Protein AF-A0A8T4PS07-F1 (afdb_monomer)

Foldseek 3Di:
DWWKFFQWPLGTDIDDQQFWWWWDDPQATETFGNVLDDFQTKTKKKWWFLPDDDLVNLLVLCLVQPPLSVLLQVLQFDADPVRDTFGPLQLQLCVLQPDPDPCSNCQSNVVDDHDDPVRLLSSLVVLQVLQVVVCVVVVHDRDDSVLSSCSNVRVDSADPPLVSLVSCCVRGVVSVVVSCCVVVNDSNVVSVCVNVCLSVVVCCQNVVCPDPDDPVVVVVPDDDDDDDDNQSSVQSCCVVSVVSTDIDIDIIGGRDMDTDDPVCPVVVVVVVPDGDGTDMDRDRDPDDDPPGHYDYPLPPPCVVQQVVDDCVPDVPVSVVSLVVCCSVSVDDLVRSLVSVVVVLVVVLVVVVVVVVVVVVPPDPPDPVVVVVVQVVVCVVPVDRPVPDPPVPPPVVVVVVVVVVVVVVVVVVVVVVVVVVVSVVSSVVSSVVSVD

Sequence (435 aa):
MTLLNIITDCGSTFVGSTSTVYKRHGDFYIPIDAISVNVGDKVIYEKDWISRRSLEEIDLVLEARSDAYRNARNVLFERNDQGLYIPRLRTMLIRGIGPSSDTLENKVLRNNADFSPSEYRVMVDLAHGVVKQYAKEKDIQAPAWNTIANWIRGEVIAPEETRFLEALLAINPLFNSVYRSFQEGGEFKDAYVYFVSRRRGLMAYIANIKNKGSIRDAAHQWSPIRKGGLAEEISIILQEFGADVDSQYIDAQIKSIERVHKKNESRLSARRNTEPHLFRGIYTKEEPPQNKKIKSIDDVDISEVFWRHSPFNDPDAYLRTVKEFSLEYGVTLKQLRSLVDTHLNAVIREYKEVLEKTYTEGGFTRPELLREQMRIFEEATGVKYEEIPKERLSGWHVIADRKIRRQMSRIDHSKQDALDELGRKKARILHSLEQ

Radius of gyration: 40.83 Å; Cα contacts (8 Å, |Δi|>4): 464; chains: 1; bounding box: 65×57×133 Å

Nearest PDB structures (foldseek):
  5bkh-assembly1_A  TM=8.821E-01  e=1.602E+00  Pyrococcus horikoshii OT3
  2cw8-assembly1_A  TM=3.324E-01  e=5.980E-01  Thermococcus kodakarensis KOD1

Mean predicted aligned error: 18.79 Å

Secondary structure (DSSP, 8-state):
--EEEEEESS-EEEEETTSEEEEEETTEEEEEEGGG--TT-EEEEEEEEE-S--HHHHHHHHHHH-HHHHHHHHHHEEE-TTS-EEEHHHHHHHHHHS---TTHHHHHTTSSPPPPHHHHHHHHHHHHHHHHHHHHHTT-PPPPHHHHHHHHHT--SS-SSTTHHHHHTTT-TTHHHHHHHHHH--HHHHHHHHHHHHHHHHHHHHH----SS-HHHHTTS-----SS-THHHHHHHHHHHGGGEEEEEEEEEEEEEEEEPGGGHHHHHHGGGSS----EEE---SSPPTTS-B--GGGS--HHHHTTS-TTT-HHHHHHHHHHHHHHHT--HHHHHHHHHHHHHHHHHHHHHHHHHHHHT-S---HHHHHHHHHHHHHHHSS-GGGS-GGGSHHHHHHHHHHHHHHHHHHHHHHHHHHHHHHHHHHHHHHHTT-

pLDDT: mean 70.11, std 20.21, range [25.95, 96.81]

Solvent-accessible surface area (backbone atoms only — not comparable to full-atom values): 24881 Å² total; per-residue (Å²): 135,57,42,30,40,40,28,31,74,81,46,70,25,81,42,47,38,79,35,45,29,34,39,60,54,94,87,32,27,31,70,30,38,47,66,41,64,54,72,68,42,36,27,43,24,39,34,47,32,65,80,82,73,54,70,68,60,52,51,52,51,40,44,76,75,30,67,68,54,32,51,22,47,58,68,48,25,45,71,28,93,87,67,50,77,42,23,40,51,15,40,49,50,43,75,41,60,47,71,93,52,96,56,38,64,42,33,59,53,53,71,46,79,60,77,51,75,67,58,48,49,53,41,34,53,53,52,44,50,49,40,42,53,44,19,62,77,68,76,47,85,56,78,54,67,68,60,47,40,33,36,67,69,39,76,37,62,67,68,90,62,60,70,56,39,60,42,40,35,82,50,25,66,75,34,48,62,53,36,46,12,67,76,77,57,42,71,54,41,54,22,48,54,50,51,53,50,49,53,53,49,50,48,35,63,58,71,57,61,68,64,93,60,62,70,76,67,63,54,75,79,65,82,82,78,99,70,80,75,69,59,64,64,48,43,53,50,46,70,72,44,48,88,50,52,41,81,44,81,44,82,27,41,29,69,42,76,42,81,55,61,78,93,50,53,74,67,58,60,60,66,68,75,76,63,87,67,76,55,65,31,66,40,54,66,91,71,76,65,92,92,56,54,69,46,59,69,86,72,53,75,57,62,82,68,48,71,83,46,55,62,86,81,40,52,66,61,29,51,48,53,51,50,50,46,28,62,73,64,32,45,50,69,70,57,46,48,54,52,51,50,53,50,52,51,49,52,52,47,51,52,49,50,51,52,49,49,64,52,75,58,72,62,95,81,51,77,66,59,59,50,48,53,48,51,56,49,24,72,74,67,77,50,60,72,88,75,57,65,78,89,68,60,67,75,57,50,63,61,51,54,60,54,49,55,59,48,52,60,53,48,56,51,51,53,52,52,52,51,54,49,50,51,52,51,52,51,50,58,55,53,65,65,76,110

Structure (mmCIF, N/CA/C/O backbone):
data_AF-A0A8T4PS07-F1
#
_entry.id   AF-A0A8T4PS07-F1
#
loop_
_atom_site.group_PDB
_atom_site.id
_atom_site.type_symbol
_atom_site.label_atom_id
_atom_site.label_alt_id
_atom_site.label_comp_id
_atom_site.label_asym_id
_atom_site.label_entity_id
_atom_site.label_seq_id
_atom_site.pdbx_PDB_ins_code
_atom_site.Cartn_x
_atom_site.Cartn_y
_atom_site.Cartn_z
_atom_site.occupancy
_atom_site.B_iso_or_equiv
_atom_site.auth_seq_id
_atom_site.auth_comp_id
_atom_site.auth_asym_id
_atom_site.auth_atom_id
_atom_site.pdbx_PDB_model_num
ATOM 1 N N . MET A 1 1 ? 32.665 0.141 -22.031 1.00 61.38 1 MET A N 1
ATOM 2 C CA . MET A 1 1 ? 31.199 0.279 -21.980 1.00 61.38 1 MET A CA 1
ATOM 3 C C . MET A 1 1 ? 30.884 1.457 -21.071 1.00 61.38 1 MET A C 1
ATOM 5 O O . MET A 1 1 ? 31.485 1.521 -20.008 1.00 61.38 1 MET A O 1
ATOM 9 N N . THR A 1 2 ? 30.071 2.421 -21.505 1.00 77.06 2 THR A N 1
ATOM 10 C CA . THR A 1 2 ? 29.633 3.534 -20.643 1.00 77.06 2 THR A CA 1
ATOM 11 C C . THR A 1 2 ? 28.349 3.101 -19.952 1.00 77.06 2 THR A C 1
ATOM 13 O O . THR A 1 2 ? 27.421 2.665 -20.626 1.00 77.06 2 THR A O 1
ATOM 16 N N . LEU A 1 3 ? 28.290 3.188 -18.627 1.00 82.75 3 LEU A N 1
ATOM 17 C CA . LEU A 1 3 ? 27.094 2.843 -17.866 1.00 82.75 3 LEU A CA 1
ATOM 18 C C . LEU A 1 3 ? 26.239 4.099 -17.641 1.00 82.75 3 LEU A C 1
ATOM 20 O O . LEU A 1 3 ? 26.745 5.146 -17.228 1.00 82.75 3 LEU A O 1
ATOM 24 N N . LEU A 1 4 ? 24.945 3.995 -17.918 1.00 82.31 4 LEU A N 1
ATOM 25 C CA . LEU A 1 4 ? 23.950 5.035 -17.682 1.00 82.31 4 LEU A CA 1
ATOM 26 C C . LEU A 1 4 ? 23.128 4.660 -16.451 1.00 82.31 4 LEU A C 1
ATOM 28 O O . LEU A 1 4 ? 22.635 3.541 -16.353 1.00 82.31 4 LEU A O 1
ATOM 32 N N . ASN A 1 5 ? 22.968 5.589 -15.518 1.00 85.62 5 ASN A N 1
ATOM 33 C CA . ASN A 1 5 ? 21.964 5.515 -14.467 1.00 85.62 5 ASN A CA 1
ATOM 34 C C . ASN A 1 5 ? 20.711 6.239 -14.966 1.00 85.62 5 ASN A C 1
ATOM 36 O O . ASN A 1 5 ? 20.662 7.469 -14.959 1.00 85.62 5 ASN A O 1
ATOM 40 N N . ILE A 1 6 ? 19.723 5.481 -15.431 1.00 82.56 6 ILE A N 1
ATOM 41 C CA . ILE A 1 6 ? 18.450 6.033 -15.888 1.00 82.56 6 ILE A CA 1
ATOM 42 C C . ILE A 1 6 ? 17.473 5.982 -14.715 1.00 82.56 6 ILE A C 1
ATOM 44 O O . ILE A 1 6 ? 17.137 4.910 -14.208 1.00 82.56 6 ILE A O 1
ATOM 48 N N . ILE A 1 7 ? 17.026 7.151 -14.267 1.00 82.00 7 ILE A N 1
ATOM 49 C CA . ILE A 1 7 ? 16.074 7.312 -13.172 1.00 82.00 7 ILE A CA 1
ATOM 50 C C . ILE A 1 7 ? 14.699 7.551 -13.776 1.00 82.00 7 ILE A C 1
ATOM 52 O O . ILE A 1 7 ? 14.477 8.530 -14.484 1.00 82.00 7 ILE A O 1
ATOM 56 N N . THR A 1 8 ? 13.766 6.660 -13.471 1.00 83.31 8 THR A N 1
ATOM 57 C CA . THR A 1 8 ? 12.357 6.757 -13.858 1.00 83.31 8 THR A CA 1
ATOM 58 C C . THR A 1 8 ? 11.476 7.063 -12.647 1.00 83.31 8 THR A C 1
ATOM 60 O O . THR A 1 8 ? 11.933 7.025 -11.502 1.00 83.31 8 THR A O 1
ATOM 63 N N . ASP A 1 9 ? 10.192 7.326 -12.878 1.00 76.31 9 ASP A N 1
ATOM 64 C CA . ASP A 1 9 ? 9.174 7.372 -11.820 1.00 76.31 9 ASP A CA 1
ATOM 65 C C . ASP A 1 9 ? 9.015 6.043 -11.053 1.00 76.31 9 ASP A C 1
ATOM 67 O O . ASP A 1 9 ? 8.592 6.049 -9.896 1.00 76.31 9 ASP A O 1
ATOM 71 N N . CYS A 1 10 ? 9.417 4.918 -11.647 1.00 70.50 10 CYS A N 1
ATOM 72 C CA . CYS A 1 10 ? 9.377 3.592 -11.029 1.00 70.50 10 CYS A CA 1
ATOM 73 C C . CYS A 1 10 ? 10.676 3.257 -10.260 1.00 70.50 10 CYS A C 1
ATOM 75 O O . CYS A 1 10 ? 10.670 2.595 -9.210 1.00 70.50 10 CYS A O 1
ATOM 77 N N . GLY A 1 11 ? 11.822 3.767 -10.713 1.00 70.25 11 GLY A N 1
ATOM 78 C CA . GLY A 1 11 ? 13.106 3.583 -10.043 1.00 70.25 11 GLY A CA 1
ATOM 79 C C . GLY A 1 11 ? 14.323 3.877 -10.909 1.00 70.25 11 GLY A C 1
ATOM 80 O O . GLY A 1 11 ? 14.211 4.220 -12.081 1.00 70.25 11 GLY A O 1
ATOM 81 N N . SER A 1 12 ? 15.496 3.732 -10.297 1.00 78.00 12 SER A N 1
ATOM 82 C CA . SER A 1 12 ? 16.791 3.849 -10.966 1.00 78.00 12 SER A CA 1
ATOM 83 C C . SER A 1 12 ? 17.200 2.495 -11.541 1.00 78.00 12 SER A C 1
ATOM 85 O O . SER A 1 12 ? 17.056 1.461 -10.885 1.00 78.00 12 SER A O 1
ATOM 87 N N . THR A 1 13 ? 17.699 2.500 -12.772 1.00 80.44 13 THR A N 1
ATOM 88 C CA . THR A 1 13 ? 18.245 1.323 -13.445 1.00 80.44 13 THR A CA 1
ATOM 89 C C . THR A 1 13 ? 19.573 1.686 -14.077 1.00 80.44 13 THR A C 1
ATOM 91 O O . THR A 1 13 ? 19.672 2.647 -14.836 1.00 80.44 13 THR A O 1
ATOM 94 N N . PHE A 1 14 ? 20.595 0.889 -13.777 1.00 82.69 14 PHE A N 1
ATOM 95 C CA . PHE A 1 14 ? 21.870 0.977 -14.472 1.00 82.69 14 PHE A CA 1
ATOM 96 C C . PHE A 1 14 ? 21.806 0.146 -15.745 1.00 82.69 14 PHE A C 1
ATOM 98 O O . PHE A 1 14 ? 21.606 -1.068 -15.665 1.00 82.69 14 PHE A O 1
ATOM 105 N N . VAL A 1 15 ? 21.975 0.809 -16.883 1.00 82.75 15 VAL A N 1
ATOM 106 C CA . VAL A 1 15 ? 21.868 0.237 -18.224 1.00 82.75 15 VAL A CA 1
ATOM 107 C C . VAL A 1 15 ? 23.136 0.579 -19.001 1.00 82.75 15 VAL A C 1
ATOM 109 O O . VAL A 1 15 ? 23.669 1.684 -18.885 1.00 82.75 15 VAL A O 1
ATOM 112 N N . GLY A 1 16 ? 23.669 -0.372 -19.765 1.00 79.38 16 GLY A N 1
ATOM 113 C CA . GLY A 1 16 ? 24.800 -0.099 -20.645 1.00 79.38 16 GLY A CA 1
ATOM 114 C C . GLY A 1 16 ? 24.381 0.836 -21.776 1.00 79.38 16 GLY A C 1
ATOM 115 O O . GLY A 1 16 ? 23.283 0.707 -22.297 1.00 79.38 16 GLY A O 1
ATOM 116 N N . SER A 1 17 ? 25.239 1.766 -22.190 1.00 78.75 17 SER A N 1
ATOM 117 C CA . SER A 1 17 ? 24.896 2.766 -23.215 1.00 78.75 17 SER A CA 1
ATOM 118 C C . SER A 1 17 ? 24.415 2.173 -24.547 1.00 78.75 17 SER A C 1
ATOM 120 O O . SER A 1 17 ? 23.683 2.835 -25.268 1.00 78.75 17 SER A O 1
ATOM 122 N N . THR A 1 18 ? 24.831 0.947 -24.867 1.00 79.00 18 THR A N 1
ATOM 123 C CA . THR A 1 18 ? 24.469 0.206 -26.088 1.00 79.00 18 THR A CA 1
ATOM 124 C C . THR A 1 18 ? 23.432 -0.890 -25.836 1.00 79.00 18 THR A C 1
ATOM 126 O O . THR A 1 18 ? 23.232 -1.747 -26.686 1.00 79.00 18 THR A O 1
ATOM 129 N N . SER A 1 19 ? 22.847 -0.962 -24.638 1.00 80.94 19 SER A N 1
ATOM 130 C CA . SER A 1 19 ? 21.784 -1.926 -24.357 1.00 80.94 19 SER A CA 1
ATOM 131 C C . SER A 1 19 ? 20.497 -1.465 -25.031 1.00 80.94 19 SER A C 1
ATOM 133 O O . SER A 1 19 ? 20.152 -0.287 -24.945 1.00 80.94 19 SER A O 1
ATOM 135 N N . THR A 1 20 ? 19.774 -2.392 -25.650 1.00 82.94 20 THR A N 1
ATOM 136 C CA . THR A 1 20 ? 18.458 -2.109 -26.224 1.00 82.94 20 THR A CA 1
ATOM 137 C C . THR A 1 20 ? 17.463 -1.771 -25.117 1.00 82.94 20 THR A C 1
ATOM 139 O O . THR A 1 20 ? 17.412 -2.446 -24.092 1.00 82.94 20 THR A O 1
ATOM 142 N N . VAL A 1 21 ? 16.675 -0.721 -25.317 1.00 86.38 21 VAL A N 1
ATOM 143 C CA . VAL A 1 21 ? 15.562 -0.291 -24.468 1.00 86.38 21 VAL A CA 1
ATOM 144 C C . VAL A 1 21 ? 14.355 0.006 -25.349 1.00 86.38 21 VAL A C 1
ATOM 146 O O . VAL A 1 21 ? 14.494 0.385 -26.506 1.00 86.38 21 VAL A O 1
ATOM 149 N N . TYR A 1 22 ? 13.152 -0.150 -24.808 1.00 87.94 22 TYR A N 1
ATOM 150 C CA . TYR A 1 22 ? 11.922 -0.021 -25.589 1.00 87.94 22 TYR A CA 1
ATOM 151 C C . TYR A 1 22 ? 11.194 1.273 -25.228 1.00 87.94 22 TYR A C 1
ATOM 153 O O . TYR A 1 22 ? 10.583 1.359 -24.160 1.00 87.94 22 TYR A O 1
ATOM 161 N N . LYS A 1 23 ? 11.257 2.278 -26.108 1.00 87.88 23 LYS A N 1
ATOM 162 C CA . LYS A 1 23 ? 10.612 3.591 -25.938 1.00 87.88 23 LYS A CA 1
ATOM 163 C C . LYS A 1 23 ? 9.179 3.558 -26.468 1.00 87.88 23 LYS A C 1
ATOM 165 O O . LYS A 1 23 ? 8.939 3.074 -27.569 1.00 87.88 23 LYS A O 1
ATOM 170 N N . ARG A 1 24 ? 8.220 4.078 -25.698 1.00 84.88 24 ARG A N 1
ATOM 171 C CA . ARG A 1 24 ? 6.805 4.165 -26.084 1.00 84.88 24 ARG A CA 1
ATOM 172 C C . ARG A 1 24 ? 6.596 5.255 -27.134 1.00 84.88 24 ARG A C 1
ATOM 174 O O . ARG A 1 24 ? 7.017 6.392 -26.935 1.00 84.88 24 ARG A O 1
ATOM 181 N N . HIS A 1 25 ? 5.853 4.919 -28.179 1.00 73.62 25 HIS A N 1
ATOM 182 C CA . HIS A 1 25 ? 5.399 5.815 -29.231 1.00 73.62 25 HIS A CA 1
ATOM 183 C C . HIS A 1 25 ? 3.922 5.519 -29.546 1.00 73.62 25 HIS A C 1
ATOM 185 O O . HIS A 1 25 ? 3.579 4.445 -30.038 1.00 73.62 25 HIS A O 1
ATOM 191 N N . GLY A 1 26 ? 3.022 6.444 -29.197 1.00 76.38 26 GLY A N 1
ATOM 192 C CA . GLY A 1 26 ? 1.577 6.194 -29.233 1.00 76.38 26 GLY A CA 1
ATOM 193 C C . GLY A 1 26 ? 1.187 4.957 -28.408 1.00 76.38 26 GLY A C 1
ATOM 194 O O . GLY A 1 26 ? 1.384 4.916 -27.186 1.00 76.38 26 GLY A O 1
ATOM 195 N N . ASP A 1 27 ? 0.671 3.939 -29.095 1.00 74.94 27 ASP A N 1
ATOM 196 C CA . ASP A 1 27 ? 0.224 2.668 -28.509 1.00 74.94 27 ASP A CA 1
ATOM 197 C C . ASP A 1 27 ? 1.220 1.508 -28.673 1.00 74.94 27 ASP A C 1
ATOM 199 O O . ASP A 1 27 ? 0.908 0.372 -28.306 1.00 74.94 27 ASP A O 1
ATOM 203 N N . PHE A 1 28 ? 2.408 1.767 -29.224 1.00 79.19 28 PHE A N 1
ATOM 204 C CA . PHE A 1 28 ? 3.448 0.759 -29.438 1.00 79.19 28 PHE A CA 1
ATOM 205 C C . PHE A 1 28 ? 4.788 1.172 -28.818 1.00 79.19 28 PHE A C 1
ATOM 207 O O . PHE A 1 28 ? 4.937 2.284 -28.311 1.00 79.19 28 PHE A O 1
ATOM 214 N N . TYR A 1 29 ? 5.763 0.264 -28.831 1.00 80.31 29 TYR A N 1
ATOM 215 C CA . TYR A 1 29 ? 7.138 0.539 -28.413 1.00 80.31 29 TYR A CA 1
ATOM 216 C C . TYR A 1 29 ? 8.113 0.236 -29.538 1.00 80.31 29 TYR A C 1
ATOM 218 O O . TYR A 1 29 ? 7.897 -0.686 -30.325 1.00 80.31 29 TYR A O 1
ATOM 226 N N . ILE A 1 30 ? 9.188 1.015 -29.569 1.00 79.75 30 ILE A N 1
ATOM 227 C CA . ILE A 1 30 ? 10.265 0.919 -30.547 1.00 79.75 30 ILE A CA 1
ATOM 228 C C . ILE A 1 30 ? 11.554 0.551 -29.797 1.00 79.75 30 ILE A C 1
ATOM 230 O O . ILE A 1 30 ? 11.853 1.194 -28.781 1.00 79.75 30 ILE A O 1
ATOM 234 N N . PRO A 1 31 ? 12.311 -0.464 -30.252 1.00 82.00 31 PRO A N 1
ATOM 235 C CA . PRO A 1 31 ? 13.623 -0.779 -29.700 1.00 82.00 31 PRO A CA 1
ATOM 236 C C . PRO A 1 31 ? 14.648 0.282 -30.126 1.00 82.00 31 PRO A C 1
ATOM 238 O O . PRO A 1 31 ? 14.809 0.555 -31.314 1.00 82.00 31 PRO A O 1
ATOM 241 N N . ILE A 1 32 ? 15.351 0.870 -29.161 1.00 80.88 32 ILE A N 1
ATOM 242 C CA . ILE A 1 32 ? 16.416 1.861 -29.373 1.00 80.88 32 ILE A CA 1
ATOM 243 C C . ILE A 1 32 ? 17.589 1.598 -28.425 1.00 80.88 32 ILE A C 1
ATOM 245 O O . ILE A 1 32 ? 17.440 0.888 -27.432 1.00 80.88 32 ILE A O 1
ATOM 249 N N . ASP A 1 33 ? 18.748 2.196 -28.680 1.00 83.88 33 ASP A N 1
ATOM 250 C CA . ASP A 1 33 ? 19.869 2.127 -27.740 1.00 83.88 33 ASP A CA 1
ATOM 251 C C . ASP A 1 33 ? 19.604 2.985 -26.495 1.00 83.88 33 ASP A C 1
ATOM 253 O O . ASP A 1 33 ? 19.047 4.082 -26.573 1.00 83.88 33 ASP A O 1
ATOM 257 N N . ALA A 1 34 ? 20.065 2.530 -25.329 1.00 81.56 34 ALA A N 1
ATOM 258 C CA . ALA A 1 34 ? 19.887 3.247 -24.066 1.00 81.56 34 ALA A CA 1
ATOM 259 C C . ALA A 1 34 ? 20.513 4.650 -24.055 1.00 81.56 34 ALA A C 1
ATOM 261 O O . ALA A 1 34 ? 20.082 5.505 -23.290 1.00 81.56 34 ALA A O 1
ATOM 262 N N . ILE A 1 35 ? 21.534 4.914 -24.875 1.00 83.19 35 ILE A N 1
ATOM 263 C CA . ILE A 1 35 ? 22.104 6.262 -25.013 1.00 83.19 35 ILE A CA 1
ATOM 264 C C . ILE A 1 35 ? 21.162 7.245 -25.715 1.00 83.19 35 ILE A C 1
ATOM 266 O O . ILE A 1 35 ? 21.321 8.452 -25.551 1.00 83.19 35 ILE A O 1
ATOM 270 N N . SER A 1 36 ? 20.193 6.729 -26.467 1.00 80.06 36 SER A N 1
ATOM 271 C CA . SER A 1 36 ? 19.272 7.514 -27.280 1.00 80.06 36 SER A CA 1
ATOM 272 C C . SER A 1 36 ? 17.975 7.889 -26.557 1.00 80.06 36 SER A C 1
ATOM 274 O O . SER A 1 36 ? 17.149 8.604 -27.121 1.00 80.06 36 SER A O 1
ATOM 276 N N . VAL A 1 37 ? 17.764 7.415 -25.324 1.00 83.12 37 VAL A N 1
ATOM 277 C CA . VAL A 1 37 ? 16.617 7.840 -24.510 1.00 83.12 37 VAL A CA 1
ATOM 278 C C . VAL A 1 37 ? 16.829 9.232 -23.925 1.00 83.12 37 VAL A C 1
ATOM 280 O O . VAL A 1 37 ? 17.933 9.588 -23.512 1.00 83.12 37 VAL A O 1
ATOM 283 N N . ASN A 1 38 ? 15.744 9.994 -23.813 1.00 85.56 38 ASN A N 1
ATOM 284 C CA . ASN A 1 38 ? 15.748 11.337 -23.246 1.00 85.56 38 ASN A CA 1
ATOM 285 C C . ASN A 1 38 ? 14.889 11.436 -21.979 1.00 85.56 38 ASN A C 1
ATOM 287 O O . ASN A 1 38 ? 14.014 10.613 -21.701 1.00 85.56 38 ASN A O 1
ATOM 291 N N . VAL A 1 39 ? 15.126 12.487 -21.192 1.00 86.19 39 VAL A N 1
ATOM 292 C CA . VAL A 1 39 ? 14.242 12.834 -20.071 1.00 86.19 39 VAL A CA 1
ATOM 293 C C . VAL A 1 39 ? 12.845 13.150 -20.608 1.00 86.19 39 VAL A C 1
ATOM 295 O O . VAL A 1 39 ? 12.701 13.910 -21.558 1.00 86.19 39 VAL A O 1
ATOM 298 N N . GLY A 1 40 ? 11.816 12.575 -19.985 1.00 84.19 40 GLY A N 1
ATOM 299 C CA . GLY A 1 40 ? 10.422 12.690 -20.412 1.00 84.19 40 GLY A CA 1
ATOM 300 C C . GLY A 1 40 ? 9.911 11.491 -21.213 1.00 84.19 40 GLY A C 1
ATOM 301 O O . GLY A 1 40 ? 8.698 11.252 -21.188 1.00 84.19 40 GLY A O 1
ATOM 302 N N . ASP A 1 41 ? 10.802 10.705 -21.828 1.00 85.25 41 ASP A N 1
ATOM 303 C CA . ASP A 1 41 ? 10.436 9.493 -22.565 1.00 85.25 41 ASP A CA 1
ATOM 304 C C . ASP A 1 41 ? 9.808 8.448 -21.636 1.00 85.25 41 ASP A C 1
ATOM 306 O O . ASP A 1 41 ? 10.156 8.337 -20.458 1.00 85.25 41 ASP A O 1
ATOM 310 N N . LYS A 1 42 ? 8.877 7.655 -22.172 1.00 90.25 42 LYS A N 1
ATOM 311 C CA . LYS A 1 42 ? 8.321 6.486 -21.479 1.00 90.25 42 LYS A CA 1
ATOM 312 C C . LYS A 1 42 ? 8.981 5.227 -22.015 1.00 90.25 42 LYS A C 1
ATOM 314 O O . LYS A 1 42 ? 9.037 5.048 -23.227 1.00 90.25 42 LYS A O 1
ATOM 319 N N . VAL A 1 43 ? 9.429 4.346 -21.131 1.00 89.62 43 VAL A N 1
ATOM 320 C CA . VAL A 1 43 ? 10.082 3.080 -21.490 1.00 89.62 43 VAL A CA 1
ATOM 321 C C . VAL A 1 43 ? 9.394 1.887 -20.834 1.00 89.62 43 VAL A C 1
ATOM 323 O O . VAL A 1 43 ? 8.723 2.048 -19.811 1.00 89.62 43 VAL A O 1
ATOM 326 N N . ILE A 1 44 ? 9.560 0.693 -21.412 1.00 88.31 44 ILE A N 1
ATOM 327 C CA . ILE A 1 44 ? 9.129 -0.553 -20.764 1.00 88.31 44 ILE A CA 1
ATOM 328 C C . ILE A 1 44 ? 9.976 -0.785 -19.511 1.00 88.31 44 ILE A C 1
ATOM 330 O O . ILE A 1 44 ? 11.207 -0.824 -19.564 1.00 88.31 44 ILE A O 1
ATOM 334 N N . TYR A 1 45 ? 9.296 -0.984 -18.390 1.00 83.88 45 TYR A N 1
ATOM 335 C CA . TYR A 1 45 ? 9.898 -1.306 -17.107 1.00 83.88 45 TYR A CA 1
ATOM 336 C C . TYR A 1 45 ? 9.418 -2.681 -16.649 1.00 83.88 45 TYR A C 1
ATOM 338 O O . TYR A 1 45 ? 8.213 -2.906 -16.517 1.00 83.88 45 TYR A O 1
ATOM 346 N N . GLU A 1 46 ? 10.360 -3.593 -16.429 1.00 80.38 46 GLU A N 1
ATOM 347 C CA . GLU A 1 46 ? 10.117 -4.912 -15.852 1.00 80.38 46 GLU A CA 1
ATOM 348 C C . GLU A 1 46 ? 10.056 -4.784 -14.332 1.00 80.38 46 GLU A C 1
ATOM 350 O O . GLU A 1 46 ? 10.925 -4.183 -13.686 1.00 80.38 46 GLU A O 1
ATOM 355 N N . LYS A 1 47 ? 8.977 -5.317 -13.773 1.00 73.12 47 LYS A N 1
ATOM 356 C CA . LYS A 1 47 ? 8.665 -5.259 -12.357 1.00 73.12 47 LYS A CA 1
ATOM 357 C C . LYS A 1 47 ? 8.308 -6.650 -11.872 1.00 73.12 47 LYS A C 1
ATOM 359 O O . LYS A 1 47 ? 7.284 -7.188 -12.276 1.00 73.12 47 LYS A O 1
ATOM 364 N N . ASP A 1 48 ? 9.073 -7.150 -10.920 1.00 69.25 48 ASP A N 1
ATOM 365 C CA . ASP A 1 48 ? 8.687 -8.339 -10.176 1.00 69.25 48 ASP A CA 1
ATOM 366 C C . ASP A 1 48 ? 7.545 -8.020 -9.200 1.00 69.25 48 ASP A C 1
ATOM 368 O O . ASP A 1 48 ? 7.525 -6.974 -8.531 1.00 69.25 48 ASP A O 1
ATOM 372 N N . TRP A 1 49 ? 6.565 -8.916 -9.144 1.00 69.12 49 TRP A N 1
ATOM 373 C CA . TRP A 1 49 ? 5.326 -8.750 -8.399 1.00 69.12 49 TRP A CA 1
ATOM 374 C C . TRP A 1 49 ? 4.835 -10.091 -7.844 1.00 69.12 49 TRP A C 1
ATOM 376 O O . TRP A 1 49 ? 4.860 -11.100 -8.538 1.00 69.12 49 TRP A O 1
ATOM 386 N N . ILE A 1 50 ? 4.316 -10.090 -6.613 1.00 67.75 50 ILE A N 1
ATOM 387 C CA . ILE A 1 50 ? 3.672 -11.268 -6.011 1.00 67.75 50 ILE A CA 1
ATOM 388 C C . ILE A 1 50 ? 2.185 -11.226 -6.384 1.00 67.75 50 ILE A C 1
ATOM 390 O O . ILE A 1 50 ? 1.405 -10.473 -5.800 1.00 67.75 50 ILE A O 1
ATOM 394 N N . SER A 1 51 ? 1.799 -11.979 -7.417 1.00 56.66 51 SER A N 1
ATOM 395 C CA . SER A 1 51 ? 0.527 -11.811 -8.144 1.00 56.66 51 SER A CA 1
ATOM 396 C C . SER A 1 51 ? -0.726 -12.276 -7.416 1.00 56.66 51 SER A C 1
ATOM 398 O O . SER A 1 51 ? -1.822 -11.859 -7.791 1.00 56.66 51 SER A O 1
ATOM 400 N N . ARG A 1 52 ? -0.587 -13.100 -6.375 1.00 62.16 52 ARG A N 1
ATOM 401 C CA . ARG A 1 52 ? -1.699 -13.931 -5.888 1.00 62.16 52 ARG A CA 1
ATOM 402 C C . ARG A 1 52 ? -1.914 -13.937 -4.382 1.00 62.16 52 ARG A C 1
ATOM 404 O O . ARG A 1 52 ? -2.769 -14.690 -3.933 1.00 62.16 52 ARG A O 1
ATOM 411 N N . ARG A 1 53 ? -1.171 -13.138 -3.610 1.00 71.38 53 ARG A N 1
ATOM 412 C CA . ARG A 1 53 ? -1.210 -13.240 -2.146 1.00 71.38 53 ARG A CA 1
ATOM 413 C C . ARG A 1 53 ? -2.051 -12.162 -1.486 1.00 71.38 53 ARG A C 1
ATOM 415 O O . ARG A 1 53 ? -1.839 -10.969 -1.714 1.00 71.38 53 ARG A O 1
ATOM 422 N N . SER A 1 54 ? -3.011 -12.600 -0.675 1.00 73.75 54 SER A N 1
ATOM 423 C CA . SER A 1 54 ? -3.806 -11.718 0.168 1.00 73.75 54 SER A CA 1
ATOM 424 C C . SER A 1 54 ? -2.963 -11.217 1.338 1.00 73.75 54 SER A C 1
ATOM 426 O O . SER A 1 54 ? -1.924 -11.779 1.697 1.00 73.75 54 SER A O 1
ATOM 428 N N . LEU A 1 55 ? -3.402 -10.123 1.949 1.00 76.25 55 LEU A N 1
ATOM 429 C CA . LEU A 1 55 ? -2.673 -9.563 3.073 1.00 76.25 55 LEU A CA 1
ATOM 430 C C . LEU A 1 55 ? -2.776 -10.445 4.325 1.00 76.25 55 LEU A C 1
ATOM 432 O O . LEU A 1 55 ? -1.852 -10.494 5.130 1.00 76.25 55 LEU A O 1
ATOM 436 N N . GLU A 1 56 ? -3.868 -11.192 4.439 1.00 81.50 56 GLU A N 1
ATOM 437 C CA . GLU A 1 56 ? -4.086 -12.202 5.467 1.00 81.50 56 GLU A CA 1
ATOM 438 C C . GLU A 1 56 ? -3.095 -13.368 5.331 1.00 81.50 56 GLU A C 1
ATOM 440 O O . GLU A 1 56 ? -2.556 -13.820 6.339 1.00 81.50 56 GLU A O 1
ATOM 445 N N . GLU A 1 57 ? -2.791 -13.823 4.110 1.00 83.00 57 GLU A N 1
ATOM 446 C CA . GLU A 1 57 ? -1.765 -14.854 3.880 1.00 83.00 57 GLU A CA 1
ATOM 447 C C . GLU A 1 57 ? -0.372 -14.356 4.284 1.00 83.00 57 GLU A C 1
ATOM 449 O O . GLU A 1 57 ? 0.388 -15.072 4.934 1.00 83.00 57 GLU A O 1
ATOM 454 N N . ILE A 1 58 ? -0.053 -13.100 3.960 1.00 83.25 58 ILE A N 1
ATOM 455 C CA . ILE A 1 58 ? 1.197 -12.451 4.377 1.00 83.25 58 ILE A CA 1
ATOM 456 C C . ILE A 1 58 ? 1.275 -12.383 5.909 1.00 83.25 58 ILE A C 1
ATOM 458 O O . ILE A 1 58 ? 2.305 -12.734 6.483 1.00 83.25 58 ILE A O 1
ATOM 462 N N . ASP A 1 59 ? 0.195 -11.984 6.588 1.00 87.62 59 ASP A N 1
ATOM 463 C CA . ASP A 1 59 ? 0.156 -11.930 8.052 1.00 87.62 59 ASP A CA 1
ATOM 464 C C . ASP A 1 59 ? 0.422 -13.294 8.698 1.00 87.62 59 ASP A C 1
ATOM 466 O O . ASP A 1 59 ? 1.125 -13.359 9.706 1.00 87.62 59 ASP A O 1
ATOM 470 N N . LEU A 1 60 ? -0.141 -14.369 8.136 1.00 87.62 60 LEU A N 1
ATOM 471 C CA . LEU A 1 60 ? 0.033 -15.731 8.647 1.00 87.62 60 LEU A CA 1
ATOM 472 C C . LEU A 1 60 ? 1.497 -16.180 8.573 1.00 87.62 60 LEU A C 1
ATOM 474 O O . LEU A 1 60 ? 2.022 -16.752 9.528 1.00 87.62 60 LEU A O 1
ATOM 478 N N . VAL A 1 61 ? 2.178 -15.875 7.469 1.00 88.25 61 VAL A N 1
ATOM 479 C CA . VAL A 1 61 ? 3.597 -16.213 7.289 1.00 88.25 61 VAL A CA 1
ATOM 480 C C . VAL A 1 61 ? 4.476 -15.425 8.256 1.00 88.25 61 VAL A C 1
ATOM 482 O O . VAL A 1 61 ? 5.366 -15.991 8.894 1.00 88.25 61 VAL A O 1
ATOM 485 N N . LEU A 1 62 ? 4.214 -14.124 8.408 1.00 90.00 62 LEU A N 1
ATOM 486 C CA . LEU A 1 62 ? 4.953 -13.288 9.354 1.00 90.00 62 LEU A CA 1
ATOM 487 C C . LEU A 1 62 ? 4.735 -13.741 10.798 1.00 90.00 62 LEU A C 1
ATOM 489 O O . LEU A 1 62 ? 5.680 -13.756 11.574 1.00 90.00 62 LEU A O 1
ATOM 493 N N . GLU A 1 63 ? 3.523 -14.148 11.168 1.00 90.25 63 GLU A N 1
ATOM 494 C CA . GLU A 1 63 ? 3.235 -14.700 12.496 1.00 90.25 63 GLU A CA 1
ATOM 495 C C . GLU A 1 63 ? 4.008 -15.999 12.766 1.00 90.25 63 GLU A C 1
ATOM 497 O O . GLU A 1 63 ? 4.540 -16.199 13.863 1.00 90.25 63 GLU A O 1
ATOM 502 N N . ALA A 1 64 ? 4.096 -16.879 11.768 1.00 88.94 64 ALA A N 1
ATOM 503 C CA . ALA A 1 64 ? 4.806 -18.143 11.900 1.00 88.94 64 ALA A CA 1
ATOM 504 C C . ALA A 1 64 ? 6.329 -17.954 12.006 1.00 88.94 64 ALA A C 1
ATOM 506 O O . ALA A 1 64 ? 6.991 -18.726 12.700 1.00 88.94 64 ALA A O 1
ATOM 507 N N . ARG A 1 65 ? 6.890 -16.943 11.325 1.00 87.94 65 ARG A N 1
ATOM 508 C CA . ARG A 1 65 ? 8.343 -16.830 11.093 1.00 87.94 65 ARG A CA 1
ATOM 509 C C . ARG A 1 65 ? 9.017 -15.601 11.709 1.00 87.94 65 ARG A C 1
ATOM 511 O O . ARG A 1 65 ? 10.241 -15.572 11.754 1.00 87.94 65 ARG A O 1
ATOM 518 N N . SER A 1 66 ? 8.262 -14.615 12.193 1.00 89.94 66 SER A N 1
ATOM 519 C CA . SER A 1 66 ? 8.779 -13.434 12.895 1.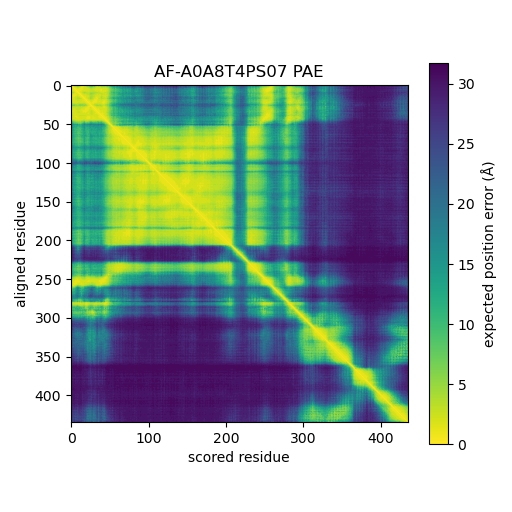00 89.94 66 SER A CA 1
ATOM 520 C C . SER A 1 66 ? 8.186 -13.347 14.300 1.00 89.94 66 SER A C 1
ATOM 522 O O . SER A 1 66 ? 7.036 -12.947 14.498 1.00 89.94 66 SER A O 1
ATOM 524 N N . ASP A 1 67 ? 9.000 -13.679 15.305 1.00 90.25 67 ASP A N 1
ATOM 525 C CA . ASP A 1 67 ? 8.598 -13.615 16.714 1.00 90.25 67 ASP A CA 1
ATOM 526 C C . ASP A 1 67 ? 8.176 -12.198 17.120 1.00 90.25 67 ASP A C 1
ATOM 528 O O . ASP A 1 67 ? 7.197 -12.021 17.843 1.00 90.25 67 ASP A O 1
ATOM 532 N N . ALA A 1 68 ? 8.868 -11.176 16.610 1.00 88.56 68 ALA A N 1
ATOM 533 C CA . ALA A 1 68 ? 8.528 -9.779 16.859 1.00 88.56 68 ALA A CA 1
ATOM 534 C C . ALA A 1 68 ? 7.153 -9.411 16.278 1.00 88.56 68 ALA A C 1
ATOM 536 O O . ALA A 1 68 ? 6.352 -8.768 16.962 1.00 88.56 68 ALA A O 1
ATOM 537 N N . TYR A 1 69 ? 6.842 -9.865 15.057 1.00 91.94 69 TYR A N 1
ATOM 538 C CA . TYR A 1 69 ? 5.523 -9.660 14.454 1.00 91.94 69 TYR A CA 1
ATOM 539 C C . TYR A 1 69 ? 4.423 -10.385 15.231 1.00 91.94 69 TYR A C 1
ATOM 541 O O . TYR A 1 69 ? 3.399 -9.781 15.558 1.00 91.94 69 TYR A O 1
ATOM 549 N N . ARG A 1 70 ? 4.653 -11.654 15.589 1.00 93.19 70 ARG A N 1
ATOM 550 C CA . ARG A 1 70 ? 3.720 -12.457 16.391 1.00 93.19 70 ARG A CA 1
ATOM 551 C C . ARG A 1 70 ? 3.447 -11.818 17.751 1.00 93.19 70 ARG A C 1
ATOM 553 O O . ARG A 1 70 ? 2.287 -11.685 18.137 1.00 93.19 70 ARG A O 1
ATOM 560 N N . ASN A 1 71 ? 4.487 -11.375 18.455 1.00 93.44 71 ASN A N 1
ATOM 561 C CA . ASN A 1 71 ? 4.353 -10.719 19.754 1.00 93.44 71 ASN A CA 1
ATOM 562 C C . ASN A 1 71 ? 3.568 -9.408 19.635 1.00 93.44 71 ASN A C 1
ATOM 564 O O . ASN A 1 71 ? 2.604 -9.212 20.372 1.00 93.44 71 ASN A O 1
ATOM 568 N N . ALA A 1 72 ? 3.897 -8.558 18.655 1.00 94.00 72 ALA A N 1
ATOM 569 C CA . ALA A 1 72 ? 3.147 -7.327 18.411 1.00 94.00 72 ALA A CA 1
ATOM 570 C C . ALA A 1 72 ? 1.663 -7.612 18.115 1.00 94.00 72 ALA A C 1
ATOM 572 O O . ALA A 1 72 ? 0.779 -6.950 18.659 1.00 94.00 72 ALA A O 1
ATOM 573 N N . ARG A 1 73 ? 1.364 -8.639 17.310 1.00 93.56 73 ARG A N 1
ATOM 574 C CA . ARG A 1 73 ? -0.014 -9.052 17.015 1.00 93.56 73 ARG A CA 1
ATOM 575 C C . ARG A 1 73 ? -0.747 -9.545 18.272 1.00 93.56 73 ARG A C 1
ATOM 577 O O . ARG A 1 73 ? -1.875 -9.131 18.508 1.00 93.56 73 ARG A O 1
ATOM 584 N N . ASN A 1 74 ? -0.111 -10.347 19.122 1.00 94.81 74 ASN A N 1
ATOM 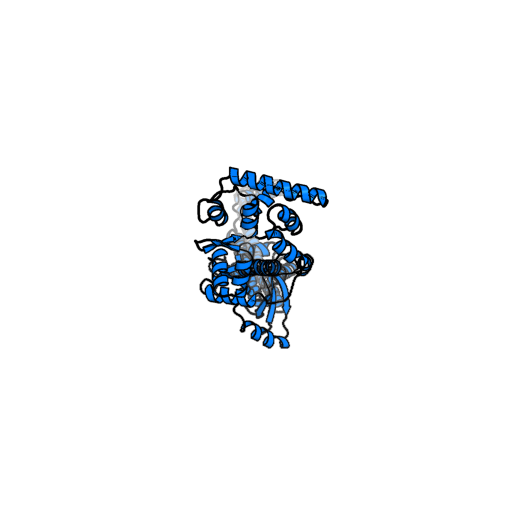585 C CA . ASN A 1 74 ? -0.717 -10.854 20.364 1.00 94.81 74 ASN A CA 1
ATOM 586 C C . ASN A 1 74 ? -0.984 -9.753 21.415 1.00 94.81 74 ASN A C 1
ATOM 588 O O . ASN A 1 74 ? -1.898 -9.870 22.240 1.00 94.81 74 ASN A O 1
ATOM 592 N N . VAL A 1 75 ? -0.212 -8.663 21.382 1.00 95.44 75 VAL A N 1
ATOM 593 C CA . VAL A 1 75 ? -0.467 -7.475 22.209 1.00 95.44 75 VAL A CA 1
ATOM 594 C C . VAL A 1 75 ? -1.685 -6.705 21.700 1.00 95.44 75 VAL A C 1
ATOM 596 O O . VAL A 1 75 ? -2.494 -6.254 22.502 1.00 95.44 75 VAL A O 1
ATOM 599 N N . LEU A 1 76 ? -1.857 -6.568 20.385 1.00 95.31 76 LEU A N 1
ATOM 600 C CA . LEU A 1 76 ? -2.914 -5.738 19.788 1.00 95.31 76 LEU A CA 1
ATOM 601 C C . LEU A 1 76 ? -4.264 -6.447 19.634 1.00 95.31 76 LEU A C 1
ATOM 603 O O . LEU A 1 76 ? -5.310 -5.795 19.572 1.00 95.31 76 LEU A O 1
ATOM 607 N N . PHE A 1 77 ? -4.249 -7.773 19.562 1.00 95.56 77 PHE A N 1
ATOM 608 C CA . PHE A 1 77 ? -5.414 -8.594 19.267 1.00 95.56 77 PHE A CA 1
ATOM 609 C C . PHE A 1 77 ? -5.583 -9.699 20.314 1.00 95.56 77 PHE A C 1
ATOM 611 O O . PHE A 1 77 ? -4.623 -10.166 20.922 1.00 95.56 77 PHE A O 1
ATOM 618 N N . GLU A 1 78 ? -6.820 -10.142 20.491 1.00 95.12 78 GLU A N 1
ATOM 619 C CA . GLU A 1 78 ? -7.157 -11.390 21.169 1.00 95.12 78 GLU A CA 1
ATOM 620 C C . GLU A 1 78 ? -7.461 -12.458 20.126 1.00 95.12 78 GLU A C 1
ATOM 622 O O . GLU A 1 78 ? -8.009 -12.156 19.064 1.00 95.12 78 GLU A O 1
ATOM 627 N N . ARG A 1 79 ? -7.087 -13.702 20.415 1.00 92.44 79 ARG A N 1
ATOM 628 C CA . ARG A 1 79 ? -7.325 -14.825 19.514 1.00 92.44 79 ARG A CA 1
ATOM 629 C C . ARG A 1 79 ? -8.532 -15.612 20.003 1.00 92.44 79 ARG A C 1
ATOM 631 O O . ARG A 1 79 ? -8.604 -15.930 21.186 1.00 92.44 79 ARG A O 1
ATOM 638 N N . ASN A 1 80 ? -9.472 -15.883 19.107 1.00 92.94 80 ASN A N 1
ATOM 639 C CA . ASN A 1 80 ? -10.643 -16.695 19.420 1.00 92.94 80 ASN A CA 1
ATOM 640 C C . ASN A 1 80 ? -10.339 -18.201 19.290 1.00 92.94 80 ASN A C 1
ATOM 642 O O . ASN A 1 80 ? -9.240 -18.580 18.872 1.00 92.94 80 ASN A O 1
ATOM 646 N N . ASP A 1 81 ? -11.316 -19.060 19.590 1.00 91.44 81 ASP A N 1
ATOM 647 C CA . ASP A 1 81 ? -11.124 -20.522 19.592 1.00 91.44 81 ASP A CA 1
ATOM 648 C C . ASP A 1 81 ? -10.878 -21.090 18.183 1.00 91.44 81 ASP A C 1
ATOM 650 O O . ASP A 1 81 ? -10.304 -22.164 18.017 1.00 91.44 81 ASP A O 1
ATOM 654 N N . GLN A 1 82 ? -11.277 -20.345 17.149 1.00 88.25 82 GLN A N 1
ATOM 655 C CA . GLN A 1 82 ? -11.048 -20.663 15.736 1.00 88.25 82 GLN A CA 1
ATOM 656 C C . GLN A 1 82 ? -9.717 -20.105 15.210 1.00 88.25 82 GLN A C 1
ATOM 658 O O . GLN A 1 82 ? -9.396 -20.249 14.032 1.00 88.25 82 GLN A O 1
ATOM 663 N N . GLY A 1 83 ? -8.935 -19.439 16.061 1.00 86.44 83 GLY A N 1
ATOM 664 C CA . GLY A 1 83 ? -7.662 -18.844 15.687 1.00 86.44 83 GLY A CA 1
ATOM 665 C C . GLY A 1 83 ? -7.756 -17.466 15.022 1.00 86.44 83 GLY A C 1
ATOM 666 O O . GLY A 1 83 ? -6.717 -16.965 14.590 1.00 86.44 83 GLY A O 1
ATOM 667 N N . LEU A 1 84 ? -8.938 -16.842 14.955 1.00 88.56 84 LEU A N 1
ATOM 668 C CA . LEU A 1 84 ? -9.144 -15.494 14.415 1.00 88.56 84 LEU A CA 1
ATOM 669 C C . LEU A 1 84 ? -8.642 -14.423 15.381 1.00 88.56 84 LEU A C 1
ATOM 671 O O . LEU A 1 84 ? -8.874 -14.491 16.587 1.00 88.56 84 LEU A O 1
ATOM 675 N N . TYR A 1 85 ? -8.015 -13.390 14.823 1.00 90.56 85 TYR A N 1
ATOM 676 C CA . TYR A 1 85 ? -7.534 -12.233 15.569 1.00 90.56 85 TYR A CA 1
ATOM 677 C C . TYR A 1 85 ? -8.596 -11.133 15.636 1.00 90.56 85 TYR A C 1
ATOM 679 O O . TYR A 1 85 ? -8.960 -10.538 14.622 1.00 90.56 85 TYR A O 1
ATOM 687 N N . ILE A 1 86 ? -9.059 -10.832 16.847 1.00 93.81 86 ILE A N 1
ATOM 688 C CA . ILE A 1 86 ? -10.052 -9.801 17.150 1.00 93.81 86 ILE A CA 1
ATOM 689 C C . ILE A 1 86 ? -9.347 -8.616 17.829 1.00 93.81 86 ILE A C 1
ATOM 691 O O . ILE A 1 86 ? -8.664 -8.826 18.831 1.00 93.81 86 ILE A O 1
ATOM 695 N N . PRO A 1 87 ? -9.466 -7.368 17.333 1.00 95.50 87 PRO A N 1
ATOM 696 C CA . PRO A 1 87 ? -8.775 -6.233 17.945 1.00 95.50 87 PRO A CA 1
ATOM 697 C C . PRO A 1 87 ? -9.157 -6.033 19.411 1.00 95.50 87 PRO A C 1
ATOM 699 O O . PRO A 1 87 ? -10.346 -6.012 19.744 1.00 95.50 87 PRO A O 1
ATOM 702 N N . ARG A 1 88 ? -8.167 -5.781 20.276 1.00 95.56 88 ARG A N 1
ATOM 703 C CA . ARG A 1 88 ? -8.418 -5.502 21.699 1.00 95.56 88 ARG A CA 1
ATOM 704 C C . ARG A 1 88 ? -9.287 -4.276 21.924 1.00 95.56 88 ARG A C 1
ATOM 706 O O . ARG A 1 88 ? -10.100 -4.268 22.838 1.00 95.56 88 ARG A O 1
ATOM 713 N N . LEU A 1 89 ? -9.180 -3.262 21.061 1.00 95.19 89 LEU A N 1
ATOM 714 C CA . LEU A 1 89 ? -10.075 -2.105 21.110 1.00 95.19 89 LEU A CA 1
ATOM 715 C C . LEU A 1 89 ? -11.546 -2.542 21.081 1.00 95.19 89 LEU A C 1
ATOM 717 O O . LEU A 1 89 ? -12.337 -2.086 21.904 1.00 95.19 89 LEU A O 1
ATOM 721 N N . ARG A 1 90 ? -11.897 -3.466 20.175 1.00 94.94 90 ARG A N 1
ATOM 722 C CA . ARG A 1 90 ? -13.253 -4.006 20.067 1.00 94.94 90 ARG A CA 1
ATOM 723 C C . ARG A 1 90 ? -13.645 -4.746 21.339 1.00 94.94 90 ARG A C 1
ATOM 725 O O . ARG A 1 90 ? -14.713 -4.487 21.889 1.00 94.94 90 ARG A O 1
ATOM 732 N N . THR A 1 91 ? -12.817 -5.693 21.777 1.00 95.44 91 THR A N 1
ATOM 733 C CA . THR A 1 91 ? -13.157 -6.554 22.917 1.00 95.44 91 THR A CA 1
ATOM 734 C C . THR A 1 91 ? -13.317 -5.736 24.194 1.00 95.44 91 THR A C 1
ATOM 736 O O . THR A 1 91 ? -14.297 -5.906 24.911 1.00 95.44 91 THR A O 1
ATOM 739 N N . MET A 1 92 ? -12.426 -4.776 24.436 1.00 95.44 92 MET A N 1
ATOM 740 C CA . MET A 1 92 ? -12.482 -3.884 25.592 1.00 95.44 92 MET A CA 1
ATOM 741 C C . MET A 1 92 ? -13.699 -2.952 25.551 1.00 95.44 92 MET A C 1
ATOM 743 O O . MET A 1 92 ? -14.354 -2.789 26.581 1.00 95.44 92 MET A O 1
ATOM 747 N N . LEU A 1 93 ? -14.040 -2.385 24.384 1.00 95.25 93 LEU A N 1
ATOM 748 C CA . LEU A 1 93 ? -15.251 -1.570 24.221 1.00 95.25 93 LEU A CA 1
ATOM 749 C C . LEU A 1 93 ? -16.501 -2.383 24.555 1.00 95.25 93 LEU A C 1
ATOM 751 O O . LEU A 1 93 ? -17.273 -1.991 25.426 1.00 95.25 93 LEU A O 1
ATOM 755 N N . ILE A 1 94 ? -16.681 -3.532 23.899 1.00 95.38 94 ILE A N 1
ATOM 756 C CA . ILE A 1 94 ? -17.894 -4.339 24.053 1.00 95.38 94 ILE A CA 1
ATOM 757 C C . ILE A 1 94 ? -17.983 -4.968 25.444 1.00 95.38 94 ILE A C 1
ATOM 759 O O . ILE A 1 94 ? -19.074 -5.043 25.987 1.00 95.38 94 ILE A O 1
ATOM 763 N N . ARG A 1 95 ? -16.877 -5.353 26.087 1.00 94.62 95 ARG A N 1
ATOM 764 C CA . ARG A 1 95 ? -16.931 -5.794 27.493 1.00 94.62 95 ARG A CA 1
ATOM 765 C C . ARG A 1 95 ? -17.383 -4.681 28.450 1.00 94.62 95 ARG A C 1
ATOM 767 O O . ARG A 1 95 ? -17.888 -4.994 29.519 1.00 94.62 95 ARG A O 1
ATOM 774 N N . GLY A 1 96 ? -17.208 -3.408 28.076 1.00 93.12 96 GLY A N 1
ATOM 775 C CA . GLY A 1 96 ? -17.660 -2.258 28.867 1.00 93.12 96 GLY A CA 1
ATOM 776 C C . GLY A 1 96 ? -19.109 -1.823 28.607 1.00 93.12 96 GLY A C 1
ATOM 777 O O . GLY A 1 96 ? -19.783 -1.396 29.537 1.00 93.12 96 GLY A O 1
ATOM 778 N N . ILE A 1 97 ? -19.601 -1.926 27.364 1.00 93.56 97 ILE A N 1
ATOM 779 C CA . ILE A 1 97 ? -20.947 -1.435 26.962 1.00 93.56 97 ILE A CA 1
ATOM 780 C C . ILE A 1 97 ? -21.913 -2.519 26.478 1.00 93.56 97 ILE A C 1
ATOM 782 O O . ILE A 1 97 ? -23.072 -2.232 26.181 1.00 93.56 97 ILE A O 1
ATOM 786 N N . GLY A 1 98 ? -21.425 -3.740 26.299 1.00 87.00 98 GLY A N 1
ATOM 787 C CA . GLY A 1 98 ? -22.195 -4.853 25.772 1.00 87.00 98 GLY A CA 1
ATOM 788 C C . GLY A 1 98 ? -23.243 -5.344 26.769 1.00 87.00 98 GLY A C 1
ATOM 789 O O . GLY A 1 98 ? -23.125 -5.117 27.975 1.00 87.00 98 GLY A O 1
ATOM 790 N N . PRO A 1 99 ? -24.280 -6.040 26.283 1.00 83.81 99 PRO A N 1
ATOM 791 C CA . PRO A 1 99 ? -25.318 -6.579 27.146 1.00 83.81 99 PRO A CA 1
ATOM 792 C C . PRO A 1 99 ? -24.731 -7.634 28.089 1.00 83.81 99 PRO A C 1
ATOM 794 O O . PRO A 1 99 ? -24.096 -8.592 27.638 1.00 83.81 99 PRO A O 1
ATOM 797 N N . SER A 1 100 ? -24.983 -7.494 29.392 1.00 82.12 100 SER A N 1
ATOM 798 C CA . SER A 1 100 ? -24.655 -8.528 30.374 1.00 82.12 100 SER A CA 1
ATOM 799 C C . SER A 1 100 ? -25.422 -9.807 30.032 1.00 82.12 100 SER A C 1
ATOM 801 O O . SER A 1 100 ? -26.637 -9.880 30.195 1.00 82.12 100 SER A O 1
ATOM 803 N N . SER A 1 101 ? -24.718 -10.800 29.494 1.00 82.56 101 SER A N 1
ATOM 804 C CA . SER A 1 101 ? -25.278 -12.102 29.135 1.00 82.56 101 SER A CA 1
ATOM 805 C C . SER A 1 101 ? -24.205 -13.177 29.239 1.00 82.56 101 SER A C 1
ATOM 807 O O . SER A 1 101 ? -23.033 -12.906 28.972 1.00 82.56 101 SER A O 1
ATOM 809 N N . ASP A 1 102 ? -24.609 -14.413 29.525 1.00 80.88 102 ASP A N 1
ATOM 810 C CA . ASP A 1 102 ? -23.692 -15.562 29.601 1.00 80.88 102 ASP A CA 1
ATOM 811 C C . ASP A 1 102 ? -22.997 -15.850 28.258 1.00 80.88 102 ASP A C 1
ATOM 813 O O . ASP A 1 102 ? -21.956 -16.498 28.192 1.00 80.88 102 ASP A O 1
ATOM 817 N N . THR A 1 103 ? -23.552 -15.328 27.159 1.00 86.81 103 THR A N 1
ATOM 818 C CA . THR A 1 103 ? -22.994 -15.462 25.806 1.00 86.81 103 THR A CA 1
ATOM 819 C C . THR A 1 103 ? -22.093 -14.303 25.385 1.00 86.81 103 THR A C 1
ATOM 821 O O . THR A 1 103 ? -21.524 -14.362 24.293 1.00 86.81 103 THR A O 1
ATOM 824 N N . LEU A 1 104 ? -21.965 -13.256 26.213 1.00 88.81 104 LEU A N 1
ATOM 825 C CA . LEU A 1 104 ? -21.258 -12.024 25.858 1.00 88.81 104 LEU A CA 1
ATOM 826 C C . LEU A 1 104 ? -19.838 -12.325 25.393 1.00 88.81 104 LEU A C 1
ATOM 828 O O . LEU A 1 104 ? -19.444 -11.862 24.330 1.00 88.81 104 LEU A O 1
ATOM 832 N N . GLU A 1 105 ? -19.105 -13.151 26.134 1.00 91.44 105 GLU A N 1
ATOM 833 C CA . GLU A 1 105 ? -17.702 -13.423 25.832 1.00 91.44 105 GLU A CA 1
ATOM 834 C C . GLU A 1 105 ? -17.527 -14.177 24.505 1.00 91.44 105 GLU A C 1
ATOM 836 O O . GLU A 1 105 ? -16.688 -13.817 23.677 1.00 91.44 105 GLU A O 1
ATOM 841 N N . ASN A 1 106 ? -18.424 -15.125 24.218 1.00 91.81 106 ASN A N 1
ATOM 842 C CA . ASN A 1 106 ? -18.453 -15.826 22.935 1.00 91.81 106 ASN A CA 1
ATOM 843 C C . ASN A 1 106 ? -18.810 -14.900 21.761 1.00 91.81 106 ASN A C 1
ATOM 845 O O . ASN A 1 106 ? -18.278 -15.071 20.665 1.00 91.81 106 ASN A O 1
ATOM 849 N N . LYS A 1 107 ? -19.679 -13.901 21.964 1.00 91.94 107 LYS A N 1
ATOM 850 C CA . LYS A 1 107 ? -19.996 -12.887 20.940 1.00 91.94 107 LYS A CA 1
ATOM 851 C C . LYS A 1 107 ? -18.878 -11.846 20.789 1.00 91.94 107 LYS A C 1
ATOM 853 O O . LYS A 1 107 ? -18.572 -11.400 19.682 1.00 91.94 107 LYS A O 1
ATOM 858 N N . VAL A 1 108 ? -18.224 -11.470 21.888 1.00 92.62 108 VAL A N 1
ATOM 859 C CA . VAL A 1 108 ? -17.062 -10.572 21.902 1.00 92.62 108 VAL A CA 1
ATOM 860 C C . VAL A 1 108 ? -15.917 -11.185 21.099 1.00 92.62 108 VAL A C 1
ATOM 862 O O . VAL A 1 108 ? -15.339 -10.498 20.262 1.00 92.62 108 VAL A O 1
ATOM 865 N N . LEU A 1 109 ? -15.629 -12.471 21.272 1.00 93.69 109 LEU A N 1
ATOM 866 C CA . LEU A 1 109 ? -14.564 -13.153 20.534 1.00 93.69 109 LEU A CA 1
ATOM 867 C C . LEU A 1 109 ? -15.014 -13.713 19.174 1.00 93.69 109 LEU A C 1
ATOM 869 O O . LEU A 1 109 ? -14.206 -14.294 18.454 1.00 93.69 109 LEU A O 1
ATOM 873 N N . ARG A 1 110 ? -16.282 -13.522 18.783 1.00 92.75 110 ARG A N 1
ATOM 874 C CA . ARG A 1 110 ? -16.866 -14.105 17.559 1.00 92.75 110 ARG A CA 1
ATOM 875 C C . ARG A 1 110 ? -16.702 -15.631 17.477 1.00 92.75 110 ARG A C 1
ATOM 877 O O . ARG A 1 110 ? -16.490 -16.176 16.401 1.00 92.75 110 ARG A O 1
ATOM 884 N N . ASN A 1 111 ? -16.786 -16.316 18.615 1.00 90.00 111 ASN A N 1
ATOM 885 C CA . ASN A 1 111 ? -16.890 -17.778 18.661 1.00 90.00 111 ASN A CA 1
ATOM 886 C C . ASN A 1 111 ? -18.276 -18.246 18.181 1.00 90.00 111 ASN A C 1
ATOM 888 O O . ASN A 1 111 ? -18.404 -19.310 17.585 1.00 90.00 111 ASN A O 1
ATOM 892 N N . ASN A 1 112 ? -19.303 -17.417 18.406 1.00 86.38 112 ASN A N 1
ATOM 893 C CA . ASN A 1 112 ? -20.678 -17.614 17.944 1.00 86.38 112 ASN A CA 1
ATOM 894 C C . ASN A 1 112 ? -21.086 -16.515 16.947 1.00 86.38 112 ASN A C 1
ATOM 896 O O . ASN A 1 112 ? -20.293 -15.631 16.617 1.00 86.38 112 ASN A O 1
ATOM 900 N N . ALA A 1 113 ? -22.350 -16.548 16.504 1.00 86.94 113 ALA A N 1
ATOM 901 C CA . ALA A 1 113 ? -22.952 -15.454 15.747 1.00 86.94 113 ALA A CA 1
ATOM 902 C C . ALA A 1 113 ? -22.699 -14.103 16.441 1.00 86.94 113 ALA A C 1
ATOM 904 O O . ALA A 1 113 ? -22.914 -13.961 17.648 1.00 86.94 113 ALA A O 1
ATOM 905 N N . ASP A 1 114 ? -22.221 -13.134 15.659 1.00 90.00 114 ASP A N 1
ATOM 906 C CA . ASP A 1 114 ? -21.915 -11.784 16.134 1.00 90.00 114 ASP A CA 1
ATOM 907 C C . ASP A 1 114 ? -23.201 -11.037 16.558 1.00 90.00 114 ASP A C 1
ATOM 909 O O . ASP A 1 114 ? -24.321 -11.519 16.362 1.00 90.00 114 ASP A O 1
ATOM 913 N N . PHE A 1 115 ? -23.057 -9.857 17.162 1.00 92.31 115 PHE A N 1
ATOM 914 C CA . PHE A 1 115 ? -24.195 -9.046 17.602 1.00 92.31 115 PHE A CA 1
ATOM 915 C C . PHE A 1 115 ? -25.110 -8.652 16.432 1.00 92.31 115 PHE A C 1
ATOM 917 O O . PHE A 1 115 ? -24.667 -8.386 15.313 1.00 92.31 115 PHE A O 1
ATOM 924 N N . SER A 1 116 ? -26.410 -8.573 16.704 1.00 91.94 116 SER A N 1
ATOM 925 C CA . SER A 1 116 ? -27.403 -8.083 15.751 1.00 91.94 116 SER A CA 1
ATOM 926 C C . SER A 1 116 ? -27.178 -6.600 15.412 1.00 91.94 116 SER A C 1
ATOM 928 O O . SER A 1 116 ? -26.608 -5.852 16.215 1.00 91.94 116 SER A O 1
ATOM 930 N N . PRO A 1 117 ? -27.673 -6.111 14.259 1.00 93.38 117 PRO A N 1
ATOM 931 C CA . PRO A 1 117 ? -27.557 -4.697 13.896 1.00 93.38 117 PRO A CA 1
ATOM 932 C C . PRO A 1 117 ? -28.133 -3.733 14.945 1.00 93.38 117 PRO A C 1
ATOM 934 O O . PRO A 1 117 ? -27.589 -2.647 15.148 1.00 93.38 117 PRO A O 1
ATOM 937 N N . SER A 1 118 ? -29.209 -4.125 15.634 1.00 93.81 118 SER A N 1
ATOM 938 C CA . SER A 1 118 ? -29.812 -3.345 16.720 1.00 93.81 118 SER A CA 1
ATOM 939 C C . SER A 1 118 ? -28.932 -3.294 17.966 1.00 93.81 118 SER A C 1
ATOM 941 O O . SER A 1 118 ? -28.745 -2.212 18.517 1.00 93.81 118 SER A O 1
ATOM 943 N N . GLU A 1 119 ? -28.351 -4.425 18.384 1.00 93.50 119 GLU A N 1
ATOM 944 C CA . GLU A 1 119 ? -27.396 -4.466 19.504 1.00 93.50 119 GLU A CA 1
ATOM 945 C C . GLU A 1 119 ? -26.167 -3.603 19.187 1.00 93.50 119 GLU A C 1
ATOM 947 O O . GLU A 1 119 ? -25.753 -2.785 20.007 1.00 93.50 119 GLU A O 1
ATOM 952 N N . TYR A 1 120 ? -25.633 -3.714 17.964 1.00 94.06 120 TYR A N 1
ATOM 953 C CA . TYR A 1 120 ? -24.537 -2.868 17.500 1.00 94.06 120 TYR A CA 1
ATOM 954 C C . TYR A 1 120 ? -24.884 -1.384 17.583 1.00 94.06 120 TYR A C 1
ATOM 956 O O . TYR A 1 120 ? -24.098 -0.611 18.122 1.00 94.06 120 TYR A O 1
ATOM 964 N N . ARG A 1 121 ? -26.061 -0.975 17.099 1.00 95.06 121 ARG A N 1
ATOM 965 C CA . ARG A 1 121 ? -26.485 0.428 17.143 1.00 95.06 121 ARG A CA 1
ATOM 966 C C . ARG A 1 121 ? -26.510 0.980 18.569 1.00 95.06 121 ARG A C 1
ATOM 968 O O . ARG A 1 121 ? -25.960 2.053 18.790 1.00 95.06 121 ARG A O 1
ATOM 975 N N . VAL A 1 122 ? -27.074 0.233 19.521 1.00 95.62 122 VAL A N 1
ATOM 976 C CA . VAL A 1 122 ? -27.124 0.637 20.938 1.00 95.62 122 VAL A CA 1
ATOM 977 C C . VAL A 1 122 ? -25.717 0.824 21.506 1.00 95.62 122 VAL A C 1
ATOM 979 O O . VAL A 1 122 ? -25.436 1.851 22.119 1.00 95.62 122 VAL A O 1
ATOM 982 N N . MET A 1 123 ? -24.810 -0.125 21.259 1.00 96.06 123 MET A N 1
ATOM 983 C CA . MET A 1 123 ? -23.419 -0.016 21.711 1.00 96.06 123 MET A CA 1
ATOM 984 C C . MET A 1 123 ? -22.720 1.211 21.108 1.00 96.06 123 MET A C 1
ATOM 986 O O . MET A 1 123 ? -22.031 1.945 21.816 1.00 96.06 123 MET A O 1
ATOM 990 N N . VAL A 1 124 ? -22.918 1.474 19.813 1.00 96.81 124 VAL A N 1
ATOM 991 C CA . VAL A 1 124 ? -22.322 2.643 19.151 1.00 96.81 124 VAL A CA 1
ATOM 992 C C . VAL A 1 124 ? -22.893 3.945 19.700 1.00 96.81 124 VAL A C 1
ATOM 994 O O . VAL A 1 124 ? -22.119 4.856 19.975 1.00 96.81 124 VAL A O 1
ATOM 997 N N . ASP A 1 125 ? -24.206 4.031 19.919 1.00 96.62 125 ASP A N 1
ATOM 998 C CA . ASP A 1 125 ? -24.850 5.216 20.492 1.00 96.62 125 ASP A CA 1
ATOM 999 C C . ASP A 1 125 ? -24.309 5.531 21.897 1.00 96.62 125 ASP A C 1
ATOM 1001 O O . ASP A 1 125 ? -23.998 6.688 22.191 1.00 96.62 125 ASP A O 1
ATOM 1005 N N . LEU A 1 126 ? -24.114 4.506 22.736 1.00 96.12 126 LEU A N 1
ATOM 1006 C CA . LEU A 1 126 ? -23.525 4.651 24.071 1.00 96.12 126 LEU A CA 1
ATOM 1007 C C . LEU A 1 126 ? -22.076 5.149 24.006 1.00 96.12 126 LEU A C 1
ATOM 1009 O O . LEU A 1 126 ? -21.739 6.159 24.628 1.00 96.12 126 LEU A O 1
ATOM 1013 N N . ALA A 1 127 ? -21.221 4.482 23.223 1.00 95.94 127 ALA A N 1
ATOM 1014 C CA . ALA A 1 127 ? -19.816 4.867 23.100 1.00 95.94 127 ALA A CA 1
ATOM 1015 C C . ALA A 1 127 ? -19.653 6.264 22.480 1.00 95.94 127 ALA A C 1
ATOM 1017 O O . ALA A 1 127 ? -18.859 7.075 22.957 1.00 95.94 127 ALA A O 1
ATOM 1018 N N . HIS A 1 128 ? -20.445 6.578 21.454 1.00 96.75 128 HIS A N 1
ATOM 1019 C CA . HIS A 1 128 ? -20.458 7.894 20.827 1.00 96.75 128 HIS A CA 1
ATOM 1020 C C . HIS A 1 128 ? -20.933 8.978 21.804 1.00 96.75 128 HIS A C 1
ATOM 1022 O O . HIS A 1 128 ? -20.365 10.067 21.808 1.00 96.75 128 HIS A O 1
ATOM 1028 N N . GLY A 1 129 ? -21.908 8.685 22.672 1.00 96.31 129 GLY A N 1
ATOM 1029 C CA . GLY A 1 129 ? -22.341 9.588 23.741 1.00 96.31 129 GLY A CA 1
ATOM 1030 C C . GLY A 1 129 ? -21.205 9.965 24.697 1.00 96.31 129 GLY A C 1
ATOM 1031 O O . GLY A 1 129 ? -20.973 11.153 24.927 1.00 96.31 129 GLY A O 1
ATOM 1032 N N . VAL A 1 130 ? -20.450 8.971 25.180 1.00 95.69 130 VAL A N 1
ATOM 1033 C CA . VAL A 1 130 ? -19.284 9.181 26.061 1.00 95.69 130 VAL A CA 1
ATOM 1034 C C . VAL A 1 130 ? -18.216 10.026 25.367 1.00 95.69 130 VAL A C 1
ATOM 1036 O O . VAL A 1 130 ? -17.762 11.037 25.905 1.00 95.69 130 VAL A O 1
ATOM 1039 N N . VAL A 1 131 ? -17.845 9.651 24.142 1.00 95.56 131 VAL A N 1
ATOM 1040 C CA . VAL A 1 131 ? -16.794 10.345 23.391 1.00 95.56 131 VAL A CA 1
ATOM 1041 C C . VAL A 1 131 ? -17.207 11.777 23.041 1.00 95.56 131 VAL A C 1
ATOM 1043 O O . VAL A 1 131 ? -16.389 12.688 23.133 1.00 95.56 131 VAL A O 1
ATOM 1046 N N . LYS A 1 132 ? -18.475 12.010 22.686 1.00 96.31 132 LYS A N 1
ATOM 1047 C CA . LYS A 1 132 ? -18.997 13.346 22.369 1.00 96.31 132 LYS A CA 1
ATOM 1048 C C . LYS A 1 132 ? -18.997 14.268 23.588 1.00 96.31 132 LYS A C 1
ATOM 1050 O O . LYS A 1 132 ? -18.685 15.449 23.445 1.00 96.31 132 LYS A O 1
ATOM 1055 N N . GLN A 1 133 ? -19.329 13.742 24.767 1.00 96.00 133 GLN A N 1
ATOM 1056 C CA . GLN A 1 133 ? -19.268 14.506 26.012 1.00 96.00 133 GLN A CA 1
ATOM 1057 C C . GLN A 1 133 ? -17.824 14.910 26.337 1.00 96.00 133 GLN A C 1
ATOM 1059 O O . GLN A 1 133 ? -17.559 16.092 26.537 1.00 96.00 133 GLN A O 1
ATOM 1064 N N . TYR A 1 134 ? -16.881 13.966 26.275 1.00 95.56 134 TYR A N 1
ATOM 1065 C CA . TYR A 1 134 ? -15.456 14.256 26.454 1.00 95.56 134 TYR A CA 1
ATOM 1066 C C . TYR A 1 134 ? -14.936 15.272 25.423 1.00 95.56 134 TYR A C 1
ATOM 1068 O O . TYR A 1 134 ? -14.236 16.218 25.774 1.00 95.56 134 TYR A O 1
ATOM 1076 N N . ALA A 1 135 ? -15.310 15.117 24.149 1.00 94.56 135 ALA A N 1
ATOM 1077 C CA . ALA A 1 135 ? -14.897 16.022 23.081 1.00 94.56 135 ALA A CA 1
ATOM 1078 C C . ALA A 1 135 ? -15.361 17.463 23.344 1.00 94.56 135 ALA A C 1
ATOM 1080 O O . ALA A 1 135 ? -14.593 18.406 23.170 1.00 94.56 135 ALA A O 1
ATOM 1081 N N . LYS A 1 136 ? -16.591 17.625 23.847 1.00 95.38 136 LYS A N 1
ATOM 1082 C CA . LYS A 1 136 ? -17.129 18.919 24.278 1.00 95.38 136 LYS A CA 1
ATOM 1083 C C . LYS A 1 136 ? -16.356 19.504 25.465 1.00 95.38 136 LYS A C 1
ATOM 1085 O O . LYS A 1 136 ? -16.093 20.699 25.476 1.00 95.38 136 LYS A O 1
ATOM 1090 N N . GLU A 1 137 ? -15.997 18.689 26.455 1.00 95.19 137 GLU A N 1
ATOM 1091 C CA . GLU A 1 137 ? -15.237 19.131 27.637 1.00 95.19 137 GLU A CA 1
ATOM 1092 C C . GLU A 1 137 ? -13.801 19.549 27.305 1.00 95.19 137 GLU A C 1
ATOM 1094 O O . GLU A 1 137 ? -13.251 20.439 27.950 1.00 95.19 137 GLU A O 1
ATOM 1099 N N . LYS A 1 138 ? -13.192 18.912 26.301 1.00 92.88 138 LYS A N 1
ATOM 1100 C CA . LYS A 1 138 ? -11.824 19.194 25.845 1.00 92.88 138 LYS A CA 1
ATOM 1101 C C . LYS A 1 138 ? -11.745 20.173 24.672 1.00 92.88 138 LYS A C 1
ATOM 1103 O O . LYS A 1 138 ? -10.639 20.419 24.202 1.00 92.88 138 LYS A O 1
ATOM 1108 N N . ASP A 1 139 ? -12.880 20.703 24.216 1.00 92.38 139 ASP A N 1
ATOM 1109 C CA . ASP A 1 139 ? -12.991 21.586 23.047 1.00 92.38 139 ASP A CA 1
ATOM 1110 C C . ASP A 1 139 ? -12.322 21.004 21.782 1.00 92.38 139 ASP A C 1
ATOM 1112 O O . ASP A 1 139 ? -11.532 21.648 21.094 1.00 92.38 139 ASP A O 1
ATOM 1116 N N . ILE A 1 140 ? -12.610 19.730 21.491 1.00 92.06 140 ILE A N 1
ATOM 1117 C CA . ILE A 1 140 ? -12.129 19.015 20.299 1.00 92.06 140 ILE A CA 1
ATOM 1118 C C . ILE A 1 140 ? -13.295 18.489 19.459 1.00 92.06 140 ILE A C 1
ATOM 1120 O O . ILE A 1 140 ? -14.410 18.283 19.945 1.00 92.06 140 ILE A O 1
ATOM 1124 N N . GLN A 1 141 ? -13.043 18.238 18.174 1.00 92.81 141 GLN A N 1
ATOM 1125 C CA . GLN A 1 141 ? -14.057 17.704 17.272 1.00 92.81 141 GLN A CA 1
ATOM 1126 C C . GLN A 1 141 ? -14.367 16.244 17.614 1.00 92.81 141 GLN A C 1
ATOM 1128 O O . GLN A 1 141 ? -13.502 15.378 17.526 1.00 92.81 141 GLN A O 1
ATOM 1133 N N . ALA A 1 142 ? -15.625 15.954 17.952 1.00 91.69 142 ALA A N 1
ATOM 1134 C CA . ALA A 1 142 ? -16.057 14.580 18.171 1.00 91.69 142 ALA A CA 1
ATOM 1135 C C . ALA A 1 142 ? -15.942 13.755 16.869 1.00 91.69 142 ALA A C 1
ATOM 1137 O O . ALA A 1 142 ? -16.340 14.238 15.801 1.00 91.69 142 ALA A O 1
ATOM 1138 N N . PRO A 1 143 ? -15.452 12.506 16.936 1.00 92.62 143 PRO A N 1
ATOM 1139 C CA . PRO A 1 143 ? -15.453 11.602 15.799 1.00 92.62 143 PRO A CA 1
ATOM 1140 C C . PRO A 1 143 ? -16.890 11.307 15.369 1.00 92.62 143 PRO A C 1
ATOM 1142 O O . PRO A 1 143 ? -17.809 11.242 16.188 1.00 92.62 143 PRO A O 1
ATOM 1145 N N . ALA A 1 144 ? -17.084 11.101 14.068 1.00 94.69 144 ALA A N 1
ATOM 1146 C CA . ALA A 1 144 ? -18.387 10.747 13.532 1.00 94.69 144 ALA A CA 1
ATOM 1147 C C . ALA A 1 144 ? -18.871 9.400 14.093 1.00 94.69 144 ALA A C 1
ATOM 1149 O O . ALA A 1 144 ? -18.078 8.502 14.381 1.00 94.69 144 ALA A O 1
ATOM 1150 N N . TRP A 1 145 ? -20.190 9.220 14.153 1.00 94.94 145 TRP A N 1
ATOM 1151 C CA . TRP A 1 145 ? -20.815 7.975 14.608 1.00 94.94 145 TRP A CA 1
ATOM 1152 C C . TRP A 1 145 ? -20.270 6.734 13.879 1.00 94.94 145 TRP A C 1
ATOM 1154 O O . TRP A 1 145 ? -19.941 5.735 14.511 1.00 94.94 145 TRP A O 1
ATOM 1164 N N . ASN A 1 146 ? -20.079 6.822 12.555 1.00 94.44 146 ASN A N 1
ATOM 1165 C CA . ASN A 1 146 ? -19.515 5.729 11.751 1.00 94.44 146 ASN A CA 1
ATOM 1166 C C . ASN A 1 146 ? -18.074 5.378 12.157 1.00 94.44 146 ASN A C 1
ATOM 1168 O O . ASN A 1 146 ? -17.698 4.212 12.119 1.00 94.44 146 ASN A O 1
ATOM 1172 N N . THR A 1 147 ? -17.277 6.355 12.594 1.00 93.69 147 THR A N 1
ATOM 1173 C CA . THR A 1 147 ? -15.925 6.102 13.104 1.00 93.69 147 THR A CA 1
ATOM 1174 C C . THR A 1 147 ? -15.983 5.243 14.368 1.00 93.69 147 THR A C 1
ATOM 1176 O O . THR A 1 147 ? -15.256 4.259 14.465 1.00 93.69 147 THR A O 1
ATOM 1179 N N . ILE A 1 148 ? -16.902 5.547 15.293 1.00 95.19 148 ILE A N 1
ATOM 1180 C CA . ILE A 1 148 ? -17.131 4.739 16.504 1.00 95.19 148 ILE A CA 1
ATOM 1181 C C . ILE A 1 148 ? -17.676 3.348 16.149 1.00 95.19 148 ILE A C 1
ATOM 1183 O O . ILE A 1 148 ? -17.263 2.348 16.739 1.00 95.19 148 ILE A O 1
ATOM 1187 N N . ALA A 1 149 ? -18.556 3.257 15.147 1.00 94.88 149 ALA A N 1
ATOM 1188 C CA . ALA A 1 149 ? -19.057 1.979 14.647 1.00 94.88 149 ALA A CA 1
ATOM 1189 C C . ALA A 1 149 ? -17.922 1.058 14.179 1.00 94.88 149 ALA A C 1
ATOM 1191 O O . ALA A 1 149 ? -17.921 -0.125 14.518 1.00 94.88 149 ALA A O 1
ATOM 1192 N N . ASN A 1 150 ? -16.917 1.600 13.493 1.00 95.62 150 ASN A N 1
ATOM 1193 C CA . ASN A 1 150 ? -15.757 0.831 13.043 1.00 95.62 150 ASN A CA 1
ATOM 1194 C C . ASN A 1 150 ? -14.901 0.328 14.220 1.00 95.62 150 ASN A C 1
ATOM 1196 O O . ASN A 1 150 ? -14.343 -0.769 14.150 1.00 95.62 150 ASN A O 1
ATOM 1200 N N . TRP A 1 151 ? -14.836 1.075 15.330 1.00 95.12 151 TRP A N 1
ATOM 1201 C CA . TRP A 1 151 ? -14.146 0.635 16.553 1.00 95.12 151 TRP A CA 1
ATOM 1202 C C . TRP A 1 151 ? -14.853 -0.582 17.161 1.00 95.12 151 TRP A C 1
ATOM 1204 O O . TRP A 1 151 ? -14.220 -1.593 17.462 1.00 95.12 151 TRP A O 1
ATOM 1214 N N . ILE A 1 152 ? -16.182 -0.515 17.269 1.00 94.88 152 ILE A N 1
ATOM 1215 C CA . ILE A 1 152 ? -17.021 -1.577 17.846 1.00 94.88 152 ILE A CA 1
ATOM 1216 C C . ILE A 1 152 ? -17.153 -2.787 16.908 1.00 94.88 152 ILE A C 1
ATOM 1218 O O . ILE A 1 152 ? -17.334 -3.912 17.365 1.00 94.88 152 ILE A O 1
ATOM 1222 N N . ARG A 1 153 ? -17.010 -2.617 15.593 1.00 94.00 153 ARG A N 1
ATOM 1223 C CA . ARG A 1 153 ? -16.935 -3.745 14.647 1.00 94.00 153 ARG A CA 1
ATOM 1224 C C . ARG A 1 153 ? -15.550 -4.383 14.577 1.00 94.00 153 ARG A C 1
ATOM 1226 O O . ARG A 1 153 ? -15.416 -5.462 14.001 1.00 94.00 153 ARG A O 1
ATOM 1233 N N . GLY A 1 154 ? -14.535 -3.771 15.190 1.00 93.06 154 GLY A N 1
ATOM 1234 C CA . GLY A 1 154 ? -13.152 -4.244 15.117 1.00 93.06 154 GLY A CA 1
ATOM 1235 C C . GLY A 1 154 ? -12.549 -4.096 13.723 1.00 93.06 154 GLY A C 1
ATOM 1236 O O . GLY A 1 154 ? -11.723 -4.907 13.322 1.00 93.06 154 GLY A O 1
ATOM 1237 N N . GLU A 1 155 ? -12.974 -3.080 12.975 1.00 91.94 155 GLU A N 1
ATOM 1238 C CA . GLU A 1 155 ? -12.385 -2.730 11.677 1.00 91.94 155 GLU A CA 1
ATOM 1239 C C . GLU A 1 155 ? -11.094 -1.911 11.847 1.00 91.94 155 GLU A C 1
ATOM 1241 O O . GLU A 1 155 ? -10.305 -1.776 10.914 1.00 91.94 155 GLU A O 1
ATOM 1246 N N . VAL A 1 156 ? -10.853 -1.382 13.052 1.00 90.38 156 VAL A N 1
ATOM 1247 C CA . VAL A 1 156 ? -9.631 -0.655 13.408 1.00 90.38 156 VAL A CA 1
ATOM 1248 C C . VAL A 1 156 ? -9.001 -1.208 14.685 1.00 90.38 156 VAL A C 1
ATOM 1250 O O . VAL A 1 156 ? -9.680 -1.740 15.563 1.00 90.38 156 VAL A O 1
ATOM 1253 N N . ILE A 1 157 ? -7.680 -1.059 14.790 1.00 89.88 157 ILE A N 1
ATOM 1254 C CA . ILE A 1 157 ? -6.879 -1.558 15.919 1.00 89.88 157 ILE A CA 1
ATOM 1255 C C . ILE A 1 157 ? -6.852 -0.546 17.073 1.00 89.88 157 ILE A C 1
ATOM 1257 O O . ILE A 1 157 ? -6.887 -0.931 18.238 1.00 89.88 157 ILE A O 1
ATOM 1261 N N . ALA A 1 158 ? -6.797 0.745 16.742 1.00 87.88 158 ALA A N 1
ATOM 1262 C CA . ALA A 1 158 ? -6.775 1.863 17.678 1.00 87.88 158 ALA A CA 1
ATOM 1263 C C . ALA A 1 158 ? -7.490 3.080 17.049 1.00 87.88 158 ALA A C 1
ATOM 1265 O O . ALA A 1 158 ? -7.526 3.180 15.818 1.00 87.88 158 ALA A O 1
ATOM 1266 N N . PRO A 1 159 ? -8.040 4.008 17.855 1.00 87.62 159 PRO A N 1
ATOM 1267 C CA . PRO A 1 159 ? -8.499 5.307 17.369 1.00 87.62 159 PRO A CA 1
ATOM 1268 C C . PRO A 1 159 ? -7.369 6.083 16.683 1.00 87.62 159 PRO A C 1
ATOM 1270 O O . PRO A 1 159 ? -6.229 6.048 17.145 1.00 87.62 159 PRO A O 1
ATOM 1273 N N . GLU A 1 160 ? -7.691 6.819 15.618 1.00 83.69 160 GLU A N 1
ATOM 1274 C CA . GLU A 1 160 ? -6.730 7.706 14.946 1.00 83.69 160 GLU A CA 1
ATOM 1275 C C . GLU A 1 160 ? -6.248 8.816 15.890 1.00 83.69 160 GLU A C 1
ATOM 1277 O O . GLU A 1 160 ? -5.047 9.030 16.055 1.00 83.69 160 GLU A O 1
ATOM 1282 N N . GLU A 1 161 ? -7.186 9.464 16.582 1.00 85.69 161 GLU A N 1
ATOM 1283 C CA . GLU A 1 161 ? -6.878 10.407 17.649 1.00 85.69 161 GLU A CA 1
ATOM 1284 C C . GLU A 1 161 ? -6.862 9.693 19.006 1.00 85.69 161 GLU A C 1
ATOM 1286 O O . GLU A 1 161 ? -7.892 9.397 19.616 1.00 85.69 161 GLU A O 1
ATOM 1291 N N . THR A 1 162 ? -5.652 9.433 19.498 1.00 85.00 162 THR A N 1
ATOM 1292 C CA . THR A 1 162 ? -5.402 8.667 20.729 1.00 85.00 162 THR A CA 1
ATOM 1293 C C . THR A 1 162 ? -5.929 9.344 21.992 1.00 85.00 162 THR A C 1
ATOM 1295 O O . THR A 1 162 ? -6.110 8.670 23.002 1.00 85.00 162 THR A O 1
ATOM 1298 N N . ARG A 1 163 ? -6.236 10.649 21.953 1.00 85.62 163 ARG A N 1
ATOM 1299 C CA . ARG A 1 163 ? -6.871 11.371 23.071 1.00 85.62 163 ARG A CA 1
ATOM 1300 C C . ARG A 1 163 ? -8.238 10.787 23.417 1.00 85.62 163 ARG A C 1
ATOM 1302 O O . ARG A 1 163 ? -8.600 10.748 24.586 1.00 85.62 163 ARG A O 1
ATOM 1309 N N . PHE A 1 164 ? -8.958 10.236 22.438 1.00 91.12 164 PHE A N 1
ATOM 1310 C CA . PHE A 1 164 ? -10.233 9.575 22.709 1.00 91.12 164 PHE A CA 1
ATOM 1311 C C . PHE A 1 164 ? -10.089 8.286 23.516 1.00 91.12 164 PHE A C 1
ATOM 1313 O O . PHE A 1 164 ? -11.064 7.884 24.139 1.00 91.12 164 PHE A O 1
ATOM 1320 N N . LEU A 1 165 ? -8.898 7.676 23.596 1.00 91.56 165 LEU A N 1
ATOM 1321 C CA . LEU A 1 165 ? -8.665 6.568 24.527 1.00 91.56 165 LEU A CA 1
ATOM 1322 C C . LEU A 1 165 ? -8.889 7.002 25.980 1.00 91.56 165 LEU A C 1
ATOM 1324 O O . LEU A 1 165 ? -9.364 6.184 26.757 1.00 91.56 165 LEU A O 1
ATOM 1328 N N . GLU A 1 166 ? -8.622 8.271 26.329 1.00 93.19 166 GLU A N 1
ATOM 1329 C CA . GLU A 1 166 ? -8.923 8.821 27.659 1.00 93.19 166 GLU A CA 1
ATOM 1330 C C . GLU A 1 166 ? -10.431 8.773 27.944 1.00 93.19 166 GLU A C 1
ATOM 1332 O O . GLU A 1 166 ? -10.853 8.337 29.012 1.00 93.19 166 GLU A O 1
ATOM 1337 N N . ALA A 1 167 ? -11.256 9.144 26.960 1.00 93.56 167 ALA A N 1
ATOM 1338 C CA . ALA A 1 167 ? -12.712 9.085 27.078 1.00 93.56 167 ALA A CA 1
ATOM 1339 C C . ALA A 1 167 ? -13.212 7.650 27.322 1.00 93.56 167 ALA A C 1
ATOM 1341 O O . ALA A 1 167 ? -14.165 7.433 28.070 1.00 93.56 167 ALA A O 1
ATOM 1342 N N . LEU A 1 168 ? -12.552 6.655 26.719 1.00 94.25 168 LEU A N 1
ATOM 1343 C CA . LEU A 1 168 ? -12.942 5.248 26.837 1.00 94.25 168 LEU A CA 1
ATOM 1344 C C . LEU A 1 168 ? -12.666 4.648 28.226 1.00 94.25 168 LEU A C 1
ATOM 1346 O O . LEU A 1 168 ? -13.224 3.594 28.535 1.00 94.25 168 LEU A O 1
ATOM 1350 N N . LEU A 1 169 ? -11.897 5.311 29.100 1.00 94.12 169 LEU A N 1
ATOM 1351 C CA . LEU A 1 169 ? -11.731 4.873 30.496 1.00 94.12 169 LEU A CA 1
ATOM 1352 C C . LEU A 1 169 ? -13.068 4.853 31.248 1.00 94.12 169 LEU A C 1
ATOM 1354 O O . LEU A 1 169 ? -13.260 4.002 32.113 1.00 94.12 169 LEU A O 1
ATOM 1358 N N . ALA A 1 170 ? -13.999 5.748 30.895 1.00 93.25 170 ALA A N 1
ATOM 1359 C CA . ALA A 1 170 ? -15.342 5.778 31.474 1.00 93.25 170 ALA A CA 1
ATOM 1360 C C . ALA A 1 170 ? -16.204 4.571 31.058 1.00 93.25 170 ALA A C 1
ATOM 1362 O O . ALA A 1 170 ? -17.194 4.270 31.716 1.00 93.25 170 ALA A O 1
ATOM 1363 N N . ILE A 1 171 ? -15.829 3.885 29.973 1.00 93.88 171 ILE A N 1
ATOM 1364 C CA . ILE A 1 171 ? -16.502 2.682 29.473 1.00 93.88 171 ILE A CA 1
ATOM 1365 C C . ILE A 1 171 ? -15.878 1.422 30.071 1.00 93.88 171 ILE A C 1
ATOM 1367 O O . ILE A 1 171 ? -16.587 0.535 30.537 1.00 93.88 171 ILE A O 1
ATOM 1371 N N . ASN A 1 172 ? -14.550 1.313 30.021 1.00 93.88 172 ASN A N 1
ATOM 1372 C CA . ASN A 1 172 ? -13.838 0.153 30.537 1.00 93.88 172 ASN A CA 1
ATOM 1373 C C . ASN A 1 172 ? -12.491 0.587 31.143 1.00 93.88 172 ASN A C 1
ATOM 1375 O O . ASN A 1 172 ? -11.627 1.073 30.405 1.00 93.88 172 ASN A O 1
ATOM 1379 N N . PRO A 1 173 ? -12.252 0.357 32.450 1.00 91.88 173 PRO A N 1
ATOM 1380 C CA . PRO A 1 173 ? -10.998 0.723 33.110 1.00 91.88 173 PRO A CA 1
ATOM 1381 C C . PRO A 1 173 ? -9.744 0.118 32.469 1.00 91.88 173 PRO A C 1
ATOM 1383 O O . PRO A 1 173 ? -8.658 0.687 32.590 1.00 91.88 173 PRO A O 1
ATOM 1386 N N . LEU A 1 174 ? -9.871 -1.005 31.750 1.00 89.56 174 LEU A N 1
ATOM 1387 C CA . LEU A 1 174 ? -8.753 -1.627 31.040 1.00 89.56 174 LEU A CA 1
ATOM 1388 C C . LEU A 1 174 ? -8.145 -0.695 29.976 1.00 89.56 174 LEU A C 1
ATOM 1390 O O . LEU A 1 174 ? -6.975 -0.853 29.638 1.00 89.56 174 LEU A O 1
ATOM 1394 N N . PHE A 1 175 ? -8.882 0.308 29.479 1.00 92.62 175 PHE A N 1
ATOM 1395 C CA . PHE A 1 175 ? -8.326 1.311 28.564 1.00 92.62 175 PHE A CA 1
ATOM 1396 C C . PHE A 1 175 ? -7.227 2.167 29.191 1.00 92.62 175 PHE A C 1
ATOM 1398 O O . PHE A 1 175 ? -6.434 2.746 28.450 1.00 92.62 175 PHE A O 1
ATOM 1405 N N . ASN A 1 176 ? -7.113 2.214 30.522 1.00 91.50 176 ASN A N 1
ATOM 1406 C CA . ASN A 1 176 ? -6.058 2.971 31.185 1.00 91.50 176 ASN A CA 1
ATOM 1407 C C . ASN A 1 176 ? -4.654 2.485 30.783 1.00 91.50 176 ASN A C 1
ATOM 1409 O O . ASN A 1 176 ? -3.784 3.316 30.533 1.00 91.50 176 ASN A O 1
ATOM 1413 N N . SER A 1 177 ? -4.424 1.171 30.653 1.00 89.94 177 SER A N 1
ATOM 1414 C CA . SER A 1 177 ? -3.108 0.645 30.246 1.00 89.94 177 SER A CA 1
ATOM 1415 C C . SER A 1 177 ? -2.759 1.033 28.804 1.00 89.94 177 SER A C 1
ATOM 1417 O O . SER A 1 177 ? -1.634 1.444 28.521 1.00 89.94 177 SER A O 1
ATOM 1419 N N . VAL A 1 178 ? -3.746 0.985 27.906 1.00 91.62 178 VAL A N 1
ATOM 1420 C CA . VAL A 1 178 ? -3.606 1.392 26.502 1.00 91.62 178 VAL A CA 1
ATOM 1421 C C . VAL A 1 178 ? -3.343 2.894 26.404 1.00 91.62 178 VAL A C 1
ATOM 1423 O O . VAL A 1 178 ? -2.383 3.315 25.762 1.00 91.62 178 VAL A O 1
ATOM 1426 N N . TYR A 1 179 ? -4.150 3.713 27.080 1.00 92.69 179 TYR A N 1
ATOM 1427 C CA . TYR A 1 179 ? -4.001 5.167 27.096 1.00 92.69 179 TYR A CA 1
ATOM 1428 C C . TYR A 1 179 ? -2.632 5.598 27.639 1.00 92.69 179 TYR A C 1
ATOM 1430 O O . TYR A 1 179 ? -1.919 6.359 26.979 1.00 92.69 179 TYR A O 1
ATOM 1438 N N . ARG A 1 180 ? -2.221 5.057 28.794 1.00 92.00 180 ARG A N 1
ATOM 1439 C CA . ARG A 1 180 ? -0.906 5.328 29.396 1.00 92.00 180 ARG A CA 1
ATOM 1440 C C . ARG A 1 180 ? 0.231 4.930 28.468 1.00 92.00 180 ARG A C 1
ATOM 1442 O O . ARG A 1 180 ? 1.159 5.712 28.294 1.00 92.00 180 ARG A O 1
ATOM 1449 N N . SER A 1 181 ? 0.112 3.791 27.783 1.00 91.88 181 SER A N 1
ATOM 1450 C CA . SER A 1 181 ? 1.108 3.362 26.799 1.00 91.88 181 SER A CA 1
ATOM 1451 C C . SER A 1 181 ? 1.318 4.394 25.683 1.00 91.88 181 SER A C 1
ATOM 1453 O O . SER A 1 181 ? 2.456 4.600 25.263 1.00 91.88 181 SER A O 1
ATOM 1455 N N . PHE A 1 182 ? 0.273 5.098 25.229 1.00 88.50 182 PHE A N 1
ATOM 1456 C CA . PHE A 1 182 ? 0.420 6.165 24.232 1.00 88.50 182 PHE A CA 1
ATOM 1457 C C . PHE A 1 182 ? 1.075 7.441 24.788 1.00 88.50 182 PHE A C 1
ATOM 1459 O O . PHE A 1 182 ? 1.877 8.050 24.067 1.00 88.50 182 PHE A O 1
ATOM 1466 N N . GLN A 1 183 ? 0.778 7.806 26.040 1.00 89.00 183 GLN A N 1
ATOM 1467 C CA . GLN A 1 183 ? 1.296 9.008 26.712 1.00 89.00 183 GLN A CA 1
ATOM 1468 C C . GLN A 1 183 ? 2.754 8.860 27.166 1.00 89.00 183 GLN A C 1
ATOM 1470 O O . GLN A 1 183 ? 3.589 9.710 26.871 1.00 89.00 183 GLN A O 1
ATOM 1475 N N . GLU A 1 184 ? 3.063 7.766 27.855 1.00 89.12 184 GLU A N 1
ATOM 1476 C CA . GLU A 1 184 ? 4.331 7.559 28.569 1.00 89.12 184 GLU A CA 1
ATOM 1477 C C . GLU A 1 184 ? 5.296 6.646 27.796 1.00 89.12 184 GLU A C 1
ATOM 1479 O O . GLU A 1 184 ? 6.477 6.556 28.126 1.00 89.12 184 GLU A O 1
ATOM 1484 N N . GLY A 1 185 ? 4.813 6.006 26.726 1.00 83.19 185 GLY A N 1
ATOM 1485 C CA . GLY A 1 185 ? 5.495 4.878 26.097 1.00 83.19 185 GLY A CA 1
ATOM 1486 C C . GLY A 1 185 ? 5.108 3.566 26.778 1.00 83.19 185 GLY A C 1
ATOM 1487 O O . GLY A 1 185 ? 4.771 3.527 27.958 1.00 83.19 185 GLY A O 1
ATOM 1488 N N . GLY A 1 186 ? 5.090 2.475 26.018 1.00 89.19 186 GLY A N 1
ATOM 1489 C CA . GLY A 1 186 ? 4.750 1.165 26.557 1.00 89.19 186 GLY A CA 1
ATOM 1490 C C . GLY A 1 186 ? 4.429 0.150 25.473 1.00 89.19 186 GLY A C 1
ATOM 1491 O O . GLY A 1 186 ? 4.357 0.479 24.289 1.00 89.19 186 GLY A O 1
ATOM 1492 N N . GLU A 1 187 ? 4.173 -1.077 25.915 1.00 90.50 187 GLU A N 1
ATOM 1493 C CA . GLU A 1 187 ? 4.066 -2.252 25.051 1.00 90.50 187 GLU A CA 1
ATOM 1494 C C . GLU A 1 187 ? 2.987 -2.121 23.964 1.00 90.50 187 GLU A C 1
ATOM 1496 O O . GLU A 1 187 ? 3.238 -2.467 22.812 1.00 90.50 187 GLU A O 1
ATOM 1501 N N . PHE A 1 188 ? 1.810 -1.566 24.282 1.00 92.38 188 PHE A N 1
ATOM 1502 C CA . PHE A 1 188 ? 0.719 -1.443 23.308 1.00 92.38 188 PHE A CA 1
ATOM 1503 C C . PHE A 1 188 ? 1.056 -0.467 22.174 1.00 92.38 188 PHE A C 1
ATOM 1505 O O . PHE A 1 188 ? 0.871 -0.787 21.001 1.00 92.38 188 PHE A O 1
ATOM 1512 N N . LYS A 1 189 ? 1.564 0.725 22.508 1.00 91.38 189 LYS A N 1
ATOM 1513 C CA . LYS A 1 189 ? 2.001 1.735 21.534 1.00 91.38 189 LYS A CA 1
ATOM 1514 C C . LYS A 1 189 ? 3.125 1.188 20.661 1.00 91.38 189 LYS A C 1
ATOM 1516 O O . LYS A 1 189 ? 3.072 1.348 19.443 1.00 91.38 189 LYS A O 1
ATOM 1521 N N . ASP A 1 190 ? 4.114 0.544 21.271 1.00 91.25 190 ASP A N 1
ATOM 1522 C CA . ASP A 1 190 ? 5.272 0.013 20.556 1.00 91.25 190 ASP A CA 1
ATOM 1523 C C . ASP A 1 190 ? 4.854 -1.111 19.599 1.00 91.25 190 ASP A C 1
ATOM 1525 O O . ASP A 1 190 ? 5.218 -1.084 18.421 1.00 91.25 190 ASP A O 1
ATOM 1529 N N . ALA A 1 191 ? 3.997 -2.031 20.057 1.00 93.31 191 ALA A N 1
ATOM 1530 C CA . ALA A 1 191 ? 3.398 -3.066 19.220 1.00 93.31 191 ALA A CA 1
ATOM 1531 C C . ALA A 1 191 ? 2.566 -2.470 18.076 1.00 93.31 191 ALA A C 1
ATOM 1533 O O . ALA A 1 191 ? 2.703 -2.902 16.931 1.00 93.31 191 ALA A O 1
ATOM 1534 N N . TYR A 1 192 ? 1.741 -1.453 18.354 1.00 92.06 192 TYR A N 1
ATOM 1535 C CA . TYR A 1 192 ? 0.913 -0.773 17.353 1.00 92.06 192 TYR A CA 1
ATOM 1536 C C . TYR A 1 192 ? 1.768 -0.144 16.253 1.00 92.06 192 TYR A C 1
ATOM 1538 O O . TYR A 1 192 ? 1.556 -0.404 15.066 1.00 92.06 192 TYR A O 1
ATOM 1546 N N . VAL A 1 193 ? 2.766 0.653 16.646 1.00 89.00 193 VAL A N 1
ATOM 1547 C CA . VAL A 1 193 ? 3.685 1.314 15.715 1.00 89.00 193 VAL A CA 1
ATOM 1548 C C . VAL A 1 193 ? 4.442 0.276 14.894 1.00 89.00 193 VAL A C 1
ATOM 1550 O O . VAL A 1 193 ? 4.527 0.429 13.673 1.00 89.00 193 VAL A O 1
ATOM 1553 N N . TYR A 1 194 ? 4.941 -0.789 15.524 1.00 88.81 194 TYR A N 1
ATOM 1554 C CA . TYR A 1 194 ? 5.632 -1.877 14.837 1.00 88.81 194 TYR A CA 1
ATOM 1555 C C . TYR A 1 194 ? 4.727 -2.544 13.793 1.00 88.81 194 TYR A C 1
ATOM 1557 O O . TYR A 1 194 ? 5.029 -2.522 12.599 1.00 88.81 194 TYR A O 1
ATOM 1565 N N . PHE A 1 195 ? 3.577 -3.065 14.223 1.00 90.00 195 PHE A N 1
ATOM 1566 C CA . PHE A 1 195 ? 2.647 -3.827 13.391 1.00 90.00 195 PHE A CA 1
ATOM 1567 C C . PHE A 1 195 ? 2.143 -3.017 12.189 1.00 90.00 195 PHE A C 1
ATOM 1569 O O . PHE A 1 195 ? 2.220 -3.470 11.043 1.00 90.00 195 PHE A O 1
ATOM 1576 N N . VAL A 1 196 ? 1.685 -1.780 12.420 1.00 87.25 196 VAL A N 1
ATOM 1577 C CA . VAL A 1 196 ? 1.171 -0.908 11.352 1.00 87.25 196 VAL A CA 1
ATOM 1578 C C . VAL A 1 196 ? 2.280 -0.512 10.378 1.00 87.25 196 VAL A C 1
ATOM 1580 O O . VAL A 1 196 ? 2.059 -0.526 9.163 1.00 87.25 196 VAL A O 1
ATOM 1583 N N . SER A 1 197 ? 3.481 -0.197 10.874 1.00 82.56 197 SER A N 1
ATOM 1584 C CA . SER A 1 197 ? 4.615 0.168 10.015 1.00 82.56 197 SER A CA 1
ATOM 1585 C C . SE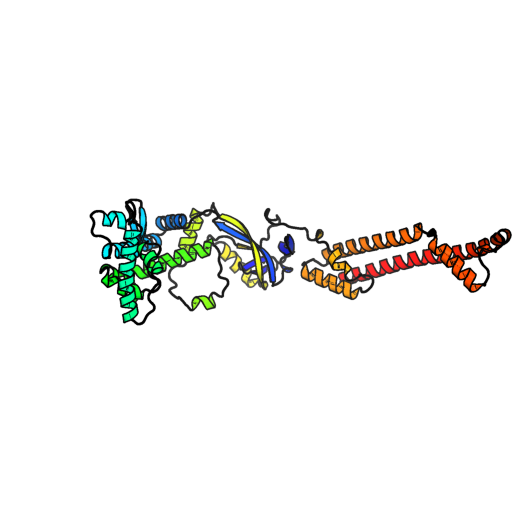R A 1 197 ? 5.061 -1.000 9.140 1.00 82.56 197 SER A C 1
ATOM 1587 O O . SER A 1 197 ? 5.358 -0.794 7.962 1.00 82.56 197 SER A O 1
ATOM 1589 N N . ARG A 1 198 ? 5.061 -2.230 9.673 1.00 85.31 198 ARG A N 1
ATOM 1590 C CA . ARG A 1 198 ? 5.370 -3.442 8.903 1.00 85.31 198 ARG A CA 1
ATOM 1591 C C . ARG A 1 198 ? 4.328 -3.726 7.838 1.00 85.31 198 ARG A C 1
ATOM 1593 O O . ARG A 1 198 ? 4.701 -3.848 6.676 1.00 85.31 198 ARG A O 1
ATOM 1600 N N . ARG A 1 199 ? 3.036 -3.712 8.178 1.00 83.69 199 ARG A N 1
ATOM 1601 C CA . ARG A 1 199 ? 1.959 -3.900 7.190 1.00 83.69 199 ARG A CA 1
ATOM 1602 C C . ARG A 1 199 ? 2.018 -2.873 6.072 1.00 83.69 199 ARG A C 1
ATOM 1604 O O . ARG A 1 199 ? 2.045 -3.245 4.905 1.00 83.69 199 ARG A O 1
ATOM 1611 N N . ARG A 1 200 ? 2.093 -1.581 6.407 1.00 79.44 200 ARG A N 1
ATOM 1612 C CA . ARG A 1 200 ? 2.173 -0.509 5.400 1.00 79.44 200 ARG A CA 1
ATOM 1613 C C . ARG A 1 200 ? 3.448 -0.614 4.569 1.00 79.44 200 ARG A C 1
ATOM 1615 O O . ARG A 1 200 ? 3.393 -0.426 3.359 1.00 79.44 200 ARG A O 1
ATOM 1622 N N . GLY A 1 201 ? 4.575 -0.923 5.205 1.00 77.50 201 GLY A N 1
ATOM 1623 C CA . GLY A 1 201 ? 5.866 -1.095 4.548 1.00 77.50 201 GLY A CA 1
ATOM 1624 C C . GLY A 1 201 ? 5.884 -2.266 3.569 1.00 77.50 201 GLY A C 1
ATOM 1625 O O . GLY A 1 201 ? 6.318 -2.098 2.434 1.00 77.50 201 GLY A O 1
ATOM 1626 N N . LEU A 1 202 ? 5.359 -3.422 3.975 1.00 78.50 202 LEU A N 1
ATOM 1627 C CA . LEU A 1 202 ? 5.242 -4.614 3.135 1.00 78.50 202 LEU A CA 1
ATOM 1628 C C . LEU A 1 202 ? 4.221 -4.424 2.020 1.00 78.50 202 LEU A C 1
ATOM 1630 O O . LEU A 1 202 ? 4.525 -4.740 0.876 1.00 78.50 202 LEU A O 1
ATOM 1634 N N . MET A 1 203 ? 3.060 -3.826 2.304 1.00 73.69 203 MET A N 1
ATOM 1635 C CA . MET A 1 203 ? 2.117 -3.439 1.254 1.00 73.69 203 MET A CA 1
ATOM 1636 C C . MET A 1 203 ? 2.773 -2.505 0.251 1.00 73.69 203 MET A C 1
ATOM 1638 O O . MET A 1 203 ? 2.656 -2.738 -0.940 1.00 73.69 203 MET A O 1
ATOM 1642 N N . ALA A 1 204 ? 3.491 -1.473 0.697 1.00 69.88 204 ALA A N 1
ATOM 1643 C CA . ALA A 1 204 ? 4.199 -0.570 -0.203 1.00 69.88 204 ALA A CA 1
ATOM 1644 C C . ALA A 1 204 ? 5.314 -1.284 -0.981 1.00 69.88 204 ALA A C 1
ATOM 1646 O O . ALA A 1 204 ? 5.542 -0.954 -2.141 1.00 69.88 204 ALA A O 1
ATOM 1647 N N . TYR A 1 205 ? 5.983 -2.266 -0.375 1.00 71.56 205 TYR A N 1
ATOM 1648 C CA . TYR A 1 205 ? 7.019 -3.076 -1.014 1.00 71.56 205 TYR A CA 1
ATOM 1649 C C . TYR A 1 205 ? 6.457 -4.025 -2.081 1.00 71.56 205 TYR A C 1
ATOM 1651 O O . TYR A 1 205 ? 7.033 -4.145 -3.159 1.00 71.56 205 TYR A O 1
ATOM 1659 N N . ILE A 1 206 ? 5.321 -4.667 -1.811 1.00 69.31 206 ILE A N 1
ATOM 1660 C CA . ILE A 1 206 ? 4.639 -5.564 -2.749 1.00 69.31 206 ILE A CA 1
ATOM 1661 C C . ILE A 1 206 ? 3.948 -4.731 -3.832 1.00 69.31 206 ILE A C 1
ATOM 1663 O O . ILE A 1 206 ? 4.228 -4.890 -5.018 1.00 69.31 206 ILE A O 1
ATOM 1667 N N . ALA A 1 207 ? 3.133 -3.749 -3.426 1.00 62.34 207 ALA A N 1
ATOM 1668 C CA . ALA A 1 207 ? 2.426 -2.830 -4.316 1.00 62.34 207 ALA A CA 1
ATOM 1669 C C . ALA A 1 207 ? 3.386 -1.986 -5.172 1.00 62.34 207 ALA A C 1
ATOM 1671 O O . ALA A 1 207 ? 3.082 -1.601 -6.306 1.00 62.34 207 ALA A O 1
ATOM 1672 N N . ASN A 1 208 ? 4.575 -1.700 -4.646 1.00 59.94 208 ASN A N 1
ATOM 1673 C CA . ASN A 1 208 ? 5.556 -0.811 -5.253 1.00 59.94 208 ASN A CA 1
ATOM 1674 C C . ASN A 1 208 ? 5.004 0.564 -5.616 1.00 59.94 208 ASN A C 1
ATOM 1676 O O . ASN A 1 208 ? 5.439 1.189 -6.583 1.00 59.94 208 ASN A O 1
ATOM 1680 N N . ILE A 1 209 ? 4.105 1.068 -4.770 1.00 41.22 209 ILE A N 1
ATOM 1681 C CA . ILE A 1 209 ? 3.790 2.489 -4.698 1.00 41.22 209 ILE A CA 1
ATOM 1682 C C . ILE A 1 209 ? 5.013 3.165 -4.072 1.00 41.22 209 ILE A C 1
ATOM 1684 O O . ILE A 1 209 ? 5.105 3.348 -2.860 1.00 41.22 209 ILE A O 1
ATOM 1688 N N . LYS A 1 210 ? 5.983 3.555 -4.903 1.00 43.50 210 LYS A N 1
ATOM 1689 C CA . LYS A 1 210 ? 6.795 4.718 -4.551 1.00 43.50 210 LYS A CA 1
ATOM 1690 C C . LYS A 1 210 ? 5.844 5.895 -4.666 1.00 43.50 210 LYS A C 1
ATOM 1692 O O . LYS A 1 210 ? 5.440 6.241 -5.772 1.00 43.50 210 LYS A O 1
ATOM 1697 N N . ASN A 1 211 ? 5.400 6.414 -3.523 1.00 31.19 211 ASN A N 1
ATOM 1698 C CA . ASN A 1 211 ? 4.521 7.573 -3.467 1.00 31.19 211 ASN A CA 1
ATOM 1699 C C . ASN A 1 211 ? 4.969 8.614 -4.500 1.00 31.19 211 ASN A C 1
ATOM 1701 O O . ASN A 1 211 ? 6.121 9.049 -4.507 1.00 31.19 211 ASN A O 1
ATOM 1705 N N . LYS A 1 212 ? 4.041 8.994 -5.382 1.00 29.52 212 LYS A N 1
ATOM 1706 C CA . LYS A 1 212 ? 4.109 10.251 -6.121 1.00 29.52 212 LYS A CA 1
ATOM 1707 C C . LYS A 1 212 ? 4.165 11.358 -5.071 1.00 29.52 212 LYS A C 1
ATOM 1709 O O . LYS A 1 212 ? 3.144 11.713 -4.501 1.00 29.52 212 LYS A O 1
ATOM 1714 N N . GLY A 1 213 ? 5.358 11.829 -4.753 1.00 27.69 213 GLY A N 1
ATOM 1715 C CA . GLY A 1 213 ? 5.554 12.825 -3.712 1.00 27.69 213 GLY A CA 1
ATOM 1716 C C . GLY A 1 213 ? 6.872 12.577 -3.017 1.00 27.69 213 GLY A C 1
ATOM 1717 O O . GLY A 1 213 ? 7.190 11.455 -2.631 1.00 27.69 213 GLY A O 1
ATOM 1718 N N . SER A 1 214 ? 7.669 13.628 -2.916 1.00 28.00 214 SER A N 1
ATOM 1719 C CA . SER A 1 214 ? 8.944 13.595 -2.233 1.00 28.00 214 SER A CA 1
ATOM 1720 C C . SER A 1 214 ? 8.775 12.920 -0.856 1.00 28.00 214 SER A C 1
ATOM 1722 O O . SER A 1 214 ? 7.896 13.254 -0.062 1.00 28.00 214 SER A O 1
ATOM 1724 N N . ILE A 1 215 ? 9.649 11.966 -0.531 1.00 34.00 215 ILE A N 1
ATOM 1725 C CA . ILE A 1 215 ? 9.793 11.487 0.854 1.00 34.00 215 ILE A CA 1
ATOM 1726 C C . ILE A 1 215 ? 10.222 12.655 1.771 1.00 34.00 215 ILE A C 1
ATOM 1728 O O . ILE A 1 215 ? 10.130 12.550 2.987 1.00 34.00 215 ILE A O 1
ATOM 1732 N N . ARG A 1 216 ? 10.630 13.801 1.203 1.00 31.30 216 ARG A N 1
ATOM 1733 C CA . ARG A 1 216 ? 10.917 15.025 1.950 1.00 31.30 216 ARG A CA 1
ATOM 1734 C C . ARG A 1 216 ? 9.670 15.715 2.508 1.00 31.30 216 ARG A C 1
ATOM 1736 O O . ARG A 1 216 ? 9.775 16.239 3.605 1.00 31.30 216 ARG A O 1
ATOM 1743 N N . ASP A 1 217 ? 8.507 15.629 1.866 1.00 27.00 217 ASP A N 1
ATOM 1744 C CA . ASP A 1 217 ? 7.313 16.347 2.342 1.00 27.00 217 ASP A CA 1
ATOM 1745 C C . ASP A 1 217 ? 6.394 15.464 3.204 1.00 27.00 217 ASP A C 1
ATOM 1747 O O . ASP A 1 217 ? 5.753 15.953 4.130 1.00 27.00 217 ASP A O 1
ATOM 1751 N N . ALA A 1 218 ? 6.402 14.139 3.003 1.00 30.27 218 ALA A N 1
ATOM 1752 C CA . ALA A 1 218 ? 5.672 13.205 3.873 1.00 30.27 218 ALA A CA 1
ATOM 1753 C C . ALA A 1 218 ? 6.431 12.843 5.169 1.00 30.27 218 ALA A C 1
ATOM 1755 O O . ALA A 1 218 ? 5.828 12.362 6.128 1.00 30.27 218 ALA A O 1
ATOM 1756 N N . ALA A 1 219 ? 7.744 13.100 5.234 1.00 28.14 219 ALA A N 1
ATOM 1757 C CA . ALA A 1 219 ? 8.539 12.913 6.451 1.00 28.14 219 ALA A CA 1
ATOM 1758 C C . ALA A 1 219 ? 8.254 13.967 7.538 1.00 28.14 219 ALA A C 1
ATOM 1760 O O . ALA A 1 219 ? 8.704 13.807 8.673 1.00 28.14 219 ALA A O 1
ATOM 1761 N N . HIS A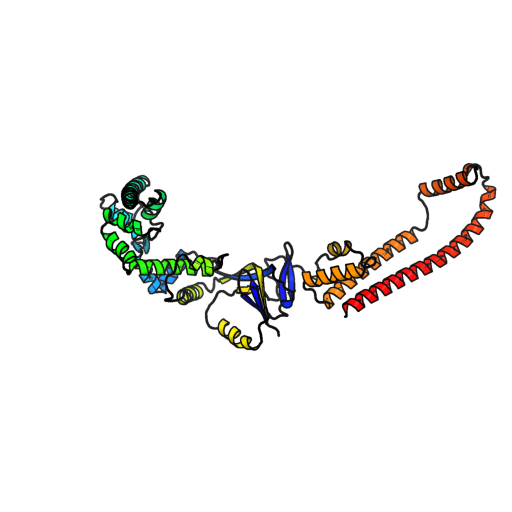 1 220 ? 7.487 15.016 7.222 1.00 28.97 220 HIS A N 1
ATOM 1762 C CA . HIS A 1 220 ? 7.183 16.098 8.157 1.00 28.97 220 HIS A CA 1
ATOM 1763 C C . HIS A 1 220 ? 5.889 15.928 8.955 1.00 28.97 220 HIS A C 1
ATOM 1765 O O . HIS A 1 220 ? 5.595 16.787 9.783 1.00 28.97 220 HIS A O 1
ATOM 1771 N N . GLN A 1 221 ? 5.156 14.818 8.802 1.00 29.58 221 GLN A N 1
ATOM 1772 C CA . GLN A 1 221 ? 3.962 14.584 9.622 1.00 29.58 221 GLN A CA 1
ATOM 1773 C C . GLN A 1 221 ? 3.876 13.258 10.364 1.00 29.58 221 GLN A C 1
ATOM 1775 O O . GLN A 1 221 ? 2.908 13.106 11.081 1.00 29.58 221 GLN A O 1
ATOM 1780 N N . TRP A 1 222 ? 4.875 12.371 10.330 1.00 25.95 222 TRP A N 1
ATOM 1781 C CA . TRP A 1 222 ? 5.072 11.348 11.373 1.00 25.95 222 TRP A CA 1
ATOM 1782 C C . TRP A 1 222 ? 6.505 10.809 11.292 1.00 25.95 222 TRP A C 1
ATOM 1784 O O . TRP A 1 222 ? 6.845 10.031 10.405 1.00 25.95 222 TRP A O 1
ATOM 1794 N N . SER A 1 223 ? 7.353 11.205 12.239 1.00 30.27 223 SER A N 1
ATOM 1795 C CA . SER A 1 223 ? 8.508 10.388 12.620 1.00 30.27 223 SER A CA 1
ATOM 1796 C C . SER A 1 223 ? 8.094 9.539 13.814 1.00 30.27 223 SER A C 1
ATOM 1798 O O . SER A 1 223 ? 7.662 10.092 14.826 1.00 30.27 223 SER A O 1
ATOM 1800 N N . PRO A 1 224 ? 8.246 8.209 13.720 1.00 33.69 224 PRO A N 1
ATOM 1801 C CA . PRO A 1 224 ? 9.211 7.600 14.625 1.00 33.69 224 PRO A CA 1
ATOM 1802 C C . PRO A 1 224 ? 10.103 6.514 13.987 1.00 33.69 224 PRO A C 1
ATOM 1804 O O . PRO A 1 224 ? 9.649 5.594 13.322 1.00 33.69 224 PRO A O 1
ATOM 1807 N N . ILE A 1 225 ? 11.386 6.612 14.350 1.00 35.47 225 ILE A N 1
ATOM 1808 C CA . ILE A 1 225 ? 12.258 5.521 14.816 1.00 35.47 225 ILE A CA 1
ATOM 1809 C C . ILE A 1 225 ? 12.826 4.554 13.760 1.00 35.47 225 ILE A C 1
ATOM 1811 O O . ILE A 1 225 ? 12.278 3.517 13.399 1.00 35.47 225 ILE A O 1
ATOM 1815 N N . ARG A 1 226 ? 14.086 4.844 13.414 1.00 36.16 226 ARG A N 1
ATOM 1816 C CA . ARG A 1 226 ? 15.108 3.859 13.049 1.00 36.16 226 ARG A CA 1
ATOM 1817 C C . ARG A 1 226 ? 15.337 2.878 14.216 1.00 36.16 226 ARG A C 1
ATOM 1819 O O . ARG A 1 226 ? 16.177 3.149 15.067 1.00 36.16 226 ARG A O 1
ATOM 1826 N N . LYS A 1 227 ? 14.639 1.741 14.238 1.00 34.47 227 LYS A N 1
ATOM 1827 C CA . LYS A 1 227 ? 15.090 0.476 14.856 1.00 34.47 227 LYS A CA 1
ATOM 1828 C C . LYS A 1 227 ? 14.486 -0.685 14.054 1.00 34.47 227 LYS A C 1
ATOM 1830 O O . LYS A 1 227 ? 13.276 -0.847 14.042 1.00 34.47 227 LYS A O 1
ATOM 1835 N N . GLY A 1 228 ? 15.338 -1.440 13.354 1.00 48.66 228 GLY A N 1
ATOM 1836 C CA . GLY A 1 228 ? 14.965 -2.595 12.524 1.00 48.66 228 GLY A CA 1
ATOM 1837 C C . GLY A 1 228 ? 14.322 -2.210 11.186 1.00 48.66 228 GLY A C 1
ATOM 1838 O O . GLY A 1 228 ? 13.148 -1.848 11.130 1.00 48.66 228 GLY A O 1
ATOM 1839 N N . GLY A 1 229 ? 15.066 -2.287 10.081 1.00 63.12 229 GLY A N 1
ATOM 1840 C CA . GLY A 1 229 ? 14.488 -2.136 8.737 1.00 63.12 229 GLY A CA 1
ATOM 1841 C C . GLY A 1 229 ? 13.456 -3.230 8.424 1.00 63.12 229 GLY A C 1
ATOM 1842 O O . GLY A 1 229 ? 13.367 -4.209 9.149 1.00 63.12 229 GLY A O 1
ATOM 1843 N N . LEU A 1 230 ? 12.705 -3.085 7.328 1.00 72.81 230 LEU A N 1
ATOM 1844 C CA . LEU A 1 230 ? 11.767 -4.105 6.811 1.00 72.81 230 LEU A CA 1
ATOM 1845 C C . LEU A 1 230 ? 12.469 -5.361 6.252 1.00 72.81 230 LEU A C 1
ATOM 1847 O O . LEU A 1 230 ? 11.815 -6.217 5.668 1.00 72.81 230 LEU A O 1
ATOM 1851 N N . ALA A 1 231 ? 13.801 -5.431 6.331 1.00 68.00 231 ALA A N 1
ATOM 1852 C CA . ALA A 1 231 ? 14.609 -6.409 5.609 1.00 68.00 231 ALA A CA 1
ATOM 1853 C C . ALA A 1 231 ? 14.312 -7.852 6.037 1.00 68.00 231 ALA A C 1
ATOM 1855 O O . ALA A 1 231 ? 14.243 -8.733 5.185 1.00 68.00 231 ALA A O 1
ATOM 1856 N N . GLU A 1 232 ? 14.095 -8.084 7.334 1.00 78.44 232 GLU A N 1
ATOM 1857 C CA . GLU A 1 232 ? 13.757 -9.407 7.861 1.00 78.44 232 GLU A CA 1
ATOM 1858 C C . GLU A 1 232 ? 12.396 -9.872 7.337 1.00 78.44 232 GLU A C 1
ATOM 1860 O O . GLU A 1 232 ? 12.305 -10.936 6.728 1.00 78.44 232 GLU A O 1
ATOM 1865 N N . GLU A 1 233 ? 11.352 -9.051 7.482 1.00 83.75 233 GLU A N 1
ATOM 1866 C CA . GLU A 1 233 ? 10.017 -9.408 7.005 1.00 83.75 233 GLU A CA 1
ATOM 1867 C C . GLU A 1 233 ? 9.960 -9.545 5.480 1.00 83.75 233 GLU A C 1
ATOM 1869 O O . GLU A 1 233 ? 9.309 -10.453 4.973 1.00 83.75 233 GLU A O 1
ATOM 1874 N N . ILE A 1 234 ? 10.673 -8.696 4.733 1.00 76.38 234 ILE A N 1
ATOM 1875 C CA . ILE A 1 234 ? 10.796 -8.835 3.276 1.00 76.38 234 ILE A CA 1
ATOM 1876 C C . ILE A 1 234 ? 11.478 -10.159 2.922 1.00 76.38 234 ILE A C 1
ATOM 1878 O O . ILE A 1 234 ? 11.001 -10.864 2.038 1.00 76.38 234 ILE A O 1
ATOM 1882 N N . SER A 1 235 ? 12.565 -10.513 3.612 1.00 71.62 235 SER A N 1
ATOM 1883 C CA . SER A 1 235 ? 13.275 -11.774 3.390 1.00 71.62 235 SER A CA 1
ATOM 1884 C C . SER A 1 235 ? 12.365 -12.977 3.636 1.00 71.62 235 SER A C 1
ATOM 1886 O O . SER A 1 235 ? 12.300 -13.869 2.795 1.00 71.62 235 SER A O 1
ATOM 1888 N N . ILE A 1 236 ? 11.597 -12.972 4.730 1.00 81.69 236 ILE A N 1
ATOM 1889 C CA . ILE A 1 236 ? 10.610 -14.017 5.039 1.00 81.69 236 ILE A CA 1
ATOM 1890 C C . ILE A 1 236 ? 9.585 -14.149 3.904 1.00 81.69 236 ILE A C 1
ATOM 1892 O O . ILE A 1 236 ? 9.373 -15.246 3.391 1.00 81.69 236 ILE A O 1
ATOM 1896 N N . ILE A 1 237 ? 8.986 -13.033 3.480 1.00 79.38 237 ILE A N 1
ATOM 1897 C CA . ILE A 1 237 ? 7.962 -13.009 2.425 1.00 79.38 237 ILE A CA 1
ATOM 1898 C C . ILE A 1 237 ? 8.524 -13.485 1.082 1.00 79.38 237 ILE A C 1
ATOM 1900 O O . ILE A 1 237 ? 7.854 -14.232 0.378 1.00 79.38 237 ILE A O 1
ATOM 1904 N N . LEU A 1 238 ? 9.752 -13.103 0.726 1.00 70.75 238 LEU A N 1
ATOM 1905 C CA . LEU A 1 238 ? 10.393 -13.546 -0.515 1.00 70.75 238 LEU A CA 1
ATOM 1906 C C . LEU A 1 238 ? 10.849 -15.003 -0.471 1.00 70.75 238 LEU A C 1
ATOM 1908 O O . LEU A 1 238 ? 10.851 -15.661 -1.503 1.00 70.75 238 LEU A O 1
ATOM 1912 N N . GLN A 1 239 ? 11.237 -15.521 0.693 1.00 74.62 239 GLN A N 1
ATOM 1913 C CA . GLN A 1 239 ? 11.527 -16.947 0.840 1.00 74.62 239 GLN A CA 1
ATOM 1914 C C . GLN A 1 239 ? 10.261 -17.789 0.684 1.00 74.62 239 GLN A C 1
ATOM 1916 O O . GLN A 1 239 ? 10.317 -18.847 0.069 1.00 74.62 239 GLN A O 1
ATOM 1921 N N . GLU A 1 240 ? 9.138 -17.322 1.230 1.00 80.56 240 GLU A N 1
ATOM 1922 C CA . GLU A 1 240 ? 7.873 -18.056 1.188 1.00 80.56 240 GLU A CA 1
ATOM 1923 C C . GLU A 1 240 ? 7.198 -17.976 -0.185 1.00 80.56 240 GLU A C 1
ATOM 1925 O O . GLU A 1 240 ? 6.786 -18.982 -0.753 1.00 80.56 240 GLU A O 1
ATOM 1930 N N . PHE A 1 241 ? 7.113 -16.768 -0.740 1.00 75.50 241 PHE A N 1
ATOM 1931 C CA . PHE A 1 241 ? 6.358 -16.482 -1.959 1.00 75.50 241 PHE A CA 1
ATOM 1932 C C . PHE A 1 241 ? 7.252 -16.190 -3.165 1.00 75.50 241 PHE A C 1
ATOM 1934 O O . PHE A 1 241 ? 6.769 -15.715 -4.189 1.00 75.50 241 PHE A O 1
ATOM 1941 N N . GLY A 1 242 ? 8.555 -16.467 -3.076 1.00 63.78 242 GLY A N 1
ATOM 1942 C CA . GLY A 1 242 ? 9.509 -16.233 -4.164 1.00 63.78 242 GLY A CA 1
ATOM 1943 C C . GLY A 1 242 ? 9.164 -16.987 -5.447 1.00 63.78 242 GLY A C 1
ATOM 1944 O O . GLY A 1 242 ? 9.403 -16.481 -6.538 1.00 63.78 242 GLY A O 1
ATOM 1945 N N . ALA A 1 243 ? 8.548 -18.166 -5.324 1.00 62.38 243 ALA A N 1
ATOM 1946 C CA . ALA A 1 243 ? 8.064 -18.946 -6.462 1.00 62.38 243 ALA A CA 1
ATOM 1947 C C . ALA A 1 243 ? 6.821 -18.337 -7.142 1.00 62.38 243 ALA A C 1
ATOM 1949 O O . ALA A 1 243 ? 6.553 -18.651 -8.297 1.00 62.38 243 ALA A O 1
ATOM 1950 N N . ASP A 1 244 ? 6.091 -17.455 -6.449 1.00 62.59 244 ASP A N 1
ATOM 1951 C CA . ASP A 1 244 ? 4.908 -16.749 -6.962 1.00 62.59 244 ASP A CA 1
ATOM 1952 C C . ASP A 1 244 ? 5.260 -15.361 -7.532 1.00 62.59 244 ASP A C 1
ATOM 1954 O O . ASP A 1 244 ? 4.375 -14.528 -7.771 1.00 62.59 244 ASP A O 1
ATOM 1958 N N . VAL A 1 245 ? 6.556 -15.069 -7.684 1.00 65.69 245 VAL A N 1
ATOM 1959 C CA . VAL A 1 245 ? 7.027 -13.820 -8.276 1.00 65.69 245 VAL A CA 1
ATOM 1960 C C . VAL A 1 245 ? 6.865 -13.899 -9.790 1.00 65.69 245 VAL A C 1
ATOM 1962 O O . VAL A 1 245 ? 7.606 -14.596 -10.477 1.00 65.69 245 VAL A O 1
ATOM 1965 N N . ASP A 1 246 ? 5.909 -13.131 -10.302 1.00 63.47 246 ASP A N 1
ATOM 1966 C CA . ASP A 1 246 ? 5.689 -12.926 -11.729 1.00 63.47 246 ASP A CA 1
ATOM 1967 C C . ASP A 1 246 ? 6.284 -11.581 -12.167 1.00 63.47 246 ASP A C 1
ATOM 1969 O O . ASP A 1 246 ? 6.279 -10.598 -11.418 1.00 63.47 246 ASP A O 1
ATOM 1973 N N . SER A 1 247 ? 6.731 -11.497 -13.420 1.00 67.06 247 SER A N 1
ATOM 1974 C CA . SER A 1 247 ? 7.161 -10.231 -14.019 1.00 67.06 247 SER A CA 1
ATOM 1975 C C . SER A 1 247 ? 5.987 -9.513 -14.695 1.00 67.06 247 SER A C 1
ATOM 1977 O O . SER A 1 247 ? 5.292 -10.057 -15.554 1.00 67.06 247 SER A O 1
ATOM 1979 N N . GLN A 1 248 ? 5.779 -8.249 -14.336 1.00 71.50 248 GLN A N 1
ATOM 1980 C CA . GLN A 1 248 ? 4.854 -7.326 -14.986 1.00 71.50 248 GLN A CA 1
ATOM 1981 C C . GLN A 1 248 ? 5.614 -6.240 -15.748 1.00 71.50 248 GLN A C 1
ATOM 1983 O O . GLN A 1 248 ? 6.655 -5.756 -15.306 1.00 71.50 248 GLN A O 1
ATOM 1988 N N . TYR A 1 249 ? 5.048 -5.809 -16.877 1.00 78.75 249 TYR A N 1
ATOM 1989 C CA . TYR A 1 249 ? 5.635 -4.783 -17.738 1.00 78.75 249 TYR A CA 1
ATOM 1990 C C . TYR A 1 249 ? 4.788 -3.513 -17.718 1.00 78.75 249 TYR A C 1
ATOM 1992 O O . TYR A 1 249 ? 3.670 -3.481 -18.243 1.00 78.75 249 TYR A O 1
ATOM 2000 N N . ILE A 1 250 ? 5.333 -2.449 -17.136 1.00 81.62 250 ILE A N 1
ATOM 2001 C CA . ILE A 1 250 ? 4.660 -1.153 -16.998 1.00 81.62 250 ILE A CA 1
ATOM 2002 C C . ILE A 1 250 ? 5.391 -0.061 -17.776 1.00 81.62 250 ILE A C 1
ATOM 2004 O O . ILE A 1 250 ? 6.513 -0.255 -18.241 1.00 81.62 250 ILE A O 1
ATOM 2008 N N . ASP A 1 251 ? 4.743 1.092 -17.903 1.00 86.31 251 ASP A N 1
ATOM 2009 C CA . ASP A 1 251 ? 5.352 2.277 -18.497 1.00 86.31 251 ASP A CA 1
ATOM 2010 C C . ASP A 1 251 ? 6.007 3.095 -17.409 1.00 86.31 251 ASP A C 1
ATOM 2012 O O . ASP A 1 251 ? 5.327 3.534 -16.481 1.00 86.31 251 ASP A O 1
ATOM 2016 N N . ALA A 1 252 ? 7.302 3.340 -17.557 1.00 86.12 252 ALA A N 1
ATOM 2017 C CA . ALA A 1 252 ? 8.036 4.200 -16.651 1.00 86.12 252 ALA A CA 1
ATOM 2018 C C . ALA A 1 252 ? 8.513 5.446 -17.392 1.00 86.12 252 ALA A C 1
ATOM 2020 O O . ALA A 1 252 ? 9.160 5.346 -18.436 1.00 86.12 252 ALA A O 1
ATOM 2021 N N . GLN A 1 253 ? 8.190 6.628 -16.866 1.00 88.62 253 GLN A N 1
ATOM 2022 C CA . GLN A 1 253 ? 8.671 7.883 -17.434 1.00 88.62 253 GLN A CA 1
ATOM 2023 C C . GLN A 1 253 ? 10.069 8.201 -16.906 1.00 88.62 253 GLN A C 1
ATOM 2025 O O . GLN A 1 253 ? 10.274 8.273 -15.692 1.00 88.62 253 GLN A O 1
ATOM 2030 N N . ILE A 1 254 ? 11.014 8.466 -17.803 1.00 86.44 254 ILE A N 1
ATOM 2031 C CA . ILE A 1 254 ? 12.372 8.891 -17.470 1.00 86.44 254 ILE A CA 1
ATOM 2032 C C . ILE A 1 254 ? 12.335 10.302 -16.874 1.00 86.44 254 ILE A C 1
ATOM 2034 O O . ILE A 1 254 ? 11.792 11.237 -17.460 1.00 86.44 254 ILE A O 1
ATOM 2038 N N . LYS A 1 255 ? 12.922 10.450 -15.687 1.00 86.19 255 LYS A N 1
ATOM 2039 C CA . LYS A 1 255 ? 13.023 11.698 -14.920 1.00 86.19 255 LYS A CA 1
ATOM 2040 C C . LYS A 1 255 ? 14.423 12.297 -14.968 1.00 86.19 255 LYS A C 1
ATOM 2042 O O . LYS A 1 255 ? 14.547 13.515 -15.010 1.00 86.19 255 LYS A O 1
ATOM 2047 N N . SER A 1 256 ? 15.461 11.467 -14.982 1.00 86.56 256 SER A N 1
ATOM 2048 C CA . SER A 1 256 ? 16.841 11.917 -15.175 1.00 86.56 256 SER A CA 1
ATOM 2049 C C . SER A 1 256 ? 17.725 10.795 -15.716 1.00 86.56 256 SER A C 1
ATOM 2051 O O . SER A 1 256 ? 17.411 9.612 -15.582 1.00 86.56 256 SER A O 1
ATOM 2053 N N . ILE A 1 257 ? 18.829 11.177 -16.357 1.00 86.25 257 ILE A N 1
ATOM 2054 C CA . ILE A 1 257 ? 19.833 10.262 -16.903 1.00 86.25 257 ILE A CA 1
ATOM 2055 C C . ILE A 1 257 ? 21.201 10.769 -16.455 1.00 86.25 257 ILE A C 1
ATOM 2057 O O . ILE A 1 257 ? 21.569 11.906 -16.741 1.00 86.25 257 ILE A O 1
ATOM 2061 N N . GLU A 1 258 ? 21.964 9.930 -15.761 1.00 88.50 258 GLU A N 1
ATOM 2062 C CA . GLU A 1 258 ? 23.304 10.265 -15.277 1.00 88.50 258 GLU A CA 1
ATOM 2063 C C . GLU A 1 258 ? 24.338 9.311 -15.884 1.00 88.50 258 GLU A C 1
ATOM 2065 O O . GLU A 1 258 ? 24.135 8.097 -15.935 1.00 88.50 258 GLU A O 1
ATOM 2070 N N . ARG A 1 259 ? 25.485 9.838 -16.322 1.00 83.88 259 ARG A N 1
ATOM 2071 C CA . ARG A 1 259 ? 26.608 9.007 -16.779 1.00 83.88 259 ARG A CA 1
ATOM 2072 C C . ARG A 1 259 ? 27.425 8.559 -15.573 1.00 83.88 259 ARG A C 1
ATOM 2074 O O . ARG A 1 259 ? 27.945 9.390 -14.831 1.00 83.88 259 ARG A O 1
ATOM 2081 N N . VAL A 1 260 ? 27.568 7.251 -15.383 1.00 78.12 260 VAL A N 1
ATOM 2082 C CA . VAL A 1 260 ? 28.348 6.705 -14.269 1.00 78.12 260 VAL A CA 1
ATOM 2083 C C . VAL A 1 260 ? 29.826 6.696 -14.647 1.00 78.12 260 VAL A C 1
ATOM 2085 O O . VAL A 1 260 ? 30.235 6.085 -15.632 1.00 78.12 260 VAL A O 1
ATOM 2088 N N . HIS A 1 261 ? 30.659 7.368 -13.852 1.00 65.94 261 HIS A N 1
ATOM 2089 C CA . HIS A 1 261 ? 32.108 7.301 -14.017 1.00 65.94 261 HIS A CA 1
ATOM 2090 C C . HIS A 1 261 ? 32.653 5.948 -13.521 1.00 65.94 261 HIS A C 1
ATOM 2092 O O . HIS A 1 261 ? 32.313 5.507 -12.420 1.00 65.94 261 HIS A O 1
ATOM 2098 N N . LYS A 1 262 ? 33.565 5.337 -14.298 1.00 57.28 262 LYS A N 1
ATOM 2099 C CA . LYS A 1 262 ? 34.178 4.003 -14.074 1.00 57.28 262 LYS A CA 1
ATOM 2100 C C . LYS A 1 262 ? 34.623 3.705 -12.633 1.00 57.28 262 LYS A C 1
ATOM 2102 O O . LYS A 1 262 ? 34.623 2.555 -12.211 1.00 57.28 262 LYS A O 1
ATOM 2107 N N . LYS A 1 263 ? 34.976 4.726 -11.844 1.00 53.75 263 LYS A N 1
ATOM 2108 C CA . LYS A 1 263 ? 35.444 4.580 -10.453 1.00 53.75 263 LYS A CA 1
ATOM 2109 C C . LYS A 1 263 ? 34.369 4.050 -9.480 1.00 53.75 263 LYS A C 1
ATOM 2111 O O . LYS A 1 263 ? 34.724 3.618 -8.389 1.00 53.75 263 LYS A O 1
ATOM 2116 N N . ASN A 1 264 ? 33.089 4.052 -9.872 1.00 53.84 264 ASN A N 1
ATOM 2117 C CA . ASN A 1 264 ? 31.962 3.596 -9.046 1.00 53.84 264 ASN A CA 1
ATOM 2118 C C . ASN A 1 264 ? 31.326 2.267 -9.504 1.00 53.84 264 ASN A C 1
ATOM 2120 O O . ASN A 1 264 ? 30.467 1.745 -8.794 1.00 53.84 264 ASN A O 1
ATOM 2124 N N . GLU A 1 265 ? 31.736 1.694 -10.642 1.00 50.78 265 GLU A N 1
ATOM 2125 C CA . GLU A 1 265 ? 31.097 0.496 -11.222 1.00 50.78 265 GLU A CA 1
ATOM 2126 C C . GLU A 1 265 ? 31.223 -0.744 -10.318 1.00 50.78 265 GLU A C 1
ATOM 2128 O O . GLU A 1 265 ? 30.242 -1.454 -10.104 1.00 50.78 265 GLU A O 1
ATOM 2133 N N . SER A 1 266 ? 32.390 -0.960 -9.702 1.00 48.97 266 SER A N 1
ATOM 2134 C CA . SER A 1 266 ? 32.668 -2.121 -8.839 1.00 48.97 266 SER A CA 1
ATOM 2135 C C . SER A 1 266 ? 31.924 -2.107 -7.497 1.00 48.97 266 SER A C 1
ATOM 2137 O O . SER A 1 266 ? 31.634 -3.162 -6.938 1.00 48.97 266 SER A O 1
ATOM 2139 N N . ARG A 1 267 ? 31.567 -0.925 -6.973 1.00 50.88 267 ARG A N 1
ATOM 2140 C CA . ARG A 1 267 ? 30.744 -0.797 -5.753 1.00 50.88 267 ARG A CA 1
ATOM 2141 C C . ARG A 1 267 ? 29.256 -1.038 -6.017 1.00 50.88 267 ARG A C 1
ATOM 2143 O O . ARG A 1 267 ? 28.536 -1.446 -5.107 1.00 50.88 267 ARG A O 1
ATOM 2150 N N . LEU A 1 268 ? 28.791 -0.769 -7.237 1.00 49.69 268 LEU A N 1
ATOM 2151 C CA . LEU A 1 268 ? 27.381 -0.870 -7.620 1.00 49.69 268 LEU A CA 1
ATOM 2152 C C . LEU A 1 268 ? 26.978 -2.301 -7.999 1.00 49.69 268 LEU A C 1
ATOM 2154 O O . LEU A 1 268 ? 25.863 -2.714 -7.687 1.00 49.69 268 LEU A O 1
ATOM 2158 N N . SER A 1 269 ? 27.883 -3.076 -8.602 1.00 45.00 269 SER A N 1
ATOM 2159 C CA . SER A 1 269 ? 27.665 -4.499 -8.896 1.00 45.00 269 SER A CA 1
ATOM 2160 C C . SER A 1 269 ? 27.643 -5.366 -7.632 1.00 45.00 269 SER A C 1
ATOM 2162 O O . SER A 1 269 ? 26.787 -6.237 -7.511 1.00 45.00 269 SER A O 1
ATOM 2164 N N . ALA A 1 270 ? 28.502 -5.081 -6.646 1.00 42.19 270 ALA A N 1
ATOM 2165 C CA . ALA A 1 270 ? 28.568 -5.837 -5.390 1.00 42.19 270 ALA A CA 1
ATOM 2166 C C . ALA A 1 270 ? 27.296 -5.720 -4.521 1.00 42.19 270 ALA A C 1
ATOM 2168 O O . ALA A 1 270 ? 26.931 -6.673 -3.839 1.00 42.19 270 ALA A O 1
ATOM 2169 N N . ARG A 1 271 ? 26.580 -4.584 -4.573 1.00 43.84 271 ARG A N 1
ATOM 2170 C CA . ARG A 1 271 ? 25.327 -4.369 -3.818 1.00 43.84 271 ARG A CA 1
ATOM 2171 C C . ARG A 1 271 ? 24.120 -5.145 -4.354 1.00 43.84 271 ARG A C 1
ATOM 2173 O O . ARG A 1 271 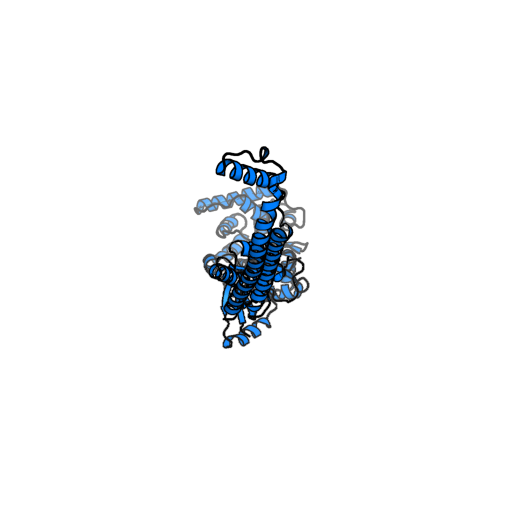? 23.152 -5.294 -3.621 1.00 43.84 271 ARG A O 1
ATOM 2180 N N . ARG A 1 272 ? 24.146 -5.616 -5.607 1.00 42.97 272 ARG A N 1
ATOM 2181 C CA . ARG A 1 272 ? 23.030 -6.380 -6.199 1.00 42.97 272 ARG A CA 1
ATOM 2182 C C . ARG A 1 272 ? 22.941 -7.824 -5.687 1.00 42.97 272 ARG A C 1
ATOM 2184 O O . ARG A 1 272 ? 21.895 -8.432 -5.849 1.00 42.97 272 ARG A O 1
ATOM 2191 N N . ASN A 1 273 ? 24.004 -8.351 -5.073 1.00 41.69 273 ASN A N 1
ATOM 2192 C CA . ASN A 1 273 ? 24.131 -9.780 -4.764 1.00 41.69 273 ASN A CA 1
ATOM 2193 C C . ASN A 1 273 ? 23.860 -10.166 -3.301 1.00 41.69 273 ASN A C 1
ATOM 2195 O O . ASN A 1 273 ? 23.978 -11.344 -2.978 1.00 41.69 273 ASN A O 1
ATOM 2199 N N . THR A 1 274 ? 23.548 -9.229 -2.400 1.00 41.03 274 THR A N 1
ATOM 2200 C CA . THR A 1 274 ? 23.555 -9.531 -0.954 1.00 41.03 274 THR A CA 1
ATOM 2201 C C . THR A 1 274 ? 22.186 -9.659 -0.290 1.00 41.03 274 THR A C 1
ATOM 2203 O O . THR A 1 274 ? 22.133 -10.181 0.817 1.00 41.03 274 THR A O 1
ATOM 2206 N N . GLU A 1 275 ? 21.085 -9.247 -0.924 1.00 42.84 275 GLU A N 1
ATOM 2207 C CA . GLU A 1 275 ? 19.745 -9.340 -0.321 1.00 42.84 275 GLU A CA 1
ATOM 2208 C C . GLU A 1 275 ? 18.691 -9.777 -1.358 1.00 42.84 275 GLU A C 1
ATOM 2210 O O . GLU A 1 275 ? 18.712 -9.285 -2.492 1.00 42.84 275 GLU A O 1
ATOM 2215 N N . PRO A 1 276 ? 17.764 -10.694 -1.008 1.00 45.19 276 PRO A N 1
ATOM 2216 C CA . PRO A 1 276 ? 16.656 -11.051 -1.882 1.00 45.19 276 PRO A CA 1
ATOM 2217 C C . PRO A 1 276 ? 15.758 -9.824 -2.066 1.00 45.19 276 PRO A C 1
ATOM 2219 O O . PRO A 1 276 ? 15.277 -9.220 -1.103 1.00 45.19 276 PRO A O 1
ATOM 2222 N N . HIS A 1 277 ? 15.544 -9.431 -3.317 1.00 54.28 277 HIS A N 1
ATOM 2223 C CA . HIS A 1 277 ? 14.718 -8.289 -3.676 1.00 54.28 277 HIS A CA 1
ATOM 2224 C C . HIS A 1 277 ? 13.914 -8.599 -4.932 1.00 54.28 277 HIS A C 1
ATOM 2226 O O . HIS A 1 277 ? 14.439 -9.210 -5.857 1.00 54.28 277 HIS A O 1
ATOM 2232 N N . LEU A 1 278 ? 12.679 -8.099 -5.000 1.00 53.31 278 LEU A N 1
ATOM 2233 C CA . LEU A 1 278 ? 11.942 -8.020 -6.262 1.00 53.31 278 LEU A CA 1
ATOM 2234 C C . LEU A 1 278 ? 12.761 -7.192 -7.262 1.00 53.31 278 LEU A C 1
ATOM 2236 O O . LEU A 1 278 ? 13.063 -6.018 -6.991 1.00 53.31 278 LEU A O 1
ATOM 2240 N N . PHE A 1 279 ? 13.135 -7.803 -8.387 1.00 60.75 279 PHE A N 1
ATOM 2241 C CA . PHE A 1 279 ? 13.928 -7.171 -9.425 1.00 60.75 279 PHE A CA 1
ATOM 2242 C C . PHE A 1 279 ? 13.117 -6.080 -10.117 1.00 60.75 279 PHE A C 1
ATOM 2244 O O . PHE A 1 279 ? 11.893 -6.142 -10.278 1.00 60.75 279 PHE A O 1
ATOM 2251 N N . ARG A 1 280 ? 13.822 -5.006 -10.467 1.00 70.38 280 ARG A N 1
ATOM 2252 C CA . ARG A 1 280 ? 13.236 -3.828 -11.091 1.00 70.38 280 ARG A CA 1
ATOM 2253 C C . ARG A 1 280 ? 14.222 -3.235 -12.055 1.00 70.38 280 ARG A C 1
ATOM 2255 O O . ARG A 1 280 ? 15.354 -2.914 -11.680 1.00 70.38 280 ARG A O 1
ATOM 2262 N N . GLY A 1 281 ? 13.756 -2.984 -13.260 1.00 74.44 281 GLY A N 1
ATOM 2263 C CA . GLY A 1 281 ? 14.517 -2.134 -14.134 1.00 74.44 281 GLY A CA 1
ATOM 2264 C C . GLY A 1 281 ? 13.858 -1.858 -15.455 1.00 74.44 281 GLY A C 1
ATOM 2265 O O . GLY A 1 281 ? 12.866 -2.471 -15.831 1.00 74.44 281 GLY A O 1
ATOM 2266 N N . ILE A 1 282 ? 14.462 -0.922 -16.174 1.00 80.62 282 ILE A N 1
ATOM 2267 C CA . ILE A 1 282 ? 14.233 -0.796 -17.606 1.00 80.62 282 ILE A CA 1
ATOM 2268 C C . ILE A 1 282 ? 14.497 -2.157 -18.240 1.00 80.62 282 ILE A C 1
ATOM 2270 O O . ILE A 1 282 ? 15.523 -2.785 -17.975 1.00 80.62 282 ILE A O 1
ATOM 2274 N N . TYR A 1 283 ? 13.541 -2.609 -19.042 1.00 83.00 283 TYR A N 1
ATOM 2275 C CA . TYR A 1 283 ? 13.643 -3.872 -19.744 1.00 83.00 283 TYR A CA 1
ATOM 2276 C C . TYR A 1 283 ? 14.686 -3.762 -20.855 1.00 83.00 283 TYR A C 1
ATOM 2278 O O . TYR A 1 283 ? 14.551 -2.921 -21.747 1.00 83.00 283 TYR A O 1
ATOM 2286 N N . THR A 1 284 ? 15.722 -4.600 -20.782 1.00 80.25 284 THR A N 1
ATOM 2287 C CA . THR A 1 284 ? 16.863 -4.573 -21.712 1.00 80.25 284 THR A CA 1
ATOM 2288 C C . THR A 1 284 ? 17.131 -5.914 -22.391 1.00 80.25 284 THR A C 1
ATOM 2290 O O . THR A 1 284 ? 18.229 -6.126 -22.903 1.00 80.25 284 THR A O 1
ATOM 2293 N N . LYS A 1 285 ? 16.189 -6.862 -22.321 1.00 77.44 285 LYS A N 1
ATOM 2294 C CA . LYS A 1 285 ? 16.338 -8.169 -22.975 1.00 77.44 285 LYS A CA 1
ATOM 2295 C C . LYS A 1 285 ? 16.042 -8.032 -24.474 1.00 77.44 285 LYS A C 1
ATOM 2297 O O . LYS A 1 285 ? 15.255 -7.176 -24.883 1.00 77.44 285 LYS A O 1
ATOM 2302 N N . GLU A 1 286 ? 16.697 -8.871 -25.275 1.00 66.00 286 GLU A N 1
ATOM 2303 C CA . GLU A 1 286 ? 16.561 -8.869 -26.740 1.00 66.00 286 GLU A CA 1
ATOM 2304 C C . GLU A 1 286 ? 15.181 -9.347 -27.196 1.00 66.00 286 GLU A C 1
ATOM 2306 O O . GLU A 1 286 ? 14.632 -8.817 -28.157 1.00 66.00 286 GLU A O 1
ATOM 2311 N N . GLU A 1 287 ? 14.588 -10.310 -26.489 1.00 70.12 287 GLU A N 1
ATOM 2312 C CA . GLU A 1 287 ? 13.227 -10.752 -26.780 1.00 70.12 287 GLU A CA 1
ATOM 2313 C C . GLU A 1 287 ? 12.209 -9.718 -26.277 1.00 70.12 287 GLU A C 1
ATOM 2315 O O . GLU A 1 287 ? 12.364 -9.215 -25.173 1.00 70.12 287 GLU A O 1
ATOM 2320 N N . PRO A 1 288 ? 11.169 -9.373 -27.047 1.00 63.16 288 PRO A N 1
ATOM 2321 C CA . PRO A 1 288 ? 10.122 -8.454 -26.613 1.00 63.16 288 PRO A CA 1
ATOM 2322 C C . PRO A 1 288 ? 9.131 -9.115 -25.629 1.00 63.16 288 PRO A C 1
ATOM 2324 O O . PRO A 1 288 ? 8.767 -10.279 -25.812 1.00 63.16 288 PRO A O 1
ATOM 2327 N N . PRO A 1 289 ? 8.590 -8.395 -24.625 1.00 69.44 289 PRO A N 1
ATOM 2328 C CA . PRO A 1 289 ? 7.547 -8.940 -23.759 1.00 69.44 289 PRO A CA 1
ATOM 2329 C C . PRO A 1 289 ? 6.251 -9.188 -24.549 1.00 69.44 289 PRO A C 1
ATOM 2331 O O . PRO A 1 289 ? 5.715 -8.271 -25.172 1.00 69.44 289 PRO A O 1
ATOM 2334 N N . GLN A 1 290 ? 5.702 -10.407 -24.456 1.00 64.06 290 GLN A N 1
ATOM 2335 C CA . GLN A 1 290 ? 4.551 -10.882 -25.254 1.00 64.06 290 GLN A CA 1
ATOM 2336 C C . GLN A 1 290 ? 3.288 -10.002 -25.150 1.00 64.06 290 GLN A C 1
ATOM 2338 O O . GLN A 1 290 ? 2.455 -9.990 -26.052 1.00 64.06 290 GLN A O 1
ATOM 2343 N N . ASN A 1 291 ? 3.157 -9.224 -24.073 1.00 65.25 291 ASN A N 1
ATOM 2344 C CA . ASN A 1 291 ? 1.965 -8.427 -23.767 1.00 65.25 291 ASN A CA 1
ATOM 2345 C C . ASN A 1 291 ? 2.050 -6.968 -24.258 1.00 65.25 291 ASN A C 1
ATOM 2347 O O . ASN A 1 291 ? 1.191 -6.153 -23.913 1.00 65.25 291 ASN A O 1
ATOM 2351 N N . LYS A 1 292 ? 3.095 -6.589 -25.007 1.00 72.12 292 LYS A N 1
ATOM 2352 C CA . LYS A 1 292 ? 3.296 -5.218 -25.504 1.00 72.12 292 LYS A CA 1
ATOM 2353 C C . LYS A 1 292 ? 3.372 -5.205 -27.028 1.00 72.12 292 LYS A C 1
ATOM 2355 O O . LYS A 1 292 ? 4.054 -6.020 -27.636 1.00 72.12 292 LYS A O 1
ATOM 2360 N N . LYS A 1 293 ? 2.691 -4.239 -27.653 1.00 73.06 293 LYS A N 1
ATOM 2361 C CA . LYS A 1 293 ? 2.783 -4.008 -29.101 1.00 73.06 293 LYS A CA 1
ATOM 2362 C C . LYS A 1 293 ? 4.146 -3.401 -29.415 1.00 73.06 293 LYS A C 1
ATOM 2364 O O . LYS A 1 293 ? 4.398 -2.258 -29.043 1.00 73.06 293 LYS A O 1
ATOM 2369 N N . ILE A 1 294 ? 5.015 -4.158 -30.071 1.00 72.81 294 ILE A N 1
ATOM 2370 C CA . ILE A 1 294 ? 6.359 -3.713 -30.447 1.00 72.81 294 ILE A CA 1
ATOM 2371 C C . ILE A 1 294 ? 6.432 -3.633 -31.966 1.00 72.81 294 ILE A C 1
ATOM 2373 O O . ILE A 1 294 ? 5.953 -4.531 -32.655 1.00 72.81 294 ILE A O 1
ATOM 2377 N N . LYS A 1 295 ? 6.977 -2.528 -32.477 1.00 70.56 295 LYS A N 1
ATOM 2378 C CA . LYS A 1 295 ? 7.237 -2.328 -33.905 1.00 70.56 295 LYS A CA 1
ATOM 2379 C C . LYS A 1 295 ? 8.736 -2.244 -34.139 1.00 70.56 295 LYS A C 1
ATOM 2381 O O . LYS A 1 295 ? 9.446 -1.687 -33.298 1.00 70.56 295 LYS A O 1
ATOM 2386 N N . SER A 1 296 ? 9.198 -2.756 -35.282 1.00 64.38 296 SER A N 1
ATOM 2387 C CA . SER A 1 296 ? 10.539 -2.411 -35.743 1.00 64.38 296 SER A CA 1
ATOM 2388 C C . SER A 1 296 ? 10.612 -0.905 -35.965 1.00 64.38 296 SER A C 1
ATOM 2390 O O . SER A 1 296 ? 9.620 -0.265 -36.325 1.00 64.38 296 SER A O 1
ATOM 2392 N N . ILE A 1 297 ? 11.800 -0.341 -35.775 1.00 57.25 297 ILE A N 1
ATOM 2393 C CA . ILE A 1 297 ? 12.053 1.049 -36.149 1.00 57.25 297 ILE A CA 1
ATOM 2394 C C . ILE A 1 297 ? 11.876 1.259 -37.660 1.00 57.25 297 ILE A C 1
ATOM 2396 O O . ILE A 1 297 ? 11.460 2.333 -38.081 1.00 57.25 297 ILE A O 1
ATOM 2400 N N . ASP A 1 298 ? 12.101 0.206 -38.451 1.00 55.44 298 ASP A N 1
ATOM 2401 C CA . ASP A 1 298 ? 11.933 0.205 -39.907 1.00 55.44 298 ASP A CA 1
ATOM 2402 C C . ASP A 1 298 ? 10.452 0.208 -40.343 1.00 55.44 298 ASP A C 1
ATOM 2404 O O . ASP A 1 298 ? 10.148 0.577 -41.473 1.00 55.44 298 ASP A O 1
ATOM 2408 N N . ASP A 1 299 ? 9.525 -0.151 -39.442 1.00 54.66 299 ASP A N 1
ATOM 2409 C CA . ASP A 1 299 ? 8.072 -0.183 -39.694 1.00 54.66 299 ASP A CA 1
ATOM 2410 C C . ASP A 1 299 ? 7.367 1.128 -39.291 1.00 54.66 299 ASP A C 1
ATOM 2412 O O . ASP A 1 299 ? 6.131 1.220 -39.289 1.00 54.66 299 ASP A O 1
ATOM 2416 N N . VAL A 1 300 ? 8.132 2.136 -38.862 1.00 56.66 300 VAL A N 1
ATOM 2417 C CA . VAL A 1 300 ? 7.609 3.474 -38.575 1.00 56.66 300 VAL A CA 1
ATOM 2418 C C . VAL A 1 300 ? 7.349 4.165 -39.908 1.00 56.66 300 VAL A C 1
ATOM 2420 O O . VAL A 1 300 ? 8.267 4.326 -40.710 1.00 56.66 300 VAL A O 1
ATOM 2423 N N . ASP A 1 301 ? 6.100 4.575 -40.148 1.00 55.66 301 ASP A N 1
ATOM 2424 C CA . ASP A 1 301 ? 5.715 5.268 -41.379 1.00 55.66 301 ASP A CA 1
ATOM 2425 C C . ASP A 1 301 ? 6.313 6.681 -41.416 1.00 55.66 301 ASP A C 1
ATOM 2427 O O . ASP A 1 301 ? 5.717 7.683 -41.026 1.00 55.66 301 ASP A O 1
ATOM 2431 N N . ILE A 1 302 ? 7.553 6.731 -41.879 1.00 50.56 302 ILE A N 1
ATOM 2432 C CA . ILE A 1 302 ? 8.344 7.935 -42.093 1.00 50.56 302 ILE A CA 1
ATOM 2433 C C . ILE A 1 302 ? 7.736 8.852 -43.160 1.00 50.56 302 ILE A C 1
ATOM 2435 O O . ILE A 1 302 ? 8.049 10.043 -43.186 1.00 50.56 302 ILE A O 1
ATOM 2439 N N . SER A 1 303 ? 6.859 8.341 -44.031 1.00 47.53 303 SER A N 1
ATOM 2440 C CA . SER A 1 303 ? 6.308 9.138 -45.124 1.00 47.53 303 SER A CA 1
ATOM 2441 C C . SER A 1 303 ? 5.442 10.288 -44.595 1.00 47.53 303 SER A C 1
ATOM 2443 O O . SER A 1 303 ? 5.636 11.430 -45.009 1.00 47.53 303 SER A O 1
ATOM 2445 N N . GLU A 1 304 ? 4.594 10.044 -43.593 1.00 47.62 304 GLU A N 1
ATOM 2446 C CA . GLU A 1 304 ? 3.701 11.052 -42.998 1.00 47.62 304 GLU A CA 1
ATOM 2447 C C . GLU A 1 304 ? 4.461 12.236 -42.355 1.00 47.62 304 GLU A C 1
ATOM 2449 O O . GLU A 1 304 ? 3.974 13.370 -42.342 1.00 47.62 304 GLU A O 1
ATOM 2454 N N . VAL A 1 305 ? 5.693 11.999 -41.887 1.00 46.53 305 VAL A N 1
ATOM 2455 C CA . VAL A 1 305 ? 6.572 13.014 -41.278 1.00 46.53 305 VAL A CA 1
ATOM 2456 C C . VAL A 1 305 ? 7.351 13.804 -42.339 1.00 46.53 305 VAL A C 1
ATOM 2458 O O . VAL A 1 305 ? 7.486 15.025 -42.224 1.00 46.53 305 VAL A O 1
ATOM 2461 N N . PHE A 1 306 ? 7.828 13.145 -43.403 1.00 50.50 306 PHE A N 1
ATOM 2462 C CA . PHE A 1 306 ? 8.673 13.771 -44.430 1.00 50.50 306 PHE A CA 1
ATOM 2463 C C . PHE A 1 306 ? 7.900 14.492 -45.546 1.00 50.50 306 PHE A C 1
ATOM 2465 O O . PHE A 1 306 ? 8.457 15.388 -46.178 1.00 50.50 306 PHE A O 1
ATOM 2472 N N . TRP A 1 307 ? 6.608 14.208 -45.755 1.00 47.34 307 TRP A N 1
ATOM 2473 C CA . TRP A 1 307 ? 5.798 14.902 -46.773 1.00 47.34 307 TRP A CA 1
ATOM 2474 C C . TRP A 1 307 ? 5.587 16.406 -46.510 1.00 47.34 307 TRP A C 1
ATOM 2476 O O . TRP A 1 307 ? 5.213 17.136 -47.428 1.00 47.34 307 TRP A O 1
ATOM 2486 N N . ARG A 1 308 ? 5.854 16.911 -45.294 1.00 45.56 308 ARG A N 1
ATOM 2487 C CA . ARG A 1 308 ? 5.727 18.350 -44.977 1.00 45.56 308 ARG A CA 1
ATOM 2488 C C . ARG A 1 308 ? 6.827 19.221 -45.596 1.00 45.56 308 ARG A C 1
ATOM 2490 O O . ARG A 1 308 ? 6.596 20.411 -45.802 1.00 45.56 308 ARG A O 1
ATOM 2497 N N . HIS A 1 309 ? 7.979 18.643 -45.945 1.00 47.28 309 HIS A N 1
ATOM 2498 C CA . HIS A 1 309 ? 9.096 19.343 -46.583 1.00 47.28 309 HIS A CA 1
ATOM 2499 C C . HIS A 1 309 ? 9.714 18.457 -47.668 1.00 47.28 309 HIS A C 1
ATOM 2501 O O . HIS A 1 309 ? 10.371 17.465 -47.369 1.00 47.28 309 HIS A O 1
ATOM 2507 N N . SER A 1 310 ? 9.534 18.815 -48.944 1.00 51.47 310 SER A N 1
ATOM 2508 C CA . SER A 1 310 ? 10.198 18.083 -50.028 1.00 51.47 310 SER A CA 1
ATOM 2509 C C . SER A 1 310 ? 11.725 18.225 -49.903 1.00 51.47 310 SER A C 1
ATOM 2511 O O . SER A 1 310 ? 12.208 19.366 -49.914 1.00 51.47 310 SER A O 1
ATOM 2513 N N . PRO A 1 311 ? 12.501 17.118 -49.875 1.00 48.06 311 PRO A N 1
ATOM 2514 C CA . PRO A 1 311 ? 13.970 17.158 -49.825 1.00 48.06 311 PRO A CA 1
ATOM 2515 C C . PRO A 1 311 ? 14.604 17.902 -51.005 1.00 48.06 311 PRO A C 1
ATOM 2517 O O . PRO A 1 311 ? 15.781 18.258 -50.965 1.00 48.06 311 PRO A O 1
ATOM 2520 N N . PHE A 1 312 ? 13.834 18.126 -52.069 1.00 49.44 312 PHE A N 1
ATOM 2521 C CA . PHE A 1 312 ? 14.293 18.747 -53.304 1.00 49.44 312 PHE A CA 1
ATOM 2522 C C . PHE A 1 312 ? 14.015 20.253 -53.370 1.00 49.44 312 PHE A C 1
ATOM 2524 O O . PHE A 1 312 ? 14.655 20.936 -54.171 1.00 49.44 312 PHE A O 1
ATOM 2531 N N . ASN A 1 313 ? 13.108 20.762 -52.526 1.00 55.09 313 ASN A N 1
ATOM 2532 C CA . ASN A 1 313 ? 12.733 22.178 -52.489 1.00 55.09 313 ASN A CA 1
ATOM 2533 C C . ASN A 1 313 ? 13.479 22.949 -51.391 1.00 55.09 313 ASN A C 1
ATOM 2535 O O . ASN A 1 313 ? 13.887 24.081 -51.629 1.00 55.09 313 ASN A O 1
ATOM 2539 N N . ASP A 1 314 ? 13.685 22.337 -50.220 1.00 60.12 314 ASP A N 1
ATOM 2540 C CA . ASP A 1 314 ? 14.464 22.923 -49.120 1.00 60.12 314 ASP A CA 1
ATOM 2541 C C . ASP A 1 314 ? 15.321 21.835 -48.439 1.00 60.12 314 ASP A C 1
ATOM 2543 O O . ASP A 1 314 ? 14.886 21.203 -47.469 1.00 60.12 314 ASP A O 1
ATOM 2547 N N . PRO A 1 315 ? 16.533 21.573 -48.968 1.00 56.31 315 PRO A N 1
ATOM 2548 C CA . PRO A 1 315 ? 17.430 20.547 -48.441 1.00 56.31 315 PRO A CA 1
ATOM 2549 C C . PRO A 1 315 ? 17.834 20.795 -46.986 1.00 56.31 315 PRO A C 1
ATOM 2551 O O . PRO A 1 315 ? 18.024 19.840 -46.238 1.00 56.31 315 PRO A O 1
ATOM 2554 N N . ASP A 1 316 ? 17.935 22.058 -46.568 1.00 58.84 316 ASP A N 1
ATOM 2555 C CA . ASP A 1 316 ? 18.353 22.420 -45.215 1.00 58.84 316 ASP A CA 1
ATOM 2556 C C . ASP A 1 316 ? 17.215 22.220 -44.209 1.00 58.84 316 ASP A C 1
ATOM 2558 O O . ASP A 1 316 ? 17.446 21.702 -43.115 1.00 58.84 316 ASP A O 1
ATOM 2562 N N . ALA A 1 317 ? 15.973 22.569 -44.567 1.00 59.44 317 ALA A N 1
ATOM 2563 C CA . ALA A 1 317 ? 14.804 22.215 -43.763 1.00 59.44 317 ALA A CA 1
ATOM 2564 C C . ALA A 1 317 ? 14.618 20.699 -43.679 1.00 59.44 317 ALA A C 1
ATOM 2566 O O . ALA A 1 317 ? 14.411 20.185 -42.584 1.00 59.44 317 ALA A O 1
ATOM 2567 N N . TYR A 1 318 ? 14.789 19.981 -44.791 1.00 57.94 318 TYR A N 1
ATOM 2568 C CA . TYR A 1 318 ? 14.740 18.522 -44.800 1.00 57.94 318 TYR A CA 1
ATOM 2569 C C . TYR A 1 318 ? 15.812 17.910 -43.890 1.00 57.94 318 TYR A C 1
ATOM 2571 O O . TYR A 1 318 ? 15.501 17.067 -43.054 1.00 57.94 318 TYR A O 1
ATOM 2579 N N . LEU A 1 319 ? 17.062 18.378 -43.975 1.00 60.75 319 LEU A N 1
ATOM 2580 C CA . LEU A 1 319 ? 18.146 17.922 -43.102 1.00 60.75 319 LEU A CA 1
ATOM 2581 C C . LEU A 1 319 ? 17.893 18.261 -41.628 1.00 60.75 319 LEU A C 1
ATOM 2583 O O . LEU A 1 319 ? 18.250 17.462 -40.764 1.00 60.75 319 LEU A O 1
ATOM 2587 N N . ARG A 1 320 ? 17.268 19.406 -41.318 1.00 66.50 320 ARG A N 1
ATOM 2588 C CA . ARG A 1 320 ? 16.831 19.733 -39.950 1.00 66.50 320 ARG A CA 1
ATOM 2589 C C . ARG A 1 320 ? 15.761 18.764 -39.460 1.00 66.50 320 ARG A C 1
ATOM 2591 O O . ARG A 1 320 ? 15.962 18.176 -38.408 1.00 66.50 320 ARG A O 1
ATOM 2598 N N . THR A 1 321 ? 14.711 18.512 -40.240 1.00 59.84 321 THR A N 1
ATOM 2599 C CA . THR A 1 321 ? 13.655 17.544 -39.897 1.00 59.84 321 THR A CA 1
ATOM 2600 C C . THR A 1 321 ? 14.208 16.125 -39.742 1.00 59.84 321 THR A C 1
ATOM 2602 O O . THR A 1 321 ? 13.841 15.416 -38.815 1.00 59.84 321 THR A O 1
ATOM 2605 N N . VAL A 1 322 ? 15.149 15.713 -40.595 1.00 59.22 322 VAL A N 1
ATOM 2606 C CA . VAL A 1 322 ? 15.844 14.418 -40.504 1.00 59.22 322 VAL A CA 1
ATOM 2607 C C . VAL A 1 322 ? 16.713 14.333 -39.241 1.00 59.22 322 VAL A C 1
ATOM 2609 O O . VAL A 1 322 ? 16.744 13.292 -38.585 1.00 59.22 322 VAL A O 1
ATOM 2612 N N . LYS A 1 323 ? 17.402 15.418 -38.863 1.00 61.69 323 LYS A N 1
ATOM 2613 C CA . LYS A 1 323 ? 18.177 15.491 -37.612 1.00 61.69 323 LYS A CA 1
ATOM 2614 C C . LYS A 1 323 ? 17.272 15.501 -36.379 1.00 61.69 323 LYS A C 1
ATOM 2616 O O . LYS A 1 323 ? 17.574 14.808 -35.415 1.00 61.69 323 LYS A O 1
ATOM 2621 N N . GLU A 1 324 ? 16.161 16.229 -36.419 1.00 62.22 324 GLU A N 1
ATOM 2622 C CA . GLU A 1 324 ? 15.127 16.226 -35.380 1.00 62.22 324 GLU A CA 1
ATOM 2623 C C . GLU A 1 324 ? 14.519 14.829 -35.222 1.00 62.22 324 GLU A C 1
ATOM 2625 O O . GLU A 1 324 ? 14.441 14.333 -34.104 1.00 62.22 324 GLU A O 1
ATOM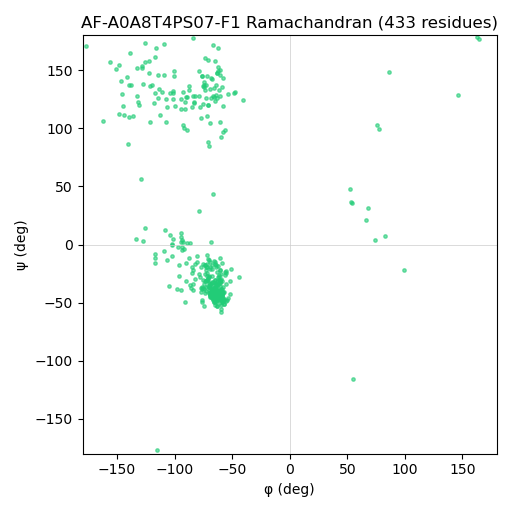 2630 N N . PHE A 1 325 ? 14.229 14.134 -36.324 1.00 60.03 325 PHE A N 1
ATOM 2631 C CA . PHE A 1 325 ? 13.776 12.743 -36.324 1.00 60.03 325 PHE A CA 1
ATOM 2632 C C . PHE A 1 325 ? 14.839 11.786 -35.753 1.00 60.03 325 PHE A C 1
ATOM 2634 O O . PHE A 1 325 ? 14.536 10.936 -34.921 1.00 60.03 325 PHE A O 1
ATOM 2641 N N . SER A 1 326 ? 16.114 11.932 -36.127 1.00 57.91 326 SER A N 1
ATOM 2642 C CA . SER A 1 326 ? 17.208 11.144 -35.531 1.00 57.91 326 SER A CA 1
ATOM 2643 C C . SER A 1 326 ? 17.291 11.336 -34.013 1.00 57.91 326 SER A C 1
ATOM 2645 O O . SER A 1 326 ? 17.445 10.358 -33.281 1.00 57.91 326 SER A O 1
ATOM 2647 N N . LEU A 1 327 ? 17.134 12.576 -33.538 1.00 55.47 327 LEU A N 1
ATOM 2648 C CA . LEU A 1 327 ? 17.115 12.918 -32.114 1.00 55.47 327 LEU A CA 1
ATOM 2649 C C . LEU A 1 327 ? 15.856 12.399 -31.399 1.00 55.47 327 LEU A C 1
ATOM 2651 O O . LEU A 1 327 ? 15.940 11.959 -30.254 1.00 55.47 327 LEU A O 1
ATOM 2655 N N . GLU A 1 328 ? 14.701 12.429 -32.063 1.00 51.16 328 GLU A N 1
ATOM 2656 C CA . GLU A 1 328 ? 13.412 12.002 -31.515 1.00 51.16 328 GLU A CA 1
ATOM 2657 C C . GLU A 1 328 ? 13.302 10.472 -31.405 1.00 51.16 328 GLU A C 1
ATOM 2659 O O . GLU A 1 328 ? 12.852 9.948 -30.378 1.00 51.16 328 GLU A O 1
ATOM 2664 N N . TYR A 1 329 ? 13.768 9.752 -32.427 1.00 49.84 329 TYR A N 1
ATOM 2665 C CA . TYR A 1 329 ? 13.647 8.296 -32.552 1.00 49.84 329 TYR A CA 1
ATOM 2666 C C . TYR A 1 329 ? 14.937 7.547 -32.206 1.00 49.84 329 TYR A C 1
ATOM 2668 O O . TYR A 1 329 ? 14.973 6.321 -32.263 1.00 49.84 329 TYR A O 1
ATOM 2676 N N . GLY A 1 330 ? 16.000 8.259 -31.822 1.00 50.12 330 GLY A N 1
ATOM 2677 C CA . GLY A 1 330 ? 17.233 7.641 -31.345 1.00 50.12 330 GLY A CA 1
ATOM 2678 C C . GLY A 1 330 ? 17.995 6.841 -32.398 1.00 50.12 330 GLY A C 1
ATOM 2679 O O . GLY A 1 330 ? 18.774 5.951 -32.051 1.00 50.12 330 GLY A O 1
ATOM 2680 N N . VAL A 1 331 ? 17.731 7.137 -33.670 1.00 55.12 331 VAL A N 1
ATOM 2681 C CA . VAL A 1 331 ? 18.214 6.393 -34.832 1.00 55.12 331 VAL A CA 1
ATOM 2682 C C . VAL A 1 331 ? 19.661 6.780 -35.103 1.00 55.12 331 VAL A C 1
ATOM 2684 O O . VAL A 1 331 ? 19.974 7.965 -35.244 1.00 55.12 331 VAL A O 1
ATOM 2687 N N . THR A 1 332 ? 20.548 5.790 -35.223 1.00 56.53 332 THR A N 1
ATOM 2688 C CA . THR A 1 332 ? 21.944 6.052 -35.598 1.00 56.53 332 THR A CA 1
ATOM 2689 C C . THR A 1 332 ? 22.017 6.668 -36.998 1.00 56.53 332 THR A C 1
ATOM 2691 O O . THR A 1 332 ? 21.218 6.331 -37.871 1.00 56.53 332 THR A O 1
ATOM 2694 N N . LEU A 1 333 ? 23.020 7.513 -37.265 1.00 52.81 333 LEU A N 1
ATOM 2695 C CA . LEU A 1 333 ? 23.231 8.118 -38.595 1.00 52.81 333 LEU A CA 1
ATOM 2696 C C . LEU A 1 333 ? 23.258 7.075 -39.728 1.00 52.81 333 LEU A C 1
ATOM 2698 O O . LEU A 1 333 ? 22.804 7.340 -40.839 1.00 52.81 333 LEU A O 1
ATOM 2702 N N . LYS A 1 334 ? 23.729 5.855 -39.437 1.00 56.12 334 LYS A N 1
ATOM 2703 C CA . LYS A 1 334 ? 23.757 4.734 -40.385 1.00 56.12 334 LYS A CA 1
ATOM 2704 C C . LYS A 1 334 ? 22.358 4.195 -40.714 1.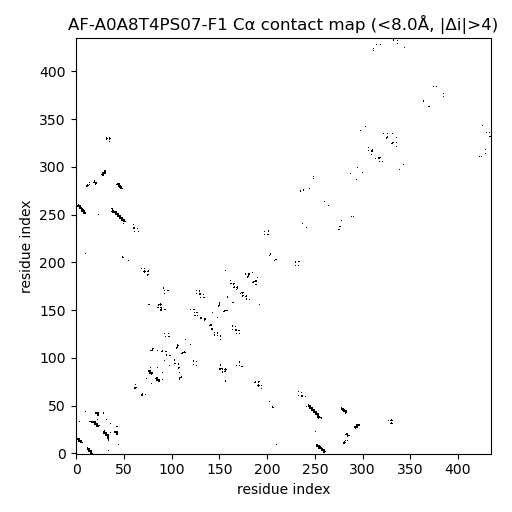00 56.12 334 LYS A C 1
ATOM 2706 O O . LYS A 1 334 ? 22.066 3.961 -41.884 1.00 56.12 334 LYS A O 1
ATOM 2711 N N . GLN A 1 335 ? 21.502 4.007 -39.710 1.00 54.34 335 GLN A N 1
ATOM 2712 C CA . GLN A 1 335 ? 20.108 3.581 -39.903 1.00 54.34 335 GLN A CA 1
ATOM 2713 C C . GLN A 1 335 ? 19.287 4.687 -40.580 1.00 54.34 335 GLN A C 1
ATOM 2715 O O . GLN A 1 335 ? 18.550 4.426 -41.527 1.00 54.34 335 GLN A O 1
ATOM 2720 N N . LEU A 1 336 ? 19.510 5.938 -40.171 1.00 56.28 336 LEU A N 1
ATOM 2721 C CA . LEU A 1 336 ? 18.893 7.125 -40.757 1.00 56.28 336 LEU A CA 1
ATOM 2722 C C . LEU A 1 336 ? 19.220 7.240 -42.252 1.00 56.28 336 LEU A C 1
ATOM 2724 O O . LEU A 1 336 ? 18.330 7.472 -43.062 1.00 56.28 336 LEU A O 1
ATOM 2728 N N . ARG A 1 337 ? 20.482 7.002 -42.636 1.00 60.62 337 ARG A N 1
ATOM 2729 C CA . ARG A 1 337 ? 20.916 6.971 -44.038 1.00 60.62 337 ARG A CA 1
ATOM 2730 C C . ARG A 1 337 ? 20.173 5.911 -44.846 1.00 60.62 337 ARG A C 1
ATOM 2732 O O . ARG A 1 337 ? 19.766 6.199 -45.963 1.00 60.62 337 ARG A O 1
ATOM 2739 N N . SER A 1 338 ? 19.997 4.710 -44.296 1.00 61.88 338 SER A N 1
ATOM 2740 C CA . SER A 1 338 ? 19.279 3.622 -44.974 1.00 61.88 338 SER A CA 1
ATOM 2741 C C . SER A 1 338 ? 17.804 3.973 -45.206 1.00 61.88 338 SER A C 1
ATOM 2743 O O . SER A 1 338 ? 17.276 3.750 -46.296 1.00 61.88 338 SER A O 1
ATOM 2745 N N . LEU A 1 339 ? 17.152 4.575 -44.207 1.00 55.56 339 LEU A N 1
ATOM 2746 C CA . LEU A 1 339 ? 15.756 5.018 -44.285 1.00 55.56 339 LEU A CA 1
ATOM 2747 C C . LEU A 1 339 ? 15.577 6.183 -45.273 1.00 55.56 339 LEU A C 1
ATOM 2749 O O . LEU A 1 339 ? 14.698 6.135 -46.133 1.00 55.56 339 LEU A O 1
ATOM 2753 N N . VAL A 1 340 ? 16.455 7.191 -45.208 1.00 59.34 340 VAL A N 1
ATOM 2754 C CA . VAL A 1 340 ? 16.472 8.335 -46.135 1.00 59.34 340 VAL A CA 1
ATOM 2755 C C . VAL A 1 340 ? 16.758 7.881 -47.565 1.00 59.34 340 VAL A C 1
ATOM 2757 O O . VAL A 1 340 ? 16.090 8.338 -48.487 1.00 59.34 340 VAL A O 1
ATOM 2760 N N . ASP A 1 341 ? 17.702 6.961 -47.778 1.00 60.38 341 ASP A N 1
ATOM 2761 C CA . ASP A 1 341 ? 18.009 6.437 -49.112 1.00 60.38 341 ASP A CA 1
ATOM 2762 C C . ASP A 1 341 ? 16.824 5.650 -49.691 1.00 60.38 341 ASP A C 1
ATOM 2764 O O . ASP A 1 341 ? 16.456 5.846 -50.848 1.00 60.38 341 ASP A O 1
ATOM 2768 N N . THR A 1 342 ? 16.157 4.836 -48.867 1.00 60.34 342 THR A N 1
ATOM 2769 C CA . THR A 1 342 ? 14.940 4.104 -49.256 1.00 60.34 342 THR A CA 1
ATOM 2770 C C . THR A 1 342 ? 13.810 5.062 -49.646 1.00 60.34 342 THR A C 1
ATOM 2772 O O . THR A 1 342 ? 13.201 4.891 -50.703 1.00 60.34 342 THR A O 1
ATOM 2775 N N . HIS A 1 343 ? 13.573 6.112 -48.854 1.00 57.59 343 HIS A N 1
ATOM 2776 C CA . HIS A 1 343 ? 12.563 7.128 -49.152 1.00 57.59 343 HIS A CA 1
ATOM 2777 C C . HIS A 1 343 ? 12.908 7.951 -50.403 1.00 57.59 343 HIS A C 1
ATOM 2779 O O . HIS A 1 343 ? 12.071 8.091 -51.291 1.00 57.59 343 HIS A O 1
ATOM 2785 N N . LEU A 1 344 ? 14.148 8.439 -50.537 1.00 55.91 344 LEU A N 1
ATOM 2786 C CA . LEU A 1 344 ? 14.594 9.175 -51.726 1.00 55.91 344 LEU A CA 1
ATOM 2787 C C . LEU A 1 344 ? 14.475 8.320 -52.992 1.00 55.91 344 LEU A C 1
ATOM 2789 O O . LEU A 1 344 ? 14.062 8.828 -54.031 1.00 55.91 344 LEU A O 1
ATOM 2793 N N . ASN A 1 345 ? 14.781 7.022 -52.914 1.00 58.81 345 ASN A N 1
ATOM 2794 C CA . ASN A 1 345 ? 14.591 6.095 -54.028 1.00 58.81 345 ASN A CA 1
ATOM 2795 C C . ASN A 1 345 ? 13.107 5.906 -54.376 1.00 58.81 345 ASN A C 1
ATOM 2797 O O . ASN A 1 345 ? 12.771 5.858 -55.559 1.00 58.81 345 ASN A O 1
ATOM 2801 N N . ALA A 1 346 ? 12.220 5.838 -53.378 1.00 54.78 346 ALA A N 1
ATOM 2802 C CA . ALA A 1 346 ? 10.777 5.763 -53.600 1.00 54.78 346 ALA A CA 1
ATOM 2803 C C . ALA A 1 346 ? 10.237 7.033 -54.280 1.00 54.78 346 ALA A C 1
ATOM 2805 O O . ALA A 1 346 ? 9.541 6.921 -55.286 1.00 54.78 346 ALA A O 1
ATOM 2806 N N . VAL A 1 347 ? 10.637 8.223 -53.817 1.00 51.19 347 VAL A N 1
ATOM 2807 C CA . VAL A 1 347 ? 10.229 9.505 -54.421 1.00 51.19 347 VAL A CA 1
ATOM 2808 C C . VAL A 1 347 ? 10.791 9.665 -55.836 1.00 51.19 347 VAL A C 1
ATOM 2810 O O . VAL A 1 347 ? 10.074 10.093 -56.735 1.00 51.19 347 VAL A O 1
ATOM 2813 N N . ILE A 1 348 ? 12.053 9.288 -56.077 1.00 51.81 348 ILE A N 1
ATOM 2814 C CA . ILE A 1 348 ? 12.645 9.303 -57.427 1.00 51.81 348 ILE A CA 1
ATOM 2815 C C . ILE A 1 348 ? 11.885 8.351 -58.359 1.00 51.81 348 ILE A C 1
ATOM 2817 O O . ILE A 1 348 ? 11.651 8.695 -59.517 1.00 51.81 348 ILE A O 1
ATOM 2821 N N . ARG A 1 349 ? 11.482 7.172 -57.871 1.00 56.78 349 ARG A N 1
ATOM 2822 C CA . ARG A 1 349 ? 10.679 6.214 -58.639 1.00 56.78 349 ARG A CA 1
ATOM 2823 C C . ARG A 1 349 ? 9.294 6.773 -58.965 1.00 56.78 349 ARG A C 1
ATOM 2825 O O . ARG A 1 349 ? 8.925 6.751 -60.130 1.00 56.78 349 ARG A O 1
ATOM 2832 N N . GLU A 1 350 ? 8.573 7.322 -57.990 1.00 51.28 350 GLU A N 1
ATOM 2833 C CA . GLU A 1 350 ? 7.266 7.958 -58.219 1.00 51.28 350 GLU A CA 1
ATOM 2834 C C . GLU A 1 350 ? 7.371 9.141 -59.185 1.00 51.28 350 GLU A C 1
ATOM 2836 O O . GLU A 1 350 ? 6.574 9.267 -60.109 1.00 51.28 350 GLU A O 1
ATOM 2841 N N . TYR A 1 351 ? 8.391 9.989 -59.035 1.00 49.72 351 TYR A N 1
ATOM 2842 C CA . TYR A 1 351 ? 8.624 11.108 -59.945 1.00 49.72 351 TYR A CA 1
ATOM 2843 C C . TYR A 1 351 ? 8.943 10.627 -61.365 1.00 49.72 351 TYR A C 1
ATOM 2845 O O . TYR A 1 351 ? 8.454 11.194 -62.342 1.00 49.72 351 TYR A O 1
ATOM 2853 N N . LYS A 1 352 ? 9.716 9.542 -61.491 1.00 49.88 352 LYS A N 1
ATOM 2854 C CA . LYS A 1 352 ? 9.989 8.883 -62.769 1.00 49.88 352 LYS A CA 1
ATOM 2855 C C . LYS A 1 352 ? 8.712 8.314 -63.386 1.00 49.88 352 LYS A C 1
ATOM 2857 O O . LYS A 1 352 ? 8.498 8.534 -64.570 1.00 49.88 352 LYS A O 1
ATOM 2862 N N . GLU A 1 353 ? 7.855 7.663 -62.605 1.00 51.91 353 GLU A N 1
ATOM 2863 C CA . GLU A 1 353 ? 6.558 7.146 -63.057 1.00 51.91 353 GLU A CA 1
ATOM 2864 C C . GLU A 1 353 ? 5.611 8.274 -63.487 1.00 51.91 353 GLU A C 1
ATOM 2866 O O . GLU A 1 353 ? 4.983 8.171 -64.536 1.00 51.91 353 GLU A O 1
ATOM 2871 N N . VAL A 1 354 ? 5.544 9.384 -62.744 1.00 47.94 354 VAL A N 1
ATOM 2872 C CA . VAL A 1 354 ? 4.762 10.574 -63.121 1.00 47.94 354 VAL A CA 1
ATOM 2873 C C . VAL A 1 354 ? 5.289 11.182 -64.419 1.00 47.94 354 VAL A C 1
ATOM 2875 O O . VAL A 1 354 ? 4.502 11.458 -65.324 1.00 47.94 354 VAL A O 1
ATOM 2878 N N . LEU A 1 355 ? 6.604 11.362 -64.553 1.00 44.84 355 LEU A N 1
ATOM 2879 C CA . LEU A 1 355 ? 7.221 11.870 -65.780 1.00 44.84 355 LEU A CA 1
ATOM 2880 C C . LEU A 1 355 ? 7.007 10.922 -66.965 1.00 44.84 355 LEU A C 1
ATOM 2882 O O . LEU A 1 355 ? 6.699 11.377 -68.062 1.00 44.84 355 LEU A O 1
ATOM 2886 N N . GLU A 1 356 ? 7.143 9.612 -66.758 1.00 47.47 356 GLU A N 1
ATOM 2887 C CA . GLU A 1 356 ? 6.907 8.592 -67.780 1.00 47.47 356 GLU A CA 1
ATOM 2888 C C . GLU A 1 356 ? 5.436 8.521 -68.180 1.00 47.47 356 GLU A C 1
ATOM 2890 O O . GLU A 1 356 ? 5.162 8.409 -69.371 1.00 47.47 356 GLU A O 1
ATOM 2895 N N . LYS A 1 357 ? 4.497 8.674 -67.243 1.00 44.88 357 LYS A N 1
ATOM 2896 C CA . LYS A 1 357 ? 3.054 8.734 -67.512 1.00 44.88 357 LYS A CA 1
ATOM 2897 C C . LYS A 1 357 ? 2.670 9.999 -68.280 1.00 44.88 357 LYS A C 1
ATOM 2899 O O . LYS A 1 357 ? 1.995 9.916 -69.297 1.00 44.88 357 LYS A O 1
ATOM 2904 N N . THR A 1 358 ? 3.204 11.151 -67.873 1.00 44.50 358 THR A N 1
ATOM 2905 C CA . THR A 1 358 ? 3.028 12.435 -68.579 1.00 44.50 358 THR A CA 1
ATOM 2906 C C . THR A 1 358 ? 3.609 12.395 -70.005 1.00 44.50 358 THR A C 1
ATOM 2908 O O . THR A 1 358 ? 3.150 13.119 -70.883 1.00 44.50 358 THR A O 1
ATOM 2911 N N . TYR A 1 359 ? 4.611 11.541 -70.250 1.00 43.16 359 TYR A N 1
ATOM 2912 C CA . TYR A 1 359 ? 5.314 11.413 -71.532 1.00 43.16 359 TYR A CA 1
ATOM 2913 C C . TYR A 1 359 ? 4.753 10.310 -72.451 1.00 43.16 359 TYR A C 1
ATOM 2915 O O . TYR A 1 359 ? 4.670 10.506 -73.661 1.00 43.16 359 TYR A O 1
ATOM 2923 N N . THR A 1 360 ? 4.352 9.153 -71.910 1.00 45.09 360 THR A N 1
ATOM 2924 C CA . THR A 1 360 ? 3.708 8.066 -72.680 1.00 45.09 360 THR A CA 1
ATOM 2925 C C . THR A 1 360 ? 2.283 8.418 -73.089 1.00 45.09 360 THR A C 1
ATOM 2927 O O . THR A 1 360 ? 1.843 8.010 -74.160 1.00 45.09 360 THR A O 1
ATOM 2930 N N . GLU A 1 361 ? 1.601 9.273 -72.325 1.00 42.28 361 GLU A N 1
ATOM 2931 C CA . GLU A 1 361 ? 0.355 9.937 -72.726 1.00 42.28 361 GLU A CA 1
ATOM 2932 C C . GLU A 1 361 ? 0.604 11.144 -73.664 1.00 42.28 361 GLU A C 1
ATOM 2934 O O . GLU A 1 361 ? -0.178 12.092 -73.684 1.00 42.28 361 GLU A O 1
ATOM 2939 N N . GLY A 1 362 ? 1.683 11.130 -74.462 1.00 47.22 362 GLY A N 1
ATOM 2940 C CA . GLY A 1 362 ? 2.077 12.175 -75.418 1.00 47.22 362 GLY A CA 1
ATOM 2941 C C . GLY A 1 362 ? 1.133 12.374 -76.617 1.00 47.22 362 GLY A C 1
ATOM 2942 O O . GLY A 1 362 ? 1.586 12.536 -77.748 1.00 47.22 362 GLY A O 1
ATOM 2943 N N . GLY A 1 363 ? -0.179 12.378 -76.397 1.00 39.75 363 GLY A N 1
ATOM 2944 C CA . GLY A 1 363 ? -1.204 12.648 -77.393 1.00 39.75 363 GLY A CA 1
ATOM 2945 C C . GLY A 1 363 ? -2.353 13.415 -76.756 1.00 39.75 363 GLY A C 1
ATOM 2946 O O . GLY A 1 363 ? -3.105 12.877 -75.949 1.00 39.75 363 GLY A O 1
ATOM 2947 N N . PHE A 1 364 ? -2.510 14.683 -77.136 1.00 42.75 364 PHE A N 1
ATOM 2948 C CA . PHE A 1 364 ? -3.718 15.449 -76.850 1.00 42.75 364 PHE A CA 1
ATOM 2949 C C . PHE A 1 364 ? -4.939 14.713 -77.420 1.00 42.75 364 PHE A C 1
ATOM 2951 O O . PHE A 1 364 ? -5.266 14.852 -78.593 1.00 42.75 364 PHE A O 1
ATOM 2958 N N . THR A 1 365 ? -5.663 13.979 -76.582 1.00 42.59 365 THR A N 1
ATOM 2959 C CA . THR A 1 365 ? -7.048 13.579 -76.859 1.00 42.59 365 THR A CA 1
ATOM 2960 C C . THR A 1 365 ? -7.931 13.924 -75.673 1.00 42.59 365 THR A C 1
ATOM 2962 O O . THR A 1 365 ? -8.627 13.081 -75.114 1.00 42.59 365 THR A O 1
ATOM 2965 N N . ARG A 1 366 ? -7.925 15.205 -75.293 1.00 45.91 366 ARG A N 1
ATOM 2966 C CA . ARG A 1 366 ? -9.102 15.814 -74.671 1.00 45.91 366 ARG A CA 1
ATOM 2967 C C . ARG A 1 366 ? -9.748 16.741 -75.700 1.00 45.91 366 ARG A C 1
ATOM 2969 O O . ARG A 1 366 ? -9.093 17.697 -76.120 1.00 45.91 366 ARG A O 1
ATOM 2976 N N . PRO A 1 367 ? -11.005 16.487 -76.110 1.00 43.59 367 PRO A N 1
ATOM 2977 C CA . PRO A 1 367 ? -11.746 17.320 -77.066 1.00 43.59 367 PRO A CA 1
ATOM 2978 C C . PRO A 1 367 ? -11.763 18.815 -76.715 1.00 43.59 367 PRO A C 1
ATOM 2980 O O . PRO A 1 367 ? -11.975 19.655 -77.581 1.00 43.59 367 PRO A O 1
ATOM 2983 N N . GLU A 1 368 ? -11.523 19.145 -75.449 1.00 42.75 368 GLU A N 1
ATOM 2984 C CA . GLU A 1 368 ? -11.484 20.500 -74.902 1.00 42.75 368 GLU A CA 1
ATOM 2985 C C . GLU A 1 368 ? -10.274 21.317 -75.388 1.00 42.75 368 GLU A C 1
ATOM 2987 O O . GLU A 1 368 ? -10.420 22.500 -75.677 1.00 42.75 368 GLU A O 1
ATOM 2992 N N . LEU A 1 369 ? -9.099 20.702 -75.560 1.00 45.62 369 LEU A N 1
ATOM 2993 C CA . LEU A 1 369 ? -7.877 21.422 -75.956 1.00 45.62 369 LEU A CA 1
ATOM 2994 C C . LEU A 1 369 ? -7.783 21.656 -77.469 1.00 45.62 369 LEU A C 1
ATOM 2996 O O . LEU A 1 369 ? -7.242 22.672 -77.896 1.00 45.62 369 LEU A O 1
ATOM 3000 N N . LEU A 1 370 ? -8.371 20.766 -78.276 1.00 45.62 370 LEU A N 1
ATOM 3001 C CA . LEU A 1 370 ? -8.524 20.990 -79.717 1.00 45.62 370 LEU A CA 1
ATOM 3002 C C . LEU A 1 370 ? -9.485 22.159 -79.986 1.00 45.62 370 LEU A C 1
ATOM 3004 O O . LEU A 1 370 ? -9.197 23.006 -80.825 1.00 45.62 370 LEU A O 1
ATOM 3008 N N . ARG A 1 371 ? -10.580 22.257 -79.217 1.00 51.94 371 ARG A N 1
ATOM 3009 C CA . ARG A 1 371 ? -11.500 23.405 -79.280 1.00 51.94 371 ARG A CA 1
ATOM 3010 C C . ARG A 1 371 ? -10.819 24.705 -78.878 1.00 51.94 371 ARG A C 1
ATOM 3012 O O . ARG A 1 371 ? -11.051 25.723 -79.516 1.00 51.94 371 ARG A O 1
ATOM 3019 N N . GLU A 1 372 ? -9.952 24.664 -77.870 1.00 45.47 372 GLU A N 1
ATOM 3020 C CA . GLU A 1 372 ? -9.242 25.859 -77.418 1.00 45.47 372 GLU A CA 1
ATOM 3021 C C . GLU A 1 372 ? -8.200 26.340 -78.438 1.00 45.47 372 GLU A C 1
ATOM 3023 O O . GLU A 1 372 ? -8.069 27.536 -78.680 1.00 45.47 372 GLU A O 1
ATOM 3028 N N . GLN A 1 373 ? -7.515 25.423 -79.125 1.00 46.38 373 GLN A N 1
ATOM 3029 C CA . GLN A 1 373 ? -6.605 25.788 -80.214 1.00 46.38 373 GLN A CA 1
ATOM 3030 C C . GLN A 1 373 ? -7.340 26.293 -81.463 1.00 46.38 373 GLN A C 1
ATOM 3032 O O . GLN A 1 373 ? -6.854 27.219 -82.112 1.00 46.38 373 GLN A O 1
ATOM 3037 N N . MET A 1 374 ? -8.518 25.741 -81.775 1.00 51.59 374 MET A N 1
ATOM 3038 C CA . MET A 1 374 ? -9.392 26.273 -82.828 1.00 51.59 374 MET A CA 1
ATOM 3039 C C . MET A 1 374 ? -9.860 27.690 -82.473 1.00 51.59 374 MET A C 1
ATOM 3041 O O . MET A 1 374 ? -9.717 28.592 -83.290 1.00 51.59 374 MET A O 1
ATOM 3045 N N . ARG A 1 375 ? -10.291 27.921 -81.227 1.00 52.91 375 ARG A N 1
ATOM 3046 C CA . ARG A 1 375 ? -10.723 29.238 -80.733 1.00 52.91 375 ARG A CA 1
ATOM 3047 C C . ARG A 1 375 ? -9.621 30.296 -80.836 1.00 52.91 375 ARG A C 1
ATOM 3049 O O . ARG A 1 375 ? -9.859 31.377 -81.364 1.00 52.91 375 ARG A O 1
ATOM 3056 N N . ILE A 1 376 ? -8.404 29.971 -80.395 1.00 46.19 376 ILE A N 1
ATOM 3057 C CA . ILE A 1 376 ? -7.255 30.893 -80.455 1.00 46.19 376 ILE A CA 1
ATOM 3058 C C . ILE A 1 376 ? -6.882 31.230 -81.910 1.00 46.19 376 ILE A C 1
ATOM 3060 O O . ILE A 1 376 ? -6.497 32.359 -82.211 1.00 46.19 376 ILE A O 1
ATOM 3064 N N . PHE A 1 377 ? -7.007 30.273 -82.831 1.00 42.69 377 PHE A N 1
ATOM 3065 C CA . PHE A 1 377 ? -6.752 30.500 -84.254 1.00 42.69 377 PHE A CA 1
ATOM 3066 C C . PHE A 1 377 ? -7.808 31.415 -84.903 1.00 42.69 377 PHE A C 1
ATOM 3068 O O . PHE A 1 377 ? -7.452 32.324 -85.658 1.00 42.69 377 PHE A O 1
ATOM 3075 N N . GLU A 1 378 ? -9.090 31.209 -84.594 1.00 51.09 378 GLU A N 1
ATOM 3076 C CA . GLU A 1 378 ? -10.197 32.033 -85.100 1.00 51.09 378 GLU A CA 1
ATOM 3077 C C . GLU A 1 378 ? -10.123 33.471 -84.570 1.00 51.09 378 GLU A C 1
ATOM 3079 O O . GLU A 1 378 ? -10.295 34.420 -85.333 1.00 51.09 378 GLU A O 1
ATOM 3084 N N . GLU A 1 379 ? -9.776 33.648 -83.292 1.00 42.53 379 GLU A N 1
ATOM 3085 C CA . GLU A 1 379 ? -9.573 34.968 -82.680 1.00 42.53 379 GLU A CA 1
ATOM 3086 C C . GLU A 1 379 ? -8.377 35.717 -83.287 1.00 42.53 379 GLU A C 1
ATOM 3088 O O . GLU A 1 379 ? -8.436 36.930 -83.480 1.00 42.53 379 GLU A O 1
ATOM 3093 N N . ALA A 1 380 ? -7.296 35.009 -83.625 1.00 38.94 380 ALA A N 1
ATOM 3094 C CA . ALA A 1 380 ? -6.086 35.628 -84.164 1.00 38.94 380 ALA A CA 1
ATOM 3095 C C . ALA A 1 380 ? -6.187 35.993 -85.655 1.00 38.94 380 ALA A C 1
ATOM 3097 O O . ALA A 1 380 ? -5.457 36.867 -86.122 1.00 38.94 380 ALA A O 1
ATOM 3098 N N . THR A 1 381 ? -7.048 35.314 -86.416 1.00 41.03 381 THR A N 1
ATOM 3099 C CA . THR A 1 381 ? -7.120 35.463 -87.881 1.00 41.03 381 THR A CA 1
ATOM 3100 C C . THR A 1 381 ? -8.454 36.009 -88.385 1.00 41.03 381 THR A C 1
ATOM 3102 O O . THR A 1 381 ? -8.528 36.461 -89.526 1.00 41.03 381 THR A O 1
ATOM 3105 N N . GLY A 1 382 ? -9.497 35.993 -87.552 1.00 40.91 382 GLY A N 1
ATOM 3106 C CA . GLY A 1 382 ? -10.850 36.430 -87.896 1.00 40.91 382 GLY A CA 1
ATOM 3107 C C . GLY A 1 382 ? -11.620 35.469 -88.807 1.00 40.91 382 GLY A C 1
ATOM 3108 O O . GLY A 1 382 ? -12.734 35.792 -89.212 1.00 40.91 382 GLY A O 1
ATOM 3109 N N . VAL A 1 383 ? -11.053 34.305 -89.144 1.00 44.00 383 VAL A N 1
ATOM 3110 C CA . VAL A 1 383 ? -11.663 33.304 -90.032 1.00 44.00 383 VAL A CA 1
ATOM 3111 C C . VAL A 1 383 ? -12.030 32.070 -89.224 1.00 44.00 383 VAL A C 1
ATOM 3113 O O . VAL A 1 383 ? -11.186 31.547 -88.495 1.00 44.00 383 VAL A O 1
ATOM 3116 N N . LYS A 1 384 ? -13.267 31.580 -89.383 1.00 54.94 384 LYS A N 1
ATOM 3117 C CA . LYS A 1 384 ? -13.711 30.357 -88.711 1.00 54.94 384 LYS A CA 1
ATOM 3118 C C . LYS A 1 384 ? -12.997 29.137 -89.277 1.00 54.94 384 LYS A C 1
ATOM 3120 O O . LYS A 1 384 ? -12.902 28.949 -90.489 1.00 54.94 384 LYS A O 1
ATOM 3125 N N . TYR A 1 385 ? -12.518 28.279 -88.390 1.00 51.34 385 TYR A N 1
ATOM 3126 C CA . TYR A 1 385 ? -11.734 27.091 -88.705 1.00 51.34 385 TYR A CA 1
ATOM 3127 C C . TYR A 1 385 ? -12.511 26.116 -89.607 1.00 51.34 385 TYR A C 1
ATOM 3129 O O . TYR A 1 385 ? -11.932 25.424 -90.443 1.00 51.34 385 TYR A O 1
ATOM 3137 N N . GLU A 1 386 ? -13.838 26.106 -89.477 1.00 55.19 386 GLU A N 1
ATOM 3138 C CA . GLU A 1 386 ? -14.784 25.290 -90.249 1.00 55.19 386 GLU A CA 1
ATOM 3139 C C . GLU A 1 386 ? -14.942 25.746 -91.714 1.00 55.19 386 GLU A C 1
ATOM 3141 O O . GLU A 1 386 ? -15.405 24.972 -92.551 1.00 55.19 386 GLU A O 1
ATOM 3146 N N . GLU A 1 387 ? -14.521 26.971 -92.044 1.00 49.44 387 GLU A N 1
ATOM 3147 C CA . GLU A 1 387 ? -14.627 27.563 -93.386 1.00 49.44 387 GLU A CA 1
ATOM 3148 C C . GLU A 1 387 ? -13.356 27.356 -94.234 1.00 49.44 387 GLU A C 1
ATOM 3150 O O . GLU A 1 387 ? -13.312 27.737 -95.405 1.00 49.44 387 GLU A O 1
ATOM 3155 N N . ILE A 1 388 ? -12.313 26.726 -93.675 1.00 51.53 388 ILE A N 1
ATOM 3156 C CA . ILE A 1 388 ? -11.047 26.464 -94.371 1.00 51.53 388 ILE A CA 1
ATOM 3157 C C . ILE A 1 388 ? -11.215 25.258 -95.317 1.00 51.53 388 ILE A C 1
ATOM 3159 O O . ILE A 1 388 ? -11.441 24.139 -94.843 1.00 51.53 388 ILE A O 1
ATOM 3163 N N . PRO A 1 389 ? -11.048 25.417 -96.649 1.00 47.47 389 PRO A N 1
ATOM 3164 C CA . PRO A 1 389 ? -11.182 24.306 -97.588 1.00 47.47 389 PRO A CA 1
ATOM 3165 C C . PRO A 1 389 ? -10.165 23.201 -97.285 1.00 47.47 389 PRO A C 1
ATOM 3167 O O . PRO A 1 389 ? -8.957 23.453 -97.191 1.00 47.47 389 PRO A O 1
ATOM 3170 N N . LYS A 1 390 ? -10.653 21.960 -97.158 1.00 46.28 390 LYS A N 1
ATOM 3171 C CA . LYS A 1 390 ? -9.859 20.792 -96.731 1.00 46.28 390 LYS A CA 1
ATOM 3172 C C . LYS A 1 390 ? -8.611 20.550 -97.587 1.00 46.28 390 LYS A C 1
ATOM 3174 O O . LYS A 1 390 ? -7.636 19.993 -97.084 1.00 46.28 390 LYS A O 1
ATOM 3179 N N . GLU A 1 391 ? -8.590 21.003 -98.841 1.00 46.38 391 GLU A N 1
ATOM 3180 C CA . GLU A 1 391 ? -7.452 20.800 -99.744 1.00 46.38 391 GLU A CA 1
ATOM 3181 C C . GLU A 1 391 ? -6.188 21.609 -99.378 1.00 46.38 391 GLU A C 1
ATOM 3183 O O . GLU A 1 391 ? -5.110 21.301 -99.886 1.00 46.38 391 GLU A O 1
ATOM 3188 N N . ARG A 1 392 ? -6.258 22.612 -98.484 1.00 45.28 392 ARG A N 1
ATOM 3189 C CA . ARG A 1 392 ? -5.092 23.449 -98.104 1.00 45.28 392 ARG A CA 1
ATOM 3190 C C . ARG A 1 392 ? -4.368 23.037 -96.813 1.00 45.28 392 ARG A C 1
ATOM 3192 O O . ARG A 1 392 ? -3.338 23.625 -96.483 1.00 45.28 392 ARG A O 1
ATOM 3199 N N . LEU A 1 393 ? -4.841 22.009 -96.108 1.00 41.84 393 LEU A N 1
ATOM 3200 C CA . LEU A 1 393 ? -4.280 21.569 -94.817 1.00 41.84 393 LEU A CA 1
ATOM 3201 C C . LEU A 1 393 ? -2.967 20.765 -94.932 1.00 41.84 393 LEU A C 1
ATOM 3203 O O . LEU A 1 393 ? -2.207 20.675 -93.964 1.00 41.84 393 LEU A O 1
ATOM 3207 N N . SER A 1 394 ? -2.657 20.198 -96.101 1.00 40.34 394 SER A N 1
ATOM 3208 C CA . SER A 1 394 ? -1.561 19.228 -96.274 1.00 40.34 394 SER A CA 1
ATOM 3209 C C . SER A 1 394 ? -0.151 19.842 -96.257 1.00 40.34 394 SER A C 1
ATOM 3211 O O . SER A 1 394 ? 0.774 19.238 -95.717 1.00 40.34 394 SER A O 1
ATOM 3213 N N . GLY A 1 395 ? 0.033 21.064 -96.771 1.00 40.62 395 GLY A N 1
ATOM 3214 C CA . GLY A 1 395 ? 1.348 21.728 -96.819 1.00 40.62 395 GLY A CA 1
ATOM 3215 C C . GLY A 1 395 ? 1.869 22.213 -95.458 1.00 40.62 395 GLY A C 1
ATOM 3216 O O . GLY A 1 395 ? 3.076 22.326 -95.253 1.00 40.62 395 GLY A O 1
ATOM 3217 N N . TRP A 1 396 ? 0.973 22.456 -94.499 1.00 40.97 396 TRP A N 1
ATOM 3218 C CA . TRP A 1 396 ? 1.320 23.006 -93.183 1.00 40.97 396 TRP A CA 1
ATOM 3219 C C . TRP A 1 396 ? 1.776 21.941 -92.172 1.00 40.97 396 TRP A C 1
ATOM 3221 O O . TRP A 1 396 ? 2.547 22.243 -91.258 1.00 40.97 396 TRP A O 1
ATOM 3231 N N . HIS A 1 397 ? 1.402 20.676 -92.383 1.00 36.69 397 HIS A N 1
ATOM 3232 C CA . HIS A 1 397 ? 1.770 19.558 -91.508 1.00 36.69 397 HIS A CA 1
ATOM 3233 C C . HIS A 1 397 ? 3.276 19.231 -91.547 1.00 36.69 397 HIS A C 1
ATOM 3235 O O . HIS A 1 397 ? 3.865 18.891 -90.523 1.00 36.69 397 HIS A O 1
ATOM 3241 N N . VAL A 1 398 ? 3.944 19.418 -92.691 1.00 36.00 398 VAL A N 1
ATOM 3242 C CA . VAL A 1 398 ? 5.376 19.088 -92.863 1.00 36.00 398 VAL A CA 1
ATOM 3243 C C . VAL A 1 398 ? 6.299 20.060 -92.106 1.00 36.00 398 VAL A C 1
ATOM 3245 O O . VAL A 1 398 ? 7.370 19.675 -91.630 1.00 36.00 398 VAL A O 1
ATOM 3248 N N . ILE A 1 399 ? 5.888 21.323 -91.945 1.00 37.41 399 ILE A N 1
ATOM 3249 C CA . ILE A 1 399 ? 6.650 22.341 -91.200 1.00 37.41 399 ILE A CA 1
ATOM 3250 C C . ILE A 1 399 ? 6.490 22.143 -89.684 1.00 37.41 399 ILE A C 1
ATOM 3252 O O . ILE A 1 399 ? 7.464 22.295 -88.939 1.00 37.41 399 ILE A O 1
ATOM 3256 N N . ALA A 1 400 ? 5.293 21.755 -89.233 1.00 37.16 400 ALA A N 1
ATOM 3257 C CA . ALA A 1 400 ? 5.023 21.423 -87.836 1.00 37.16 400 ALA A CA 1
ATOM 3258 C C . ALA A 1 400 ? 5.838 20.199 -87.382 1.00 37.16 400 ALA A C 1
ATOM 3260 O O . ALA A 1 400 ? 6.533 20.261 -86.369 1.00 37.16 400 ALA A O 1
ATOM 3261 N N . ASP A 1 401 ? 5.871 19.141 -88.192 1.00 35.91 401 ASP A N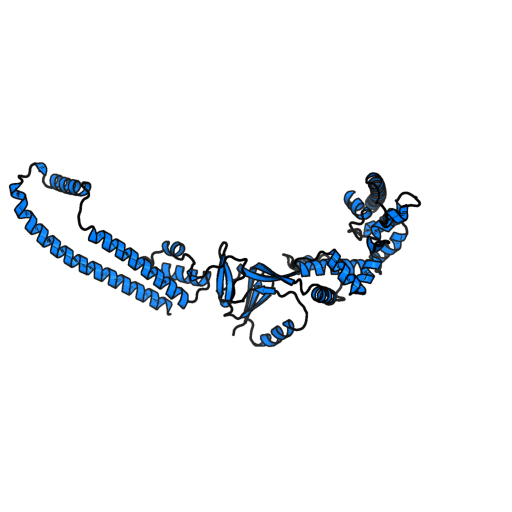 1
ATOM 3262 C CA . ASP A 1 401 ? 6.532 17.878 -87.853 1.00 35.91 401 ASP A CA 1
ATOM 3263 C C . ASP A 1 401 ? 8.065 18.015 -87.685 1.00 35.91 401 ASP A C 1
ATOM 3265 O O . ASP A 1 401 ? 8.689 17.422 -86.800 1.00 35.91 401 ASP A O 1
ATOM 3269 N N . ARG A 1 402 ? 8.699 18.906 -88.461 1.00 39.00 402 ARG A N 1
ATOM 3270 C CA . ARG A 1 402 ? 10.141 19.209 -88.341 1.00 39.00 402 ARG A CA 1
ATOM 3271 C C . ARG A 1 402 ? 10.483 20.034 -87.093 1.00 39.00 402 ARG A C 1
ATOM 3273 O O . ARG A 1 402 ? 11.585 19.901 -86.553 1.00 39.00 402 ARG A O 1
ATOM 3280 N N . LYS A 1 403 ? 9.562 20.892 -86.638 1.00 39.19 403 LYS A N 1
ATOM 3281 C CA . LYS A 1 403 ? 9.696 21.674 -85.394 1.00 39.19 403 LYS A CA 1
ATOM 3282 C C . LYS A 1 403 ? 9.457 20.798 -84.161 1.00 39.19 403 LYS A C 1
ATOM 3284 O O . LYS A 1 403 ? 10.206 20.926 -83.194 1.00 39.19 403 LYS A O 1
ATOM 3289 N N . ILE A 1 404 ? 8.507 19.866 -84.244 1.00 38.47 404 ILE A N 1
ATOM 3290 C CA . ILE A 1 404 ? 8.178 18.898 -83.189 1.00 38.47 404 ILE A CA 1
ATOM 3291 C C . ILE A 1 404 ? 9.374 17.979 -82.902 1.00 38.47 404 ILE A C 1
ATOM 3293 O O . ILE A 1 404 ? 9.811 17.898 -81.757 1.00 38.47 404 ILE A O 1
ATOM 3297 N N . ARG A 1 405 ? 10.026 17.403 -83.924 1.00 41.44 405 ARG A N 1
ATOM 3298 C CA . ARG A 1 405 ? 11.215 16.544 -83.710 1.00 41.44 405 ARG A CA 1
ATOM 3299 C C . ARG A 1 405 ? 12.404 17.267 -83.062 1.00 41.44 405 ARG A C 1
ATOM 3301 O O . ARG A 1 405 ? 13.118 16.680 -82.253 1.00 41.44 405 ARG A O 1
ATOM 3308 N N . ARG A 1 406 ? 12.616 18.555 -83.370 1.00 41.91 406 ARG A N 1
ATOM 3309 C CA . ARG A 1 406 ? 13.656 19.376 -82.713 1.00 41.91 406 ARG A CA 1
ATOM 3310 C C . ARG A 1 406 ? 13.315 19.717 -81.261 1.00 41.91 406 ARG A C 1
ATOM 3312 O O . ARG A 1 406 ? 14.233 19.895 -80.465 1.00 41.91 406 ARG A O 1
ATOM 3319 N N . GLN A 1 407 ? 12.032 19.814 -80.912 1.00 39.81 407 GLN A N 1
ATOM 3320 C CA . GLN A 1 407 ? 11.604 19.982 -79.522 1.00 39.81 407 GLN A CA 1
ATOM 3321 C C . GLN A 1 407 ? 11.704 18.671 -78.734 1.00 39.81 407 GLN A C 1
ATOM 3323 O O . GLN A 1 407 ? 12.204 18.704 -77.615 1.00 39.81 407 GLN A O 1
ATOM 3328 N N . MET A 1 408 ? 11.377 17.521 -79.333 1.00 35.69 408 MET A N 1
ATOM 3329 C CA . MET A 1 408 ? 11.529 16.203 -78.691 1.00 35.69 408 MET A CA 1
ATOM 3330 C C . MET A 1 408 ? 12.984 15.903 -78.283 1.00 35.69 408 MET A C 1
ATOM 3332 O O . MET A 1 408 ? 13.233 15.524 -77.145 1.00 35.69 408 MET A O 1
ATOM 3336 N N . SER A 1 409 ? 13.968 16.184 -79.149 1.00 42.81 409 SER A N 1
ATOM 3337 C CA . SER A 1 409 ? 15.396 15.988 -78.823 1.00 42.81 409 SER A CA 1
ATOM 3338 C C . SER A 1 409 ? 15.904 16.892 -77.684 1.00 42.81 409 SER A C 1
ATOM 3340 O O . SER A 1 409 ? 16.779 16.478 -76.922 1.00 42.81 409 SER A O 1
ATOM 3342 N N . ARG A 1 410 ? 15.343 18.101 -77.531 1.00 44.31 410 ARG A N 1
ATOM 3343 C CA . ARG A 1 410 ? 15.645 19.010 -76.408 1.00 44.31 410 ARG A CA 1
ATOM 3344 C C . ARG A 1 410 ? 14.987 18.562 -75.099 1.00 44.31 410 ARG A C 1
ATOM 3346 O O . ARG A 1 410 ? 15.545 18.802 -74.034 1.00 44.31 410 ARG A O 1
ATOM 3353 N N . ILE A 1 411 ? 13.833 17.902 -75.180 1.00 41.44 411 ILE A N 1
ATOM 3354 C CA . ILE A 1 411 ? 13.094 17.374 -74.025 1.00 41.44 411 ILE A CA 1
ATOM 3355 C C . ILE A 1 411 ? 13.779 16.121 -73.457 1.00 41.44 411 ILE A C 1
ATOM 3357 O O . ILE A 1 411 ? 13.896 16.010 -72.241 1.00 41.44 411 ILE A O 1
ATOM 3361 N N . ASP A 1 412 ? 14.325 15.236 -74.298 1.00 46.06 412 ASP A N 1
ATOM 3362 C CA . ASP A 1 412 ? 15.091 14.071 -73.819 1.00 46.06 412 ASP A CA 1
ATOM 3363 C C . ASP A 1 412 ? 16.384 14.479 -73.091 1.00 46.06 412 ASP A C 1
ATOM 3365 O O . ASP A 1 412 ? 16.734 13.882 -72.073 1.00 46.06 412 ASP A O 1
ATOM 3369 N N . HIS A 1 413 ? 17.055 15.545 -73.546 1.00 49.41 413 HIS A N 1
ATOM 3370 C CA . HIS A 1 413 ? 18.201 16.114 -72.824 1.00 49.41 413 HIS A CA 1
ATOM 3371 C C . HIS A 1 413 ? 17.761 16.747 -71.497 1.00 49.41 413 HIS A C 1
ATOM 3373 O O . HIS A 1 413 ? 18.370 16.482 -70.470 1.00 49.41 413 HIS A O 1
ATOM 3379 N N . SER A 1 414 ? 16.633 17.468 -71.478 1.00 51.28 414 SER A N 1
ATOM 3380 C CA . SER A 1 414 ? 16.062 18.026 -70.243 1.00 51.28 414 SER A CA 1
ATOM 3381 C C . SER A 1 414 ? 15.642 16.954 -69.225 1.00 51.28 414 SER A C 1
ATOM 3383 O O . SER A 1 414 ? 15.714 17.208 -68.024 1.00 51.28 414 SER A O 1
ATOM 3385 N N . LYS A 1 415 ? 15.205 15.766 -69.675 1.00 50.81 415 LYS A N 1
ATOM 3386 C CA . LYS A 1 415 ? 14.891 14.615 -68.810 1.00 50.81 415 LYS A CA 1
ATOM 3387 C C . LYS A 1 415 ? 16.157 14.052 -68.167 1.00 50.81 415 LYS A C 1
ATOM 3389 O O . LYS A 1 415 ? 16.161 13.792 -66.965 1.00 50.81 415 LYS A O 1
ATOM 3394 N N . GLN A 1 416 ? 17.218 13.882 -68.955 1.00 53.56 416 GLN A N 1
ATOM 3395 C CA . GLN A 1 416 ? 18.497 13.394 -68.449 1.00 53.56 416 GLN A CA 1
ATOM 3396 C C . GLN A 1 416 ? 19.146 14.413 -67.501 1.00 53.56 416 GLN A C 1
ATOM 3398 O O . GLN A 1 416 ? 19.561 14.039 -66.410 1.00 53.56 416 GLN A O 1
ATOM 3403 N N . ASP A 1 417 ? 19.107 15.703 -67.841 1.00 56.88 417 ASP A N 1
ATOM 3404 C CA . ASP A 1 417 ? 19.620 16.788 -66.999 1.00 56.88 417 ASP A CA 1
ATOM 3405 C C . ASP A 1 417 ? 18.883 16.870 -65.651 1.00 56.88 417 ASP A C 1
ATOM 3407 O O . ASP A 1 417 ? 19.523 17.023 -64.609 1.00 56.88 417 ASP A O 1
ATOM 3411 N N . ALA A 1 418 ? 17.553 16.708 -65.643 1.00 52.25 418 ALA A N 1
ATOM 3412 C CA . ALA A 1 418 ? 16.753 16.695 -64.416 1.00 52.25 418 ALA A CA 1
ATOM 3413 C C . ALA A 1 418 ? 17.056 15.472 -63.530 1.00 52.25 418 ALA A C 1
ATOM 3415 O O . ALA A 1 418 ? 17.163 15.603 -62.309 1.00 52.25 418 ALA A O 1
ATOM 3416 N N . LEU A 1 419 ? 17.239 14.289 -64.127 1.00 52.09 419 LEU A N 1
ATOM 3417 C CA . LEU A 1 419 ? 17.635 13.078 -63.399 1.00 52.09 419 LEU A CA 1
ATOM 3418 C C . LEU A 1 419 ? 19.065 13.185 -62.848 1.00 52.09 419 LEU A C 1
ATOM 3420 O O . LEU A 1 419 ? 19.307 12.814 -61.698 1.00 52.09 419 LEU A O 1
ATOM 3424 N N . ASP A 1 420 ? 19.991 13.755 -63.616 1.00 62.69 420 ASP A N 1
ATOM 3425 C CA . ASP A 1 420 ? 21.377 13.976 -63.200 1.00 62.69 420 ASP A CA 1
ATOM 3426 C C . ASP A 1 420 ? 21.478 15.072 -62.123 1.00 62.69 420 ASP A C 1
ATOM 3428 O O . ASP A 1 420 ? 22.333 15.019 -61.233 1.00 62.69 420 ASP A O 1
ATOM 3432 N N . GLU A 1 421 ? 20.609 16.085 -62.156 1.00 63.03 421 GLU A N 1
ATOM 3433 C CA . GLU A 1 421 ? 20.492 17.086 -61.094 1.00 63.03 421 GLU A CA 1
ATOM 3434 C C . GLU A 1 421 ? 19.911 16.483 -59.805 1.00 63.03 421 GLU A C 1
ATOM 3436 O O . GLU A 1 421 ? 20.452 16.726 -58.722 1.00 63.03 421 GLU A O 1
ATOM 3441 N N . LEU A 1 422 ? 18.877 15.640 -59.904 1.00 51.97 422 LEU A N 1
ATOM 3442 C CA . LEU A 1 422 ? 18.320 14.894 -58.768 1.00 51.97 422 LEU A CA 1
ATOM 3443 C C . LEU A 1 422 ? 19.352 13.933 -58.159 1.00 51.97 422 LEU A C 1
ATOM 3445 O O . LEU A 1 422 ? 19.512 13.901 -56.938 1.00 51.97 422 LEU A O 1
ATOM 3449 N N . GLY A 1 423 ? 20.114 13.215 -58.991 1.00 58.09 423 GLY A N 1
ATOM 3450 C CA . GLY A 1 423 ? 21.213 12.351 -58.553 1.00 58.09 423 GLY A CA 1
ATOM 3451 C C . GLY A 1 423 ? 22.317 13.124 -57.825 1.00 58.09 423 GLY A C 1
ATOM 3452 O O . GLY A 1 423 ? 22.779 12.704 -56.762 1.00 58.09 423 GLY A O 1
ATOM 3453 N N . ARG A 1 424 ? 22.692 14.309 -58.329 1.00 68.75 424 ARG A N 1
ATOM 3454 C CA . ARG A 1 424 ? 23.662 15.201 -57.669 1.00 68.75 424 ARG A CA 1
ATOM 3455 C C . ARG A 1 424 ? 23.136 15.770 -56.349 1.00 68.75 424 ARG A C 1
ATOM 3457 O O . ARG A 1 424 ? 23.901 15.845 -55.388 1.00 68.75 424 ARG A O 1
ATOM 3464 N N . LYS A 1 425 ? 21.854 16.143 -56.267 1.00 58.00 425 LYS A N 1
ATOM 3465 C CA . LYS A 1 425 ? 21.215 16.603 -55.017 1.00 58.00 425 LYS A CA 1
ATOM 3466 C C . LYS A 1 425 ? 21.163 15.482 -53.974 1.00 58.00 425 LYS A C 1
ATOM 3468 O O . LYS A 1 425 ? 21.573 15.707 -52.838 1.00 58.00 425 LYS A O 1
ATOM 3473 N N . LYS A 1 426 ? 20.790 14.262 -54.379 1.00 61.28 426 LYS A N 1
ATOM 3474 C CA . LYS A 1 426 ? 20.851 13.055 -53.538 1.00 61.28 426 LYS A CA 1
ATOM 3475 C C . LYS A 1 426 ? 22.262 12.820 -52.984 1.00 61.28 426 LYS A C 1
ATOM 3477 O O . LYS A 1 426 ? 22.419 12.631 -51.781 1.00 61.28 426 LYS A O 1
ATOM 3482 N N . ALA A 1 427 ? 23.289 12.875 -53.834 1.00 64.75 427 ALA A N 1
ATOM 3483 C CA . ALA A 1 427 ? 24.676 12.660 -53.415 1.00 64.75 427 ALA A CA 1
ATOM 3484 C C . ALA A 1 427 ? 25.160 13.701 -52.388 1.00 64.75 427 ALA 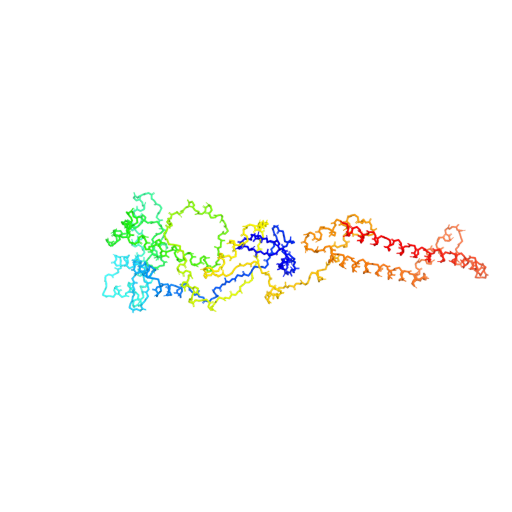A C 1
ATOM 3486 O O . ALA A 1 427 ? 25.832 13.337 -51.426 1.00 64.75 427 ALA A O 1
ATOM 3487 N N . ARG A 1 428 ? 24.778 14.979 -52.544 1.00 66.38 428 ARG A N 1
ATOM 3488 C CA . ARG A 1 428 ? 25.103 16.035 -51.567 1.00 66.38 428 ARG A CA 1
ATOM 3489 C C . ARG A 1 428 ? 24.443 15.787 -50.215 1.00 66.38 428 ARG A C 1
ATOM 3491 O O . ARG A 1 428 ? 25.125 15.863 -49.202 1.00 66.38 428 ARG A O 1
ATOM 3498 N N . ILE A 1 429 ? 23.152 15.445 -50.205 1.00 54.19 429 ILE A N 1
ATOM 3499 C CA . ILE A 1 429 ? 22.412 15.139 -48.971 1.00 54.19 429 ILE A CA 1
ATOM 3500 C C . ILE A 1 429 ? 23.062 13.956 -48.241 1.00 54.19 429 ILE A C 1
ATOM 3502 O O . ILE A 1 429 ? 23.298 14.035 -47.039 1.00 54.19 429 ILE A O 1
ATOM 3506 N N . LEU A 1 430 ? 23.412 12.886 -48.964 1.00 59.28 430 LEU A N 1
ATOM 3507 C CA . LEU A 1 430 ? 24.056 11.708 -48.376 1.00 59.28 430 LEU A CA 1
ATOM 3508 C C . LEU A 1 430 ? 25.464 12.003 -47.835 1.00 59.28 430 LEU A C 1
ATOM 3510 O O . LEU A 1 430 ? 25.793 11.529 -46.755 1.00 59.28 430 LEU A O 1
ATOM 3514 N N . HIS A 1 431 ? 26.268 12.805 -48.538 1.00 68.19 431 HIS A N 1
ATOM 3515 C CA . HIS A 1 431 ? 27.602 13.212 -48.078 1.00 68.19 431 HIS A CA 1
ATOM 3516 C C . HIS A 1 431 ? 27.535 14.120 -46.837 1.00 68.19 431 HIS A C 1
ATOM 3518 O O . HIS A 1 431 ? 28.342 13.992 -45.922 1.00 68.19 431 HIS A O 1
ATOM 3524 N N . SER A 1 432 ? 26.551 15.020 -46.758 1.00 59.38 432 SER A N 1
ATOM 3525 C CA . SER A 1 432 ? 26.331 15.876 -45.581 1.00 59.38 432 SER A CA 1
ATOM 3526 C C . SER A 1 432 ? 25.831 15.124 -44.342 1.00 59.38 432 SER A C 1
ATOM 3528 O O . SER A 1 432 ? 25.864 15.687 -43.254 1.00 59.38 432 SER A O 1
ATOM 3530 N N . LEU A 1 433 ? 25.360 13.882 -44.491 1.00 52.59 433 LEU A N 1
ATOM 3531 C CA . LEU A 1 433 ? 25.019 12.992 -43.375 1.00 52.59 433 LEU A CA 1
ATOM 3532 C C . LEU A 1 433 ? 26.225 12.165 -42.881 1.00 52.59 433 LEU A C 1
ATOM 3534 O O . LEU A 1 433 ? 26.124 11.521 -41.838 1.00 52.59 433 LEU A O 1
ATOM 3538 N N . GLU A 1 434 ? 27.341 12.151 -43.623 1.00 55.97 434 GLU A N 1
ATOM 3539 C CA . GLU A 1 434 ? 28.592 11.465 -43.252 1.00 55.97 434 GLU A CA 1
ATOM 3540 C C . GLU A 1 434 ? 29.564 12.358 -42.454 1.00 55.97 434 GLU A C 1
ATOM 3542 O O . GLU A 1 434 ? 30.492 11.833 -41.835 1.00 55.97 434 GLU A O 1
ATOM 3547 N N . GLN A 1 435 ? 29.350 13.680 -42.466 1.00 51.59 435 GLN A N 1
ATOM 3548 C CA . GLN A 1 435 ? 30.070 14.687 -41.672 1.00 51.59 435 GLN A CA 1
ATOM 3549 C C . GLN A 1 435 ? 29.306 15.012 -40.390 1.00 51.59 435 GLN A C 1
ATOM 3551 O O . GLN A 1 435 ? 29.979 15.182 -39.348 1.00 51.59 435 GLN A O 1
#